Protein AF-A0A956AW58-F1 (afdb_monomer)

Mean predicted aligned error: 9.75 Å

Structure (mmCIF, N/CA/C/O backbone):
data_AF-A0A956AW58-F1
#
_entry.id   AF-A0A956AW58-F1
#
loop_
_atom_site.group_PDB
_atom_site.id
_atom_site.type_symbol
_atom_site.label_atom_id
_atom_site.label_alt_id
_atom_site.label_comp_id
_atom_site.label_asym_id
_atom_site.label_entity_id
_atom_site.label_seq_id
_atom_site.pdbx_PDB_ins_code
_atom_site.Cartn_x
_atom_site.Cartn_y
_atom_site.Cartn_z
_atom_site.occupancy
_atom_site.B_iso_or_equiv
_atom_site.auth_seq_id
_atom_site.auth_comp_id
_atom_site.auth_asym_id
_atom_site.auth_atom_id
_atom_site.pdbx_PDB_model_num
ATOM 1 N N . SER A 1 1 ? 22.096 24.111 -9.996 1.00 46.31 1 SER A N 1
ATOM 2 C CA . SER A 1 1 ? 21.731 23.023 -9.068 1.00 46.31 1 SER A CA 1
ATOM 3 C C . SER A 1 1 ? 23.037 22.395 -8.666 1.00 46.31 1 SER A C 1
ATOM 5 O O . SER A 1 1 ? 23.566 21.601 -9.433 1.00 46.31 1 SER A O 1
ATOM 7 N N . ASP A 1 2 ? 23.581 22.792 -7.523 1.00 37.12 2 ASP A N 1
ATOM 8 C CA . ASP A 1 2 ? 24.979 22.529 -7.140 1.00 37.12 2 ASP A CA 1
ATOM 9 C C . ASP A 1 2 ? 25.199 21.090 -6.631 1.00 37.12 2 ASP A C 1
ATOM 11 O O . ASP A 1 2 ? 26.167 20.793 -5.946 1.00 37.12 2 ASP A O 1
ATOM 15 N N . VAL A 1 3 ? 24.269 20.185 -6.960 1.00 49.66 3 VAL A N 1
ATOM 16 C CA . VAL A 1 3 ? 24.171 18.809 -6.440 1.00 49.66 3 VAL A CA 1
ATOM 17 C C . VAL A 1 3 ? 24.537 17.764 -7.507 1.00 49.66 3 VAL A C 1
ATOM 19 O O . VAL A 1 3 ? 24.618 16.575 -7.223 1.00 49.66 3 VAL A O 1
ATOM 22 N N . CYS A 1 4 ? 24.782 18.180 -8.750 1.00 52.91 4 CYS A N 1
ATOM 23 C CA . CYS A 1 4 ? 25.160 17.275 -9.832 1.00 52.91 4 CYS A CA 1
ATOM 24 C C . CYS A 1 4 ? 26.673 17.331 -10.074 1.00 52.91 4 CYS A C 1
ATOM 26 O O . CYS A 1 4 ? 27.163 18.297 -10.651 1.00 52.91 4 CYS A O 1
ATOM 28 N N . GLY A 1 5 ? 27.405 16.309 -9.621 1.00 54.88 5 GLY A N 1
ATOM 29 C CA . GLY A 1 5 ? 28.833 16.138 -9.926 1.00 54.88 5 GLY A CA 1
ATOM 30 C C . GLY A 1 5 ? 29.099 15.795 -11.401 1.00 54.88 5 GLY A C 1
ATOM 31 O O . GLY A 1 5 ? 28.173 15.692 -12.197 1.00 54.88 5 GLY A O 1
ATOM 32 N N . CYS A 1 6 ? 30.364 15.585 -11.775 1.00 49.75 6 CYS A N 1
ATOM 33 C CA . CYS A 1 6 ? 30.770 15.224 -13.142 1.00 49.75 6 CYS A CA 1
ATOM 34 C C . CYS A 1 6 ? 30.658 13.705 -13.416 1.00 49.75 6 CYS A C 1
ATOM 36 O O . CYS A 1 6 ? 30.868 12.899 -12.512 1.00 49.75 6 CYS A O 1
ATOM 38 N N . GLY A 1 7 ? 30.386 13.301 -14.669 1.00 63.16 7 GLY A N 1
ATOM 39 C CA . GLY A 1 7 ? 30.454 11.899 -15.134 1.00 63.16 7 GLY A CA 1
ATOM 40 C C . GLY A 1 7 ? 29.177 11.370 -15.816 1.00 63.16 7 GLY A C 1
ATOM 41 O O . GLY A 1 7 ? 28.222 12.126 -15.988 1.00 63.16 7 GLY A O 1
ATOM 42 N N . PRO A 1 8 ? 29.114 10.070 -16.180 1.00 59.62 8 PRO A N 1
ATOM 43 C CA . PRO A 1 8 ? 27.983 9.463 -16.906 1.00 59.62 8 PRO A CA 1
ATOM 44 C C . PRO A 1 8 ? 26.623 9.636 -16.216 1.00 59.62 8 PRO A C 1
ATOM 46 O O . PRO A 1 8 ? 25.580 9.677 -16.859 1.00 59.62 8 PRO A O 1
ATOM 49 N N . ARG A 1 9 ? 26.622 9.813 -14.890 1.00 66.94 9 ARG A N 1
ATOM 50 C CA . ARG A 1 9 ? 25.405 10.041 -14.101 1.00 66.94 9 ARG A CA 1
ATOM 51 C C . ARG A 1 9 ? 24.806 11.443 -14.268 1.00 66.94 9 ARG A C 1
ATOM 53 O O . ARG A 1 9 ? 23.672 11.649 -13.840 1.00 66.94 9 ARG A O 1
ATOM 60 N N . LEU A 1 10 ? 25.493 12.365 -14.954 1.00 73.19 10 LEU A N 1
ATOM 61 C CA . LEU A 1 10 ? 24.946 13.670 -15.349 1.00 73.19 10 LEU A CA 1
ATOM 62 C C . LEU A 1 10 ? 23.654 13.543 -16.158 1.00 73.19 10 LEU A C 1
ATOM 64 O O . LEU A 1 10 ? 22.795 14.416 -16.068 1.00 73.19 10 LEU A O 1
ATOM 68 N N . MET A 1 11 ? 23.464 12.443 -16.891 1.00 76.94 11 MET A N 1
ATOM 69 C CA . MET A 1 11 ? 22.222 12.209 -17.629 1.00 76.94 11 MET A CA 1
ATOM 70 C C . MET A 1 11 ? 20.989 12.193 -16.712 1.00 76.94 11 MET A C 1
ATOM 72 O O . MET A 1 11 ? 19.896 12.575 -17.131 1.00 76.94 11 MET A O 1
ATOM 76 N N . TYR A 1 12 ? 21.150 11.823 -15.436 1.00 79.00 12 TYR A N 1
ATOM 77 C CA . TYR A 1 12 ? 20.059 11.803 -14.462 1.00 79.00 12 TYR A CA 1
ATOM 78 C C . TYR A 1 12 ? 19.720 13.183 -13.890 1.00 79.00 12 TYR A C 1
ATOM 80 O O . TYR A 1 12 ? 18.635 13.358 -13.324 1.00 79.00 12 TYR A O 1
ATOM 88 N N . CYS A 1 13 ? 20.574 14.180 -14.122 1.00 80.81 13 CYS A N 1
ATOM 89 C CA . CYS A 1 13 ? 20.320 15.554 -13.733 1.00 80.81 13 CYS A CA 1
ATOM 90 C C . CYS A 1 13 ? 19.167 16.164 -14.527 1.00 80.81 13 CYS A C 1
ATOM 92 O O . CYS A 1 13 ? 18.834 15.775 -15.646 1.00 80.81 13 CYS A O 1
ATOM 94 N N . THR A 1 14 ? 18.535 17.143 -13.900 1.00 83.69 14 THR A N 1
ATOM 95 C CA . THR A 1 14 ? 17.519 17.982 -14.525 1.00 83.69 14 THR A CA 1
ATOM 96 C C . THR A 1 14 ? 18.115 19.359 -14.734 1.00 83.69 14 THR A C 1
ATOM 98 O O . THR A 1 14 ? 18.805 19.861 -13.849 1.00 83.69 14 THR A O 1
ATOM 101 N N . GLU A 1 15 ? 17.785 19.989 -15.850 1.00 85.25 15 GLU A N 1
ATOM 102 C CA . GLU A 1 15 ? 18.203 21.337 -16.232 1.00 85.25 15 GLU A CA 1
ATOM 103 C C . GLU A 1 15 ? 18.014 22.345 -15.088 1.00 85.25 15 GLU A C 1
ATOM 105 O O . GLU A 1 15 ? 18.872 23.180 -14.814 1.00 85.25 15 GLU A O 1
ATOM 110 N N . ASN A 1 16 ? 16.880 22.261 -14.387 1.00 86.62 16 ASN A N 1
ATOM 111 C CA . ASN A 1 16 ? 16.530 23.164 -13.297 1.00 86.62 16 ASN A CA 1
ATOM 112 C C . ASN A 1 16 ? 15.485 22.552 -12.347 1.00 86.62 16 ASN A C 1
ATOM 114 O O . ASN A 1 16 ? 14.860 21.526 -12.630 1.00 86.62 16 ASN A O 1
ATOM 118 N N . SER A 1 17 ? 15.240 23.232 -11.223 1.00 86.00 17 SER A N 1
ATOM 119 C CA . SER A 1 17 ? 14.268 22.819 -10.198 1.00 86.00 17 SER A CA 1
ATOM 120 C C . SER A 1 17 ? 12.830 22.708 -10.722 1.00 86.00 17 SER A C 1
ATOM 122 O 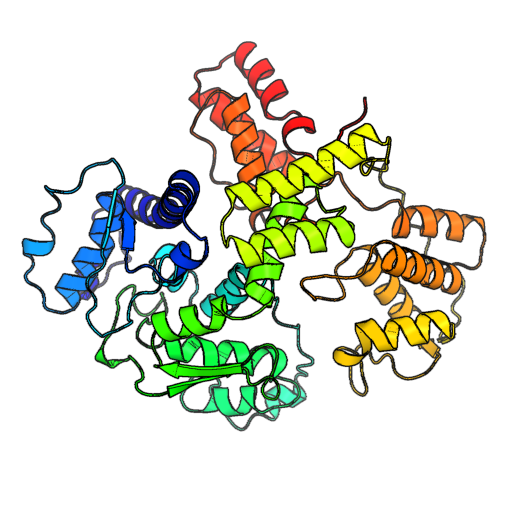O . SER A 1 17 ? 12.047 21.886 -10.232 1.00 86.00 17 SER A O 1
ATOM 124 N N . LYS A 1 18 ? 12.466 23.492 -11.749 1.00 89.31 18 LYS A N 1
ATOM 125 C CA . LYS A 1 18 ? 11.149 23.393 -12.394 1.00 89.31 18 LYS A CA 1
ATOM 126 C C . LYS A 1 18 ? 11.022 22.074 -13.148 1.00 89.31 18 LYS A C 1
ATOM 128 O O . LYS A 1 18 ? 9.997 21.413 -13.004 1.00 89.31 18 LYS A O 1
ATOM 133 N N . GLN A 1 19 ? 12.034 21.675 -13.922 1.00 89.00 19 GLN A N 1
ATOM 134 C CA . GLN A 1 19 ? 12.038 20.373 -14.590 1.00 89.00 19 GLN A CA 1
ATOM 135 C C . GLN A 1 19 ? 12.033 19.235 -13.570 1.00 89.00 19 GLN A C 1
ATOM 137 O O . GLN A 1 19 ? 11.192 18.350 -13.690 1.00 89.00 19 GLN A O 1
ATOM 142 N N . TYR A 1 20 ? 12.867 19.305 -12.527 1.00 87.94 20 TYR A N 1
ATOM 143 C CA . TYR A 1 20 ? 12.844 18.336 -11.427 1.00 87.94 20 TYR A CA 1
ATOM 144 C C . TYR A 1 20 ? 11.443 18.151 -10.843 1.00 87.94 20 TYR A C 1
ATOM 146 O O . TYR A 1 20 ? 10.941 17.033 -10.752 1.00 87.94 20 TYR A O 1
ATOM 154 N N . THR A 1 21 ? 10.764 19.253 -10.522 1.00 87.81 21 THR A N 1
ATOM 155 C CA . THR A 1 21 ? 9.406 19.212 -9.968 1.00 87.81 21 THR A CA 1
ATOM 156 C C . THR A 1 21 ? 8.404 18.595 -10.947 1.00 87.81 21 THR A C 1
ATOM 158 O O . THR A 1 21 ? 7.521 17.846 -10.526 1.00 87.81 21 THR A O 1
ATOM 161 N N . ARG A 1 22 ? 8.515 18.890 -12.251 1.00 92.19 22 ARG A N 1
ATOM 162 C CA . ARG A 1 22 ? 7.648 18.292 -13.281 1.00 92.19 22 ARG A CA 1
ATOM 163 C C . ARG A 1 22 ? 7.873 16.790 -13.403 1.00 92.19 22 ARG A C 1
ATOM 165 O O . ARG A 1 22 ? 6.895 16.052 -13.324 1.00 92.19 22 ARG A O 1
ATOM 172 N N . VAL A 1 23 ? 9.132 16.365 -13.526 1.00 91.75 23 VAL A N 1
ATOM 173 C CA . VAL A 1 23 ? 9.523 14.953 -13.625 1.00 91.75 23 VAL A CA 1
ATOM 174 C C . VAL A 1 23 ? 9.065 14.208 -12.382 1.00 91.75 23 VAL A C 1
ATOM 176 O O . VAL A 1 23 ? 8.275 13.284 -12.513 1.00 91.75 23 VAL A O 1
ATOM 179 N N . ARG A 1 24 ? 9.427 14.668 -11.177 1.00 89.94 24 ARG A N 1
ATOM 180 C CA . ARG A 1 24 ? 9.009 14.045 -9.910 1.00 89.94 24 ARG A CA 1
ATOM 181 C C . ARG A 1 24 ? 7.493 13.849 -9.830 1.00 89.94 24 ARG A C 1
ATOM 183 O O . ARG A 1 24 ? 7.037 12.754 -9.519 1.00 89.94 24 ARG A O 1
ATOM 190 N N . ARG A 1 25 ? 6.705 14.882 -10.152 1.00 89.75 25 ARG A N 1
ATOM 191 C CA . ARG A 1 25 ? 5.235 14.772 -10.181 1.00 89.75 25 ARG A CA 1
ATOM 192 C C . ARG A 1 25 ? 4.740 13.807 -11.255 1.00 89.75 25 ARG A C 1
ATOM 194 O O . ARG A 1 25 ? 3.708 13.184 -11.057 1.00 89.75 25 ARG A O 1
ATOM 201 N N . ALA A 1 26 ? 5.413 13.728 -12.399 1.00 94.38 26 ALA A N 1
ATOM 202 C CA . ALA A 1 26 ? 5.038 12.821 -13.475 1.00 94.38 26 ALA A CA 1
ATOM 203 C C . ALA A 1 26 ? 5.266 11.353 -13.095 1.00 94.38 26 ALA A C 1
ATOM 205 O O . ALA A 1 26 ? 4.358 10.560 -13.298 1.00 94.38 26 ALA A O 1
ATOM 206 N N . VAL A 1 27 ? 6.401 11.009 -12.476 1.00 93.38 27 VAL A N 1
ATOM 207 C CA . VAL A 1 27 ? 6.661 9.632 -12.003 1.00 93.38 27 VAL A CA 1
ATOM 208 C C . VAL A 1 27 ? 5.794 9.243 -10.805 1.00 93.38 27 VAL A C 1
ATOM 210 O O . VAL A 1 27 ? 5.477 8.073 -10.629 1.00 93.38 27 VAL A O 1
ATOM 213 N N . GLN A 1 28 ? 5.370 10.205 -9.979 1.00 90.31 28 GLN A N 1
ATOM 214 C CA . GLN A 1 28 ? 4.342 9.954 -8.959 1.00 90.31 28 GLN A CA 1
ATOM 215 C C . GLN A 1 28 ? 2.980 9.666 -9.606 1.00 90.31 28 GLN A C 1
ATOM 217 O O . GLN A 1 28 ? 2.372 8.642 -9.315 1.00 90.31 28 GLN A O 1
ATOM 222 N N . ARG A 1 29 ? 2.536 10.528 -10.535 1.00 93.06 29 ARG A N 1
ATOM 223 C CA . ARG A 1 29 ? 1.265 10.343 -11.251 1.00 93.06 29 ARG A CA 1
ATOM 224 C C . ARG A 1 29 ? 1.221 9.091 -12.108 1.00 93.06 29 ARG A C 1
ATOM 226 O O . ARG A 1 29 ? 0.142 8.572 -12.308 1.00 93.06 29 ARG A O 1
ATOM 233 N N . GLU A 1 30 ? 2.351 8.600 -12.600 1.00 96.88 30 GLU A N 1
ATOM 234 C CA . GLU A 1 30 ? 2.406 7.349 -13.356 1.00 96.88 30 GLU A CA 1
ATOM 235 C C . GLU A 1 30 ? 1.733 6.188 -12.611 1.00 96.88 30 GLU A C 1
ATOM 237 O O . GLU A 1 30 ? 1.005 5.412 -13.227 1.00 96.88 30 GLU A O 1
ATOM 242 N N . VAL A 1 31 ? 1.931 6.078 -11.293 1.00 95.62 31 VAL A N 1
ATOM 243 C CA . VAL A 1 31 ? 1.287 5.035 -10.482 1.00 95.62 31 VAL A CA 1
ATOM 244 C C . VAL A 1 31 ? -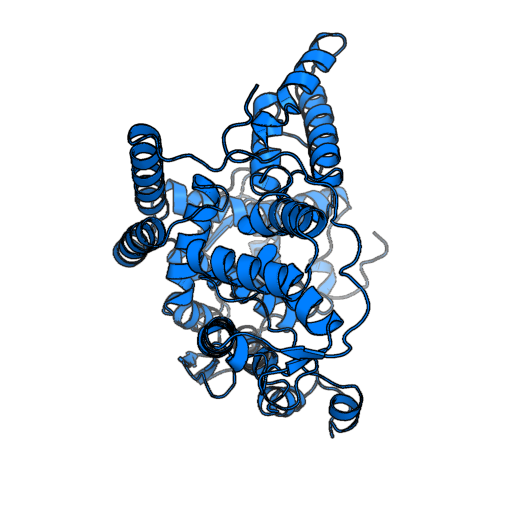0.223 5.258 -10.447 1.00 95.62 31 VAL A C 1
ATOM 246 O O . VAL A 1 31 ? -0.976 4.345 -10.782 1.00 95.62 31 VAL A O 1
ATOM 249 N N . ASP A 1 32 ? -0.663 6.478 -10.133 1.00 92.69 32 ASP A N 1
ATOM 250 C CA . ASP A 1 32 ? -2.084 6.844 -10.076 1.00 92.69 32 ASP A CA 1
ATOM 251 C C . ASP A 1 32 ? -2.787 6.646 -11.431 1.00 92.69 32 ASP A C 1
ATOM 253 O O . ASP A 1 32 ? -3.858 6.046 -11.501 1.00 92.69 32 ASP A O 1
ATOM 257 N N . ASP A 1 33 ? -2.165 7.101 -12.521 1.00 95.56 33 ASP A N 1
ATOM 258 C CA . ASP A 1 33 ? -2.668 6.998 -13.890 1.00 95.56 33 ASP A CA 1
ATOM 259 C C . ASP A 1 33 ? -2.729 5.528 -14.341 1.00 95.56 33 ASP A C 1
ATOM 261 O O . ASP A 1 33 ? -3.653 5.136 -15.059 1.00 95.56 33 ASP A O 1
ATOM 265 N N . THR A 1 34 ? -1.779 4.693 -13.901 1.00 98.06 34 THR A N 1
ATOM 266 C CA . THR A 1 34 ? -1.780 3.250 -14.187 1.00 98.06 34 THR A CA 1
ATOM 267 C C . THR A 1 34 ? -2.889 2.535 -13.420 1.00 98.06 34 THR A C 1
ATOM 269 O O . THR A 1 34 ? -3.635 1.762 -14.023 1.00 98.06 34 THR A O 1
ATOM 272 N N . ILE A 1 35 ? -3.068 2.839 -12.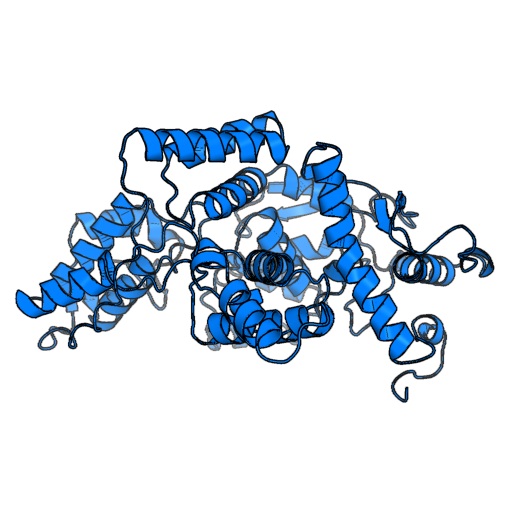129 1.00 96.00 35 ILE A N 1
ATOM 273 C CA . ILE A 1 35 ? -4.196 2.333 -11.329 1.00 96.00 35 ILE A CA 1
ATOM 274 C C . ILE A 1 35 ? -5.517 2.740 -11.984 1.00 96.00 35 ILE A C 1
ATOM 276 O O . ILE A 1 35 ? -6.380 1.896 -12.229 1.00 96.00 35 ILE A O 1
ATOM 280 N N . ALA A 1 36 ? -5.666 4.024 -12.317 1.00 94.31 36 ALA A N 1
ATOM 281 C CA . ALA A 1 36 ? -6.859 4.548 -12.964 1.00 94.31 36 ALA A CA 1
ATOM 282 C C . ALA A 1 36 ? -7.126 3.849 -14.299 1.00 94.31 36 ALA A C 1
ATOM 284 O O . ALA A 1 36 ? -8.274 3.534 -14.595 1.00 94.31 36 ALA A O 1
ATOM 285 N N . TYR A 1 37 ? -6.097 3.570 -15.099 1.00 97.31 37 TYR A N 1
ATOM 286 C CA . TYR A 1 37 ? -6.247 2.829 -16.347 1.00 97.31 37 TYR A CA 1
ATOM 287 C C . TYR A 1 37 ? -6.771 1.409 -16.118 1.00 97.31 37 TYR A C 1
ATOM 289 O O . TYR A 1 37 ? -7.805 1.068 -16.691 1.00 97.31 37 TYR A O 1
ATOM 297 N N . VAL A 1 38 ? -6.132 0.623 -15.244 1.00 97.50 38 VAL A N 1
ATOM 298 C CA . VAL A 1 38 ? -6.554 -0.753 -14.911 1.00 97.50 38 VAL A CA 1
ATOM 299 C C . VAL A 1 38 ? -8.009 -0.767 -14.432 1.00 97.50 38 VAL A C 1
ATOM 301 O O . VAL A 1 38 ? -8.833 -1.530 -14.938 1.00 97.50 38 VAL A O 1
ATOM 304 N N . VAL A 1 39 ? -8.369 0.144 -13.524 1.00 95.31 39 VAL A N 1
ATOM 305 C CA . VAL A 1 39 ? -9.736 0.255 -12.992 1.00 95.31 39 VAL A CA 1
ATOM 306 C C . VAL A 1 39 ? -10.731 0.699 -14.068 1.00 95.31 39 VAL A C 1
ATOM 308 O O . VAL A 1 39 ? -11.811 0.115 -14.199 1.00 95.31 39 VAL A O 1
ATOM 311 N N . ASN A 1 40 ? -10.400 1.717 -14.864 1.00 95.25 40 ASN A N 1
ATOM 312 C CA . ASN A 1 40 ? -11.299 2.249 -15.888 1.00 95.25 40 ASN A CA 1
ATOM 313 C C . ASN A 1 40 ? -11.576 1.226 -16.989 1.00 95.25 40 ASN A C 1
ATOM 315 O O . ASN A 1 40 ? -12.730 1.107 -17.403 1.00 95.25 40 ASN A O 1
ATOM 319 N N . GLN A 1 41 ? -10.565 0.449 -17.379 1.00 97.06 41 GLN A N 1
ATOM 320 C CA . GLN A 1 41 ? -10.689 -0.650 -18.337 1.00 97.06 41 GLN A CA 1
ATOM 321 C C . GLN A 1 41 ? -11.294 -1.928 -17.729 1.00 97.06 41 GLN A C 1
ATOM 323 O O . GLN A 1 41 ? -11.482 -2.904 -18.445 1.00 97.06 41 GLN A O 1
ATOM 328 N N . ASP A 1 42 ? -11.636 -1.926 -16.432 1.00 96.81 42 ASP A N 1
ATOM 329 C CA . ASP A 1 42 ? -12.155 -3.100 -15.713 1.00 96.81 42 ASP A CA 1
ATOM 330 C C . ASP A 1 42 ? -11.242 -4.334 -15.852 1.00 96.81 42 ASP A C 1
ATOM 332 O O . ASP A 1 42 ? -11.697 -5.463 -16.036 1.00 96.81 42 ASP A O 1
ATOM 336 N N . MET A 1 43 ? -9.931 -4.107 -15.793 1.00 97.88 43 MET A N 1
ATOM 337 C CA . MET A 1 43 ? -8.918 -5.159 -15.811 1.00 97.88 43 MET A CA 1
ATOM 338 C C . MET A 1 43 ? -8.754 -5.782 -14.411 1.00 97.88 43 MET A C 1
ATOM 340 O O . MET A 1 43 ? -9.076 -5.129 -13.409 1.00 97.88 43 MET A O 1
ATOM 344 N N . PRO A 1 44 ? -8.257 -7.030 -14.313 1.00 98.06 44 PRO A N 1
ATOM 345 C CA . PRO A 1 44 ? -7.820 -7.598 -13.039 1.00 98.06 44 PRO A CA 1
ATOM 346 C C . PRO A 1 44 ? -6.789 -6.694 -12.349 1.00 98.06 44 PRO A C 1
ATOM 348 O O . PRO A 1 44 ? -5.900 -6.158 -13.005 1.00 98.06 44 PRO A O 1
ATOM 351 N N . LEU A 1 45 ? -6.880 -6.530 -11.028 1.00 97.31 45 LEU A N 1
ATOM 352 C CA . LEU A 1 45 ? -5.916 -5.760 -10.240 1.00 97.31 45 LEU A CA 1
ATOM 353 C C . LEU A 1 45 ? -4.528 -6.402 -10.230 1.00 97.31 45 LEU A C 1
ATOM 355 O O . LEU A 1 45 ? -3.555 -5.681 -10.043 1.00 97.31 45 LEU A O 1
ATOM 359 N N . ASP A 1 46 ? -4.423 -7.706 -10.483 1.00 96.69 46 ASP A N 1
ATOM 360 C CA . ASP A 1 46 ? -3.138 -8.400 -10.636 1.00 96.69 46 ASP A CA 1
ATOM 361 C C . ASP A 1 46 ? -2.286 -7.759 -11.750 1.00 96.69 46 ASP A C 1
ATOM 363 O O . ASP A 1 46 ? -1.080 -7.574 -11.583 1.00 96.69 46 ASP A O 1
ATOM 367 N N . GLU A 1 47 ? -2.929 -7.298 -12.835 1.00 97.38 47 GLU A N 1
ATOM 368 C CA . GLU A 1 47 ? -2.268 -6.638 -13.973 1.00 97.38 47 GLU A CA 1
ATOM 369 C C . GLU A 1 47 ? -1.508 -5.381 -13.559 1.00 97.38 47 GLU A C 1
ATOM 371 O O . GLU A 1 47 ? -0.470 -5.065 -14.138 1.00 97.38 47 GLU A O 1
ATOM 376 N N . LEU A 1 48 ? -1.962 -4.692 -12.506 1.00 96.75 48 LEU A N 1
ATOM 377 C CA . LEU A 1 48 ? -1.268 -3.529 -11.960 1.00 96.75 48 LEU A CA 1
ATOM 378 C C . LEU A 1 48 ? 0.183 -3.853 -11.579 1.00 96.75 48 LEU A C 1
ATOM 380 O O . LEU A 1 48 ? 1.045 -2.977 -11.644 1.00 96.75 48 LEU A O 1
ATOM 384 N N . PHE A 1 49 ? 0.445 -5.101 -11.193 1.00 97.31 49 PHE A N 1
ATOM 385 C CA . PHE A 1 49 ? 1.718 -5.575 -10.664 1.00 97.31 49 PHE A CA 1
ATOM 386 C C . PHE A 1 49 ? 2.428 -6.566 -11.595 1.00 97.31 49 PHE A C 1
ATOM 388 O O . PHE A 1 49 ? 3.624 -6.782 -11.430 1.00 97.31 49 PHE A O 1
ATOM 395 N N . SER A 1 50 ? 1.742 -7.150 -12.581 1.00 96.00 50 SER A N 1
ATOM 396 C CA . SER A 1 50 ? 2.336 -8.113 -13.521 1.00 96.00 50 SER A CA 1
ATOM 397 C C . SER A 1 50 ? 2.590 -7.555 -14.921 1.00 96.00 50 SER A C 1
ATOM 399 O O . SER A 1 50 ? 3.400 -8.117 -15.656 1.00 96.00 50 SER A O 1
ATOM 401 N N . MET A 1 51 ? 1.934 -6.463 -15.324 1.00 95.88 51 MET A N 1
ATOM 402 C CA . MET A 1 51 ? 2.020 -6.003 -16.711 1.00 95.88 51 MET A CA 1
ATOM 403 C C . MET A 1 51 ? 3.390 -5.398 -17.068 1.00 95.88 51 MET A C 1
ATOM 405 O O . MET A 1 51 ? 4.044 -4.721 -16.268 1.00 95.88 51 MET A O 1
ATOM 409 N N . ASN A 1 52 ? 3.806 -5.553 -18.329 1.00 96.44 52 ASN A N 1
ATOM 410 C CA . ASN A 1 52 ? 5.059 -4.983 -18.844 1.00 96.44 52 ASN A CA 1
ATOM 411 C C . ASN A 1 52 ? 4.933 -3.494 -19.248 1.00 96.44 52 ASN A C 1
ATOM 413 O O . ASN A 1 52 ? 5.634 -2.990 -20.121 1.00 96.44 52 ASN A O 1
ATOM 417 N N . GLY A 1 53 ? 4.006 -2.745 -18.665 1.00 96.31 53 GLY A N 1
ATOM 418 C CA . GLY A 1 53 ? 3.772 -1.356 -19.045 1.00 96.31 53 GLY A CA 1
ATOM 419 C C . GLY A 1 53 ? 3.315 -0.518 -17.875 1.00 96.31 53 GLY A C 1
ATOM 420 O O . GLY A 1 53 ? 2.979 -1.037 -16.818 1.00 96.31 53 GLY A O 1
ATOM 421 N N . THR A 1 54 ? 3.299 0.788 -18.085 1.00 98.06 54 THR A N 1
ATOM 422 C CA . THR A 1 54 ? 2.722 1.772 -17.166 1.00 98.06 54 THR A CA 1
ATOM 423 C C . THR A 1 54 ? 2.163 2.931 -17.982 1.00 98.06 54 THR A C 1
ATOM 425 O O . THR A 1 54 ? 2.490 3.104 -19.162 1.00 98.06 54 THR A O 1
ATOM 428 N N . VAL A 1 55 ? 1.275 3.720 -17.388 1.00 98.12 55 VAL A N 1
ATOM 429 C CA . VAL A 1 55 ? 0.671 4.882 -18.039 1.00 98.12 55 VAL A CA 1
ATOM 430 C C . VAL A 1 55 ? 1.548 6.100 -17.796 1.00 98.12 55 VAL A C 1
ATOM 432 O O . VAL A 1 55 ? 1.648 6.604 -16.683 1.00 98.12 55 VAL A O 1
ATOM 435 N N . ARG A 1 56 ? 2.205 6.571 -18.858 1.00 97.44 56 ARG A N 1
ATOM 436 C CA . ARG A 1 56 ? 3.256 7.591 -18.772 1.00 97.44 56 ARG A CA 1
ATOM 437 C C . ARG A 1 56 ? 2.967 8.769 -19.681 1.00 97.44 56 ARG A C 1
ATOM 439 O O . ARG A 1 56 ? 2.484 8.609 -20.803 1.00 97.44 56 ARG A O 1
ATOM 446 N N . ASN A 1 57 ? 3.287 9.965 -19.201 1.00 96.88 57 ASN A N 1
ATOM 447 C CA . ASN A 1 57 ? 3.388 11.159 -20.037 1.00 96.88 57 ASN A CA 1
ATOM 448 C C . ASN A 1 57 ? 4.851 11.398 -20.455 1.00 96.88 57 ASN A C 1
ATOM 450 O O . ASN A 1 57 ? 5.748 10.660 -20.049 1.00 96.88 57 ASN A O 1
ATOM 454 N N . ARG A 1 58 ? 5.100 12.463 -21.226 1.00 96.50 58 ARG A N 1
ATOM 455 C CA . ARG A 1 58 ? 6.449 12.845 -21.675 1.00 96.50 58 ARG A CA 1
ATOM 456 C C . ARG A 1 58 ? 7.499 12.924 -20.560 1.00 96.50 58 ARG A C 1
ATOM 458 O O . ARG A 1 58 ? 8.614 12.454 -20.752 1.00 96.50 58 ARG A O 1
ATOM 465 N N . ASP A 1 59 ? 7.164 13.535 -19.426 1.00 95.56 59 ASP A N 1
ATOM 466 C CA . ASP A 1 59 ? 8.122 13.765 -18.338 1.00 95.56 59 ASP A CA 1
ATOM 467 C C . ASP A 1 59 ? 8.453 12.465 -17.577 1.00 95.56 59 ASP A C 1
ATOM 469 O O . ASP A 1 59 ? 9.586 12.295 -17.134 1.00 95.56 59 ASP A O 1
ATOM 473 N N . ALA A 1 60 ? 7.492 11.541 -17.440 1.00 95.88 60 ALA A N 1
ATOM 474 C CA . ALA A 1 60 ? 7.737 10.215 -16.865 1.00 95.88 60 ALA A CA 1
ATOM 475 C C . ALA A 1 60 ? 8.542 9.331 -17.834 1.00 95.88 60 ALA A C 1
ATOM 477 O O . ALA A 1 60 ? 9.552 8.748 -17.450 1.00 95.88 60 ALA A O 1
ATOM 478 N N . GLU A 1 61 ? 8.159 9.301 -19.115 1.00 96.38 61 GLU A N 1
ATOM 479 C CA . GLU A 1 61 ? 8.855 8.546 -20.167 1.00 96.38 61 GLU A CA 1
ATOM 480 C C . GLU A 1 61 ? 10.325 8.970 -20.324 1.00 96.38 61 GLU A C 1
ATOM 482 O O . GLU A 1 61 ? 11.196 8.134 -20.573 1.00 96.38 61 GLU A O 1
ATOM 487 N N . PHE A 1 62 ? 10.628 10.255 -20.111 1.00 93.75 62 PHE A N 1
ATOM 488 C CA . PHE A 1 62 ? 12.001 10.759 -20.092 1.00 93.75 62 PHE A CA 1
ATOM 489 C C . PHE A 1 62 ? 12.906 9.984 -19.118 1.00 93.75 62 PHE A C 1
ATOM 491 O O . PHE A 1 62 ? 14.075 9.750 -19.417 1.00 93.75 62 PHE A O 1
ATOM 498 N N . VAL A 1 63 ? 12.388 9.544 -17.965 1.00 93.25 63 VAL A N 1
ATOM 499 C CA . VAL A 1 63 ? 13.163 8.756 -16.990 1.00 93.25 63 VAL A CA 1
ATOM 500 C C . VAL A 1 63 ? 13.548 7.394 -17.572 1.00 93.25 63 VAL A C 1
ATOM 502 O O . VAL A 1 63 ? 14.711 7.005 -17.488 1.00 93.25 63 VAL A O 1
ATOM 505 N N . TYR A 1 64 ? 12.608 6.715 -18.226 1.00 94.00 64 TYR A N 1
ATOM 506 C CA . TYR A 1 64 ? 12.821 5.391 -18.811 1.00 94.00 64 TYR A CA 1
ATOM 507 C C . TYR A 1 64 ? 13.789 5.412 -19.993 1.00 94.00 64 TYR A C 1
ATOM 509 O O . TYR A 1 64 ? 14.675 4.565 -20.084 1.00 94.00 64 TYR A O 1
ATOM 517 N N . ARG A 1 65 ? 13.676 6.403 -20.882 1.00 92.81 65 ARG A N 1
ATOM 518 C CA . ARG A 1 65 ? 14.589 6.530 -22.030 1.00 92.81 65 ARG A CA 1
ATOM 519 C C . ARG A 1 65 ? 16.021 6.842 -21.613 1.00 92.81 65 ARG A C 1
ATOM 521 O O . ARG A 1 65 ? 16.948 6.351 -22.243 1.00 92.81 65 ARG A O 1
ATOM 528 N N . ARG A 1 66 ? 16.224 7.565 -20.508 1.00 90.94 66 ARG A N 1
ATOM 529 C CA . ARG A 1 66 ? 17.566 7.730 -19.928 1.00 90.94 66 ARG A CA 1
ATOM 530 C C . ARG A 1 66 ? 18.152 6.412 -19.438 1.00 90.94 66 ARG A C 1
ATOM 532 O O . ARG A 1 66 ? 19.313 6.147 -19.715 1.00 90.94 66 ARG A O 1
ATOM 539 N N . ALA A 1 67 ? 17.354 5.578 -18.774 1.00 88.31 67 ALA A N 1
ATOM 540 C CA . ALA A 1 67 ? 17.812 4.253 -18.361 1.00 88.31 67 ALA A CA 1
ATOM 541 C C . ALA A 1 67 ? 18.183 3.367 -19.567 1.00 88.31 67 ALA A C 1
ATOM 543 O O . ALA A 1 67 ? 19.137 2.603 -19.483 1.00 88.31 67 ALA A O 1
ATOM 544 N N . ARG A 1 68 ? 17.483 3.511 -20.702 1.00 90.25 68 ARG A N 1
ATOM 545 C CA . ARG A 1 68 ? 17.822 2.837 -21.970 1.00 90.25 68 ARG A CA 1
ATOM 546 C C . ARG A 1 68 ? 19.161 3.303 -22.543 1.00 90.25 68 ARG A C 1
ATOM 548 O O . ARG A 1 68 ? 20.004 2.471 -22.855 1.00 90.25 68 ARG A O 1
ATOM 555 N N . VAL A 1 69 ? 19.400 4.614 -22.599 1.00 90.12 69 VAL A N 1
ATOM 556 C CA . VAL A 1 69 ? 20.709 5.153 -23.020 1.00 90.12 69 VAL A CA 1
ATOM 557 C C . VAL A 1 69 ? 21.826 4.700 -22.079 1.00 90.12 69 VAL A C 1
ATOM 559 O O . VAL A 1 69 ? 22.896 4.307 -22.528 1.00 90.12 69 VAL A O 1
ATOM 562 N N . ALA A 1 70 ? 21.574 4.685 -20.766 1.00 85.00 70 ALA A N 1
ATOM 563 C CA . ALA A 1 70 ? 22.545 4.200 -19.784 1.00 85.00 70 ALA A CA 1
ATOM 564 C C . ALA A 1 70 ? 22.880 2.710 -19.969 1.00 85.00 70 ALA A C 1
ATOM 566 O O . ALA A 1 70 ? 23.983 2.286 -19.635 1.00 85.00 70 ALA A O 1
ATOM 567 N N . ALA A 1 71 ? 21.947 1.938 -20.527 1.00 84.56 71 ALA A N 1
ATOM 568 C CA . ALA A 1 71 ? 22.131 0.540 -20.896 1.00 84.56 71 ALA A CA 1
ATOM 569 C C . ALA A 1 71 ? 22.809 0.341 -22.265 1.00 84.56 71 ALA A C 1
ATOM 571 O O . ALA A 1 71 ? 22.941 -0.793 -22.720 1.00 84.56 71 ALA A O 1
ATOM 572 N N . GLY A 1 72 ? 23.247 1.421 -22.918 1.00 88.25 72 GLY A N 1
ATOM 573 C CA . GLY A 1 72 ? 23.976 1.378 -24.185 1.00 88.25 72 GLY A CA 1
ATOM 574 C C . GLY A 1 72 ? 23.112 1.554 -25.432 1.00 88.25 72 GLY A C 1
ATOM 575 O O . GLY A 1 72 ? 23.625 1.382 -26.536 1.00 88.25 72 GLY A O 1
ATOM 576 N N . GLU A 1 73 ? 21.827 1.898 -25.296 1.00 91.44 73 GLU A N 1
ATOM 577 C CA . GLU A 1 73 ? 21.037 2.320 -26.455 1.00 91.44 73 GLU A CA 1
ATOM 578 C C . GLU A 1 73 ? 21.482 3.700 -26.968 1.00 91.44 73 GLU A C 1
ATOM 580 O O . GLU A 1 73 ? 21.947 4.551 -26.208 1.00 91.44 73 GLU A O 1
ATOM 585 N N . ASP A 1 74 ? 21.303 3.927 -28.269 1.00 93.50 74 ASP A N 1
ATOM 586 C CA . ASP A 1 74 ? 21.652 5.185 -28.928 1.00 93.50 74 ASP A CA 1
ATOM 587 C C . ASP A 1 74 ? 20.873 6.382 -28.349 1.00 93.50 74 ASP A C 1
ATOM 589 O O . ASP A 1 74 ? 19.687 6.278 -28.029 1.00 93.50 74 ASP A O 1
ATOM 593 N N . GLU A 1 75 ? 21.518 7.548 -28.242 1.00 92.06 75 GLU A N 1
ATOM 594 C CA . GLU A 1 75 ? 20.923 8.740 -27.622 1.00 92.06 75 GLU A CA 1
ATOM 595 C C . GLU A 1 75 ? 19.671 9.264 -28.344 1.00 92.06 75 GLU A C 1
ATOM 597 O O . GLU A 1 75 ? 18.852 9.953 -27.727 1.00 92.06 75 GLU A O 1
ATOM 602 N N . SER A 1 76 ? 19.457 8.889 -29.611 1.00 93.31 76 SER A N 1
ATOM 603 C CA . SER A 1 76 ? 18.236 9.209 -30.357 1.00 93.31 76 SER A CA 1
ATOM 604 C C . SER A 1 76 ? 16.962 8.708 -29.672 1.00 93.31 76 SER A C 1
ATOM 606 O O . SER A 1 76 ? 15.900 9.310 -29.855 1.00 93.31 76 SER A O 1
ATOM 608 N N . VAL A 1 77 ? 17.038 7.688 -28.803 1.00 92.94 77 VAL A N 1
ATOM 609 C CA . VAL A 1 77 ? 15.878 7.237 -28.016 1.00 92.94 77 VAL A CA 1
ATOM 610 C C . VAL A 1 77 ? 15.389 8.299 -27.031 1.00 92.94 77 VAL A C 1
ATOM 612 O O . VAL A 1 77 ? 14.252 8.207 -26.576 1.00 92.94 77 VAL A O 1
ATOM 615 N N . LEU A 1 78 ? 16.178 9.336 -26.723 1.00 91.75 78 LEU A N 1
ATOM 616 C CA . LEU A 1 78 ? 15.741 10.491 -25.928 1.00 91.75 78 LEU A CA 1
ATOM 617 C C . LEU A 1 78 ? 14.800 11.433 -26.702 1.00 91.75 78 LEU A C 1
ATOM 619 O O . LEU A 1 78 ? 14.199 12.319 -26.084 1.00 91.75 78 LEU A O 1
ATOM 623 N N . ASP A 1 79 ? 14.612 11.248 -28.017 1.00 92.75 79 ASP A N 1
ATOM 624 C CA . ASP A 1 79 ? 13.657 12.032 -28.806 1.00 92.75 79 ASP A CA 1
ATOM 625 C C . ASP A 1 79 ? 12.205 11.680 -28.454 1.00 92.75 79 ASP A C 1
ATOM 627 O O . ASP A 1 79 ? 11.588 10.762 -28.990 1.00 92.75 79 ASP A O 1
ATOM 631 N N . LEU A 1 80 ? 11.636 12.461 -27.542 1.00 92.50 80 LEU A N 1
ATOM 632 C CA . LEU A 1 80 ? 10.279 12.308 -27.023 1.00 92.50 80 LEU A CA 1
ATOM 633 C C . LEU A 1 80 ? 9.179 12.905 -27.925 1.00 92.50 80 LEU A C 1
ATOM 635 O O . LEU A 1 80 ? 8.092 13.197 -27.421 1.00 92.50 80 LEU A O 1
ATOM 639 N N . LYS A 1 81 ? 9.419 13.194 -29.214 1.00 92.94 81 LYS A N 1
ATOM 640 C CA . LYS A 1 81 ? 8.395 13.787 -30.113 1.00 92.94 81 LYS A CA 1
ATOM 641 C C . LYS A 1 81 ? 7.081 12.997 -30.160 1.00 92.94 81 LYS A C 1
ATOM 643 O O . LYS A 1 81 ? 6.023 13.598 -30.319 1.00 92.94 81 LYS A O 1
ATOM 648 N N . ASP A 1 82 ? 7.131 11.684 -29.956 1.00 91.00 82 ASP A N 1
ATOM 649 C CA . ASP A 1 82 ? 5.976 10.780 -29.897 1.00 91.00 82 ASP A CA 1
ATOM 650 C C . ASP A 1 82 ? 5.235 10.789 -28.538 1.00 91.00 82 ASP A C 1
ATOM 652 O O . ASP A 1 82 ? 4.193 10.136 -28.374 1.00 91.00 82 ASP A O 1
ATOM 656 N N . PHE A 1 83 ? 5.740 11.549 -27.559 1.00 94.12 83 PHE A N 1
ATOM 657 C CA . PHE A 1 83 ? 5.140 11.743 -26.241 1.00 94.12 83 PHE A CA 1
ATOM 658 C C . PHE A 1 83 ? 4.672 13.182 -26.013 1.00 94.12 83 PHE A C 1
ATOM 660 O O . PHE A 1 83 ? 5.445 14.146 -25.996 1.00 94.12 83 PHE A O 1
ATOM 667 N N . GLY A 1 84 ? 3.370 13.302 -25.746 1.00 92.69 84 GLY A N 1
ATOM 668 C CA . GLY A 1 84 ? 2.716 14.543 -25.347 1.00 92.69 84 GLY A CA 1
ATOM 669 C C . GLY A 1 84 ? 2.512 14.674 -23.834 1.00 92.69 84 GLY A C 1
ATOM 670 O O . GLY A 1 84 ? 3.002 13.886 -23.023 1.00 92.69 84 GLY A O 1
ATOM 671 N N . LYS A 1 85 ? 1.734 15.693 -23.449 1.00 90.88 85 LYS A N 1
ATOM 672 C CA . LYS A 1 85 ? 1.327 15.925 -22.050 1.00 90.88 85 LYS A CA 1
ATOM 673 C C . LYS A 1 85 ? 0.335 14.879 -21.533 1.00 90.88 85 LYS A C 1
ATOM 675 O O . LYS A 1 85 ? 0.312 14.620 -20.333 1.00 90.88 85 LYS A O 1
ATOM 680 N N . LYS A 1 86 ? -0.490 14.313 -22.420 1.00 94.38 86 LYS A N 1
ATOM 681 C CA . LYS A 1 86 ? -1.469 13.278 -22.076 1.00 94.38 86 LYS A CA 1
ATOM 682 C C . LYS A 1 86 ? -0.739 11.961 -21.822 1.00 94.38 86 LYS A C 1
ATOM 684 O O . LYS A 1 86 ? 0.047 11.536 -22.666 1.00 94.38 86 LYS A O 1
ATOM 689 N N . ALA A 1 87 ? -0.999 11.348 -20.672 1.00 95.31 87 ALA A N 1
ATOM 690 C CA . ALA A 1 87 ? -0.428 10.054 -20.342 1.00 95.31 87 ALA A CA 1
ATOM 691 C C . ALA A 1 87 ? -1.071 8.942 -21.190 1.00 95.31 87 ALA A C 1
ATOM 693 O O . ALA A 1 87 ? -2.258 9.012 -21.524 1.00 95.31 87 ALA A O 1
ATOM 694 N N . LYS A 1 88 ? -0.279 7.937 -21.568 1.00 96.44 88 LYS A N 1
ATOM 695 C CA . LYS A 1 88 ? -0.727 6.763 -22.328 1.00 96.44 88 LYS A CA 1
ATOM 696 C C . LYS A 1 88 ? -0.049 5.506 -21.794 1.00 96.44 88 LYS A C 1
ATOM 698 O O . LYS A 1 88 ? 1.107 5.570 -21.367 1.00 96.44 88 LYS A O 1
ATOM 703 N N . LEU A 1 89 ? -0.755 4.376 -21.834 1.00 97.69 89 LEU A N 1
ATOM 704 C CA . LEU A 1 89 ? -0.149 3.080 -21.546 1.00 97.69 89 LEU A CA 1
ATOM 705 C C . LEU A 1 89 ? 1.018 2.861 -22.511 1.00 97.69 89 LEU A C 1
ATOM 707 O O . LEU A 1 89 ? 0.840 2.928 -23.726 1.00 97.69 89 LEU A O 1
ATOM 711 N N . THR A 1 90 ? 2.204 2.637 -21.960 1.00 97.44 90 THR A N 1
ATOM 712 C CA . THR A 1 90 ? 3.423 2.433 -22.735 1.00 97.44 90 THR A CA 1
ATOM 713 C C . THR A 1 90 ? 4.161 1.208 -22.198 1.00 97.44 90 THR A C 1
ATOM 715 O O . THR A 1 90 ? 4.473 1.168 -21.000 1.00 97.44 90 THR A O 1
ATOM 718 N N . PRO A 1 91 ? 4.476 0.222 -23.057 1.00 96.38 91 PRO A N 1
ATOM 719 C CA . PRO A 1 91 ? 5.345 -0.886 -22.689 1.00 96.38 91 PRO A CA 1
ATOM 720 C C . PRO A 1 91 ? 6.707 -0.405 -22.175 1.00 96.38 91 PRO A C 1
ATOM 722 O O . PRO A 1 91 ? 7.159 0.708 -22.472 1.00 96.38 91 PRO A O 1
ATOM 725 N N . ARG A 1 92 ? 7.372 -1.238 -21.384 1.00 94.75 92 ARG A N 1
ATOM 726 C CA . ARG A 1 92 ? 8.755 -1.034 -20.964 1.00 94.75 92 ARG A CA 1
ATOM 727 C C . ARG A 1 92 ? 9.647 -2.021 -21.694 1.00 94.75 92 ARG A C 1
ATOM 729 O O . ARG A 1 92 ? 9.316 -3.195 -21.838 1.00 94.75 92 ARG A O 1
ATOM 736 N N . THR A 1 93 ? 10.780 -1.517 -22.163 1.00 92.94 93 THR A N 1
ATOM 737 C CA . THR A 1 93 ? 11.849 -2.366 -22.676 1.00 92.94 93 THR A CA 1
ATOM 738 C C . THR A 1 93 ? 12.467 -3.116 -21.503 1.00 92.94 93 THR A C 1
ATOM 740 O O . THR A 1 93 ? 12.806 -2.509 -20.483 1.00 92.94 93 THR A O 1
ATOM 743 N N . GLU A 1 94 ? 12.599 -4.427 -21.650 1.00 94.06 94 GLU A N 1
ATOM 744 C CA . GLU A 1 94 ? 13.351 -5.259 -20.720 1.00 94.06 94 GLU A CA 1
ATOM 745 C C . GLU A 1 94 ? 14.796 -5.387 -21.210 1.00 94.06 94 GLU A C 1
ATOM 747 O O . GLU A 1 94 ? 15.038 -5.711 -22.369 1.00 94.06 94 GLU A O 1
ATOM 752 N N . GLN A 1 95 ? 15.754 -5.127 -20.327 1.00 92.75 95 GLN A N 1
ATOM 753 C CA . GLN A 1 95 ? 17.174 -5.404 -20.544 1.00 92.75 95 GLN A CA 1
ATOM 754 C C . GLN A 1 95 ? 17.511 -6.858 -20.191 1.00 92.75 95 GLN A C 1
ATOM 756 O O . GLN A 1 95 ? 18.427 -7.442 -20.762 1.00 92.75 95 GLN A O 1
ATOM 761 N N . VAL A 1 96 ? 16.758 -7.444 -19.255 1.00 94.56 96 VAL A N 1
ATOM 762 C CA . VAL A 1 96 ? 16.793 -8.870 -18.906 1.00 94.56 96 VAL A CA 1
ATOM 763 C C . VAL A 1 96 ? 15.361 -9.391 -18.760 1.00 94.56 96 VAL A C 1
ATOM 765 O O . VAL A 1 96 ? 14.499 -8.621 -18.330 1.00 94.56 96 VAL A O 1
ATOM 768 N N . PRO A 1 97 ? 15.085 -10.668 -19.083 1.00 96.12 97 PRO A N 1
ATOM 769 C CA . PRO A 1 97 ? 13.742 -11.228 -18.950 1.00 96.12 97 PRO A CA 1
ATOM 770 C C . PRO A 1 97 ? 13.177 -11.074 -17.535 1.00 96.12 97 PRO A C 1
ATOM 772 O O . PRO A 1 97 ? 13.853 -11.389 -16.554 1.00 96.12 97 PRO A O 1
ATOM 775 N N . GLY A 1 98 ? 11.932 -10.608 -17.435 1.00 96.25 98 GLY A N 1
ATOM 776 C CA . GLY A 1 98 ? 11.232 -10.470 -16.157 1.00 96.25 98 GLY A CA 1
ATOM 777 C C . GLY A 1 98 ? 11.688 -9.275 -15.319 1.00 96.25 98 GLY A C 1
ATOM 778 O O . GLY A 1 98 ? 11.317 -9.181 -14.148 1.00 96.25 98 GLY A O 1
ATOM 779 N N . GLN A 1 99 ? 12.465 -8.351 -15.903 1.00 96.44 99 GLN A N 1
ATOM 780 C CA . GLN A 1 99 ? 12.850 -7.089 -15.269 1.00 96.44 99 GLN A CA 1
ATOM 781 C C . GLN A 1 99 ? 11.628 -6.300 -14.785 1.00 96.44 99 GLN A C 1
ATOM 783 O O . GLN A 1 99 ? 11.735 -5.555 -13.815 1.00 96.44 99 GLN A O 1
ATOM 788 N N . GLN A 1 100 ? 10.486 -6.395 -15.467 1.00 96.56 100 GLN A N 1
ATOM 789 C CA . GLN A 1 100 ? 9.344 -5.529 -15.202 1.00 96.56 100 GLN A CA 1
ATOM 790 C C . GLN A 1 100 ? 8.236 -6.244 -14.424 1.00 96.56 100 GLN A C 1
ATOM 792 O O . GLN A 1 100 ? 7.887 -7.387 -14.702 1.00 96.56 100 GLN A O 1
ATOM 797 N N . ALA A 1 101 ? 7.643 -5.525 -13.469 1.00 97.31 101 ALA A N 1
ATOM 798 C CA . ALA A 1 101 ? 6.531 -6.000 -12.648 1.00 97.31 101 ALA A CA 1
ATOM 799 C C . ALA A 1 101 ? 5.529 -4.867 -12.392 1.00 97.31 101 ALA A C 1
ATOM 801 O O . ALA A 1 101 ? 5.438 -4.325 -11.289 1.00 97.31 101 ALA A O 1
ATOM 802 N N . GLY A 1 102 ? 4.834 -4.431 -13.450 1.00 97.00 102 GLY A N 1
ATOM 803 C CA . GLY A 1 102 ? 3.833 -3.364 -13.373 1.00 97.00 102 GLY A CA 1
ATOM 804 C C . GLY A 1 102 ? 4.328 -2.132 -12.608 1.00 97.00 102 GLY A C 1
ATOM 805 O O . GLY A 1 102 ? 5.459 -1.670 -12.797 1.00 97.00 102 GLY A O 1
ATOM 806 N N . ILE A 1 103 ? 3.515 -1.614 -11.694 1.00 97.69 103 ILE A N 1
ATOM 807 C CA . ILE A 1 103 ? 3.898 -0.452 -10.891 1.00 97.69 103 ILE A CA 1
ATOM 808 C C . ILE A 1 103 ? 5.009 -0.742 -9.879 1.00 97.69 103 ILE A C 1
ATOM 810 O O . ILE A 1 103 ? 5.639 0.215 -9.440 1.00 97.69 103 ILE A O 1
ATOM 814 N N . LEU A 1 104 ? 5.296 -2.004 -9.521 1.00 97.62 104 LEU A N 1
ATOM 815 C CA . LEU A 1 104 ? 6.360 -2.311 -8.555 1.00 97.62 104 LEU A CA 1
ATOM 816 C C . LEU A 1 104 ? 7.684 -1.735 -9.063 1.00 97.62 104 LEU A C 1
ATOM 818 O O . LEU A 1 104 ? 8.339 -0.974 -8.363 1.00 97.62 104 LEU A O 1
ATOM 822 N N . THR A 1 105 ? 8.003 -1.941 -10.338 1.00 97.38 105 THR A N 1
ATOM 823 C CA . THR A 1 105 ? 9.219 -1.391 -10.957 1.00 97.38 105 THR A CA 1
ATOM 824 C C . THR A 1 105 ? 9.042 0.020 -11.538 1.00 97.38 105 THR A C 1
ATOM 826 O O . THR A 1 105 ? 9.839 0.455 -12.373 1.00 97.38 105 THR A O 1
ATOM 829 N N . ALA A 1 106 ? 7.993 0.756 -11.148 1.00 96.94 106 ALA A N 1
ATOM 830 C CA . ALA A 1 106 ? 7.874 2.179 -11.469 1.00 96.94 106 ALA A CA 1
ATOM 831 C C . ALA A 1 106 ? 8.842 2.999 -10.591 1.00 96.94 106 ALA A C 1
ATOM 833 O O . ALA A 1 106 ? 8.922 2.737 -9.388 1.00 96.94 106 ALA A O 1
ATOM 834 N N . PRO A 1 107 ? 9.557 4.012 -11.128 1.00 94.88 107 PRO A N 1
ATOM 835 C CA . PRO A 1 107 ? 10.606 4.720 -10.395 1.00 94.88 107 PRO A CA 1
ATOM 836 C C . PRO A 1 107 ? 10.153 5.344 -9.074 1.00 94.88 107 PRO A C 1
ATOM 838 O O . PRO A 1 107 ? 10.947 5.460 -8.147 1.00 94.88 107 PRO A O 1
ATOM 841 N N . SER A 1 108 ? 8.886 5.751 -8.968 1.00 93.25 108 SER A N 1
ATOM 842 C CA . SER A 1 108 ? 8.341 6.324 -7.734 1.00 93.25 108 SER A CA 1
ATOM 843 C C . SER A 1 108 ? 8.165 5.302 -6.609 1.00 93.25 108 SER A C 1
ATOM 845 O O . SER A 1 108 ? 8.137 5.716 -5.452 1.00 93.25 108 SER A O 1
ATOM 847 N N . LEU A 1 109 ? 8.088 4.003 -6.926 1.00 94.94 109 LEU A N 1
ATOM 848 C CA . LEU A 1 109 ? 8.010 2.916 -5.949 1.00 94.94 109 LEU A CA 1
ATOM 849 C C . LEU A 1 109 ? 9.362 2.229 -5.734 1.00 94.94 109 LEU A C 1
ATOM 851 O O . LEU A 1 109 ? 9.817 2.150 -4.597 1.00 94.94 109 LEU A O 1
ATOM 855 N N . ILE A 1 110 ? 10.046 1.788 -6.794 1.00 95.62 110 ILE A N 1
ATOM 856 C CA . ILE A 1 110 ? 11.311 1.038 -6.650 1.00 95.62 110 ILE A CA 1
ATOM 857 C C . ILE A 1 110 ? 12.453 1.885 -6.061 1.00 95.62 110 ILE A C 1
ATOM 859 O O . ILE A 1 110 ? 13.358 1.349 -5.432 1.00 95.62 110 ILE A O 1
ATOM 863 N N . TYR A 1 111 ? 12.381 3.215 -6.187 1.00 92.62 111 TYR A N 1
ATOM 864 C CA . TYR A 1 111 ? 13.328 4.153 -5.570 1.00 92.62 111 TYR A CA 1
ATOM 865 C C . TYR A 1 111 ? 12.694 4.975 -4.437 1.00 92.62 111 TYR A C 1
ATOM 867 O O . TYR A 1 111 ? 13.195 6.046 -4.093 1.00 92.62 111 TYR A O 1
ATOM 875 N N . SER A 1 112 ? 11.587 4.505 -3.844 1.00 86.94 112 SER A N 1
ATOM 876 C CA . SER A 1 112 ? 10.904 5.217 -2.752 1.00 86.94 112 SER A CA 1
ATOM 877 C C . SER A 1 112 ? 11.663 5.176 -1.420 1.00 86.94 112 SER A C 1
ATOM 879 O O . SER A 1 112 ? 11.268 5.859 -0.478 1.00 86.94 112 SER A O 1
ATOM 881 N N . SER A 1 113 ? 12.698 4.338 -1.312 1.00 85.81 113 SER A N 1
ATOM 882 C CA . SER A 1 113 ? 13.554 4.193 -0.133 1.00 85.81 113 SER A CA 1
ATOM 883 C C . SER A 1 113 ? 15.028 4.212 -0.537 1.00 85.81 113 SER A C 1
ATOM 885 O O . SER A 1 113 ? 15.407 3.986 -1.687 1.00 85.81 113 SER A O 1
ATOM 887 N N . ASP A 1 114 ? 15.870 4.466 0.446 1.00 80.88 114 ASP A N 1
ATOM 888 C CA . ASP A 1 114 ? 17.325 4.325 0.443 1.00 80.88 114 ASP A CA 1
ATOM 889 C C . ASP A 1 114 ? 17.819 2.866 0.495 1.00 80.88 114 ASP A C 1
ATOM 891 O O . ASP A 1 114 ? 19.002 2.616 0.285 1.00 80.88 114 ASP A O 1
ATOM 895 N N . ALA A 1 115 ? 16.955 1.880 0.731 1.00 85.56 115 ALA A N 1
ATOM 896 C CA . ALA A 1 115 ? 17.316 0.465 0.698 1.00 85.56 115 ALA A CA 1
ATOM 897 C C . ALA A 1 115 ? 16.177 -0.390 0.135 1.00 85.56 115 ALA A C 1
ATOM 899 O O . ALA A 1 115 ? 15.004 -0.137 0.424 1.00 85.56 115 ALA A O 1
ATOM 900 N N . LEU A 1 116 ? 16.520 -1.456 -0.599 1.00 89.38 116 LEU A N 1
ATOM 901 C CA . LEU A 1 116 ? 15.533 -2.404 -1.131 1.00 89.38 116 LEU A CA 1
ATOM 902 C C . LEU A 1 116 ? 14.690 -3.040 -0.020 1.00 89.38 116 LEU A C 1
ATOM 904 O O . LEU A 1 116 ? 13.502 -3.251 -0.213 1.00 89.38 116 LEU A O 1
ATOM 908 N N . ARG A 1 117 ? 15.245 -3.242 1.181 1.00 87.56 117 ARG A N 1
ATOM 909 C CA . ARG A 1 117 ? 14.480 -3.698 2.353 1.00 87.56 117 ARG A CA 1
ATOM 910 C C . ARG A 1 117 ? 13.289 -2.780 2.671 1.00 87.56 117 ARG A C 1
ATOM 912 O O . ARG A 1 117 ? 12.192 -3.258 2.951 1.00 87.56 117 ARG A O 1
ATOM 919 N N . GLY A 1 118 ? 13.482 -1.461 2.588 1.00 86.06 118 GLY A N 1
ATOM 920 C CA . GLY A 1 118 ? 12.412 -0.478 2.779 1.00 86.06 118 GLY A CA 1
ATOM 921 C C . GLY A 1 118 ? 11.365 -0.523 1.663 1.00 86.06 118 GLY A C 1
ATOM 922 O O . GLY A 1 118 ? 10.171 -0.398 1.937 1.00 86.06 118 GLY A O 1
ATOM 923 N N . VAL A 1 119 ? 11.797 -0.775 0.424 1.00 91.19 119 VAL A N 1
ATOM 924 C CA . VAL A 1 119 ? 10.902 -0.998 -0.723 1.00 91.19 119 VAL A CA 1
ATOM 925 C C . VAL A 1 119 ? 10.070 -2.267 -0.526 1.00 91.19 119 VAL A C 1
ATOM 927 O O . VAL A 1 119 ? 8.848 -2.216 -0.642 1.00 91.19 119 VAL A O 1
ATOM 930 N N . MET A 1 120 ? 10.696 -3.379 -0.134 1.00 92.88 120 MET A N 1
ATOM 931 C CA . MET A 1 120 ? 10.009 -4.644 0.129 1.00 92.88 120 MET A CA 1
ATOM 932 C C . MET A 1 120 ? 8.969 -4.512 1.231 1.00 92.88 120 MET A C 1
ATOM 934 O O . MET A 1 120 ? 7.836 -4.954 1.059 1.00 92.88 120 MET A O 1
ATOM 938 N N . ARG A 1 121 ? 9.305 -3.826 2.330 1.00 89.62 121 ARG A N 1
ATOM 939 C CA . ARG A 1 121 ? 8.340 -3.513 3.391 1.00 89.62 121 ARG A CA 1
ATOM 940 C C . ARG A 1 121 ? 7.101 -2.821 2.824 1.00 89.62 121 ARG A C 1
ATOM 942 O O . ARG A 1 121 ? 5.978 -3.198 3.158 1.00 89.62 121 ARG A O 1
ATOM 949 N N . ASN A 1 122 ? 7.303 -1.828 1.959 1.00 89.94 122 ASN A N 1
ATOM 950 C CA . ASN A 1 122 ? 6.204 -1.113 1.323 1.00 89.94 122 ASN A CA 1
ATOM 951 C C . ASN A 1 122 ? 5.401 -2.037 0.395 1.00 89.94 122 ASN A C 1
ATOM 953 O O . ASN A 1 122 ? 4.176 -2.008 0.451 1.00 89.94 122 ASN A O 1
ATOM 957 N N . TYR A 1 123 ? 6.048 -2.896 -0.401 1.00 94.81 123 TYR A N 1
ATOM 958 C CA . TYR A 1 123 ? 5.348 -3.853 -1.266 1.00 94.81 123 TYR A CA 1
ATOM 959 C C . TYR A 1 123 ? 4.478 -4.824 -0.483 1.00 94.81 123 TYR A C 1
ATOM 961 O O . TYR A 1 123 ? 3.311 -4.965 -0.828 1.00 94.81 123 TYR A O 1
ATOM 969 N N . TYR A 1 124 ? 4.972 -5.425 0.598 1.00 92.50 124 TYR A N 1
ATOM 970 C CA . TYR A 1 124 ? 4.142 -6.300 1.431 1.00 92.50 124 TYR A CA 1
ATOM 971 C C . TYR A 1 124 ? 3.004 -5.540 2.120 1.00 92.50 124 TYR A C 1
ATOM 973 O O . TYR A 1 124 ? 1.884 -6.037 2.200 1.00 92.50 124 TYR A O 1
ATOM 981 N N . THR A 1 125 ? 3.224 -4.280 2.502 1.00 87.81 125 THR A N 1
ATOM 982 C CA . THR A 1 125 ? 2.137 -3.416 2.991 1.00 87.81 125 THR A CA 1
ATOM 983 C C . THR A 1 125 ? 1.087 -3.154 1.902 1.00 87.81 125 THR A C 1
ATOM 985 O O . THR A 1 125 ? -0.115 -3.115 2.178 1.00 87.81 125 THR A O 1
ATOM 988 N N . TYR A 1 126 ? 1.509 -2.940 0.654 1.00 90.50 126 TYR A N 1
ATOM 989 C CA . TYR A 1 126 ? 0.608 -2.658 -0.465 1.00 90.50 126 TYR A CA 1
ATOM 990 C C . TYR A 1 126 ? -0.149 -3.895 -0.928 1.00 90.50 126 TYR A C 1
ATOM 992 O O . TYR A 1 126 ? -1.361 -3.805 -1.103 1.00 90.50 126 TYR A O 1
ATOM 1000 N N . LEU A 1 127 ? 0.554 -5.012 -1.095 1.00 94.31 127 LEU A N 1
ATOM 1001 C CA . LEU A 1 127 ? 0.035 -6.254 -1.649 1.00 94.31 127 LEU A CA 1
ATOM 1002 C C . LEU A 1 127 ? -0.720 -7.061 -0.601 1.00 94.31 127 LEU A C 1
ATOM 1004 O O . LEU A 1 127 ? -1.806 -7.524 -0.900 1.00 94.31 127 LEU A O 1
ATOM 1008 N N . TRP A 1 128 ? -0.186 -7.200 0.612 1.00 93.31 128 TRP A N 1
ATOM 1009 C CA . TRP A 1 128 ? -0.696 -8.135 1.625 1.00 93.31 128 TRP A CA 1
ATOM 1010 C C . TRP A 1 128 ? -1.249 -7.459 2.874 1.00 93.31 128 TRP A C 1
ATOM 1012 O O . TRP A 1 128 ? -1.728 -8.129 3.780 1.00 93.31 128 TRP A O 1
ATOM 1022 N N . CYS A 1 129 ? -1.169 -6.127 2.963 1.00 87.81 129 CYS A N 1
ATOM 1023 C CA . CYS A 1 129 ? -1.536 -5.378 4.168 1.00 87.81 129 CYS A CA 1
ATOM 1024 C C . CYS A 1 129 ? -0.713 -5.803 5.402 1.00 87.81 129 CYS A C 1
ATOM 1026 O O . CYS A 1 129 ? -1.011 -5.376 6.520 1.00 87.81 129 CYS A O 1
ATOM 1028 N N . ALA A 1 130 ? 0.367 -6.555 5.185 1.00 84.38 130 ALA A N 1
ATOM 1029 C CA . ALA A 1 130 ? 1.269 -7.035 6.209 1.00 84.38 130 ALA A CA 1
ATOM 1030 C C . ALA A 1 130 ? 2.165 -5.890 6.687 1.00 84.38 130 ALA A C 1
ATOM 1032 O O . ALA A 1 130 ? 2.778 -5.181 5.882 1.00 84.38 130 ALA A O 1
ATOM 1033 N N . GLU A 1 131 ? 2.229 -5.695 8.001 1.00 70.56 131 GLU A N 1
ATOM 1034 C CA . GLU A 1 131 ? 3.296 -4.907 8.615 1.00 70.56 131 GLU A CA 1
ATOM 1035 C C . GLU A 1 131 ? 4.399 -5.847 9.070 1.00 70.56 131 GLU A C 1
ATOM 1037 O O . GLU A 1 131 ? 4.100 -6.957 9.508 1.00 70.56 131 GLU A O 1
ATOM 1042 N N . PRO A 1 132 ? 5.667 -5.413 9.033 1.00 64.69 132 PRO A N 1
ATOM 1043 C CA . PRO A 1 132 ? 6.685 -6.100 9.802 1.00 64.69 132 PRO A CA 1
ATOM 1044 C C . PRO A 1 132 ? 6.214 -6.179 11.256 1.00 64.69 132 PRO A C 1
ATOM 1046 O O . PRO A 1 132 ? 5.877 -5.150 11.866 1.00 64.69 132 PRO A O 1
ATOM 1049 N N . ALA A 1 133 ? 6.188 -7.390 11.810 1.00 59.78 133 ALA A N 1
ATOM 1050 C CA . ALA A 1 133 ? 6.133 -7.551 13.251 1.00 59.78 133 ALA A CA 1
ATOM 1051 C C . ALA A 1 133 ? 7.293 -6.731 13.830 1.00 59.78 133 ALA A C 1
ATOM 1053 O O . ALA A 1 133 ? 8.406 -6.776 13.314 1.00 59.78 133 ALA A O 1
ATOM 1054 N N . ARG A 1 134 ? 7.047 -5.896 14.844 1.00 54.44 134 ARG A N 1
ATOM 1055 C CA . ARG A 1 134 ? 8.177 -5.249 15.522 1.00 54.44 134 ARG A CA 1
ATOM 1056 C C . ARG A 1 134 ? 8.788 -6.349 16.369 1.00 54.44 134 ARG A C 1
ATOM 1058 O O . ARG A 1 134 ? 8.183 -6.722 17.364 1.00 54.44 134 ARG A O 1
ATOM 1065 N N . SER A 1 135 ? 9.883 -6.926 15.895 1.00 53.75 135 SER A N 1
ATOM 1066 C CA . SER A 1 135 ? 10.449 -8.104 16.528 1.00 53.75 135 SER A CA 1
ATOM 1067 C C . SER A 1 135 ? 11.272 -7.752 17.769 1.00 53.75 135 SER A C 1
ATOM 1069 O O . SER A 1 135 ? 11.770 -6.634 17.937 1.00 53.75 135 SER A O 1
ATOM 1071 N N . ARG A 1 136 ? 11.362 -8.758 18.641 1.00 57.25 136 ARG A N 1
ATOM 1072 C CA . ARG A 1 136 ? 11.975 -8.855 19.972 1.00 57.25 136 ARG A CA 1
ATOM 1073 C C . ARG A 1 136 ? 13.504 -8.746 19.948 1.00 57.25 136 ARG A C 1
ATOM 1075 O O . ARG A 1 136 ? 14.217 -9.617 20.439 1.00 57.25 136 ARG A O 1
ATOM 1082 N N . VAL A 1 137 ? 14.034 -7.705 19.318 1.00 63.19 137 VAL A N 1
ATOM 1083 C CA . VAL A 1 137 ? 15.482 -7.532 19.168 1.00 63.19 137 VAL A CA 1
ATOM 1084 C C . VAL A 1 137 ? 16.032 -6.775 20.376 1.00 63.19 137 VAL A C 1
ATOM 1086 O O . VAL A 1 137 ? 15.867 -5.559 20.481 1.00 63.19 137 VAL A O 1
ATOM 1089 N N . THR A 1 138 ? 16.679 -7.492 21.299 1.00 66.19 138 THR A N 1
ATOM 1090 C CA . THR A 1 138 ? 17.419 -6.878 22.412 1.00 66.19 138 THR A CA 1
ATOM 1091 C C . THR A 1 138 ? 18.775 -6.356 21.944 1.00 66.19 138 THR A C 1
ATOM 1093 O O . THR A 1 138 ? 19.328 -6.817 20.941 1.00 66.19 138 THR A O 1
ATOM 1096 N N . THR A 1 139 ? 19.345 -5.405 22.684 1.00 69.25 139 THR A N 1
ATOM 1097 C CA . THR A 1 139 ? 20.697 -4.897 22.412 1.00 69.25 139 THR A CA 1
ATOM 1098 C C . THR A 1 139 ? 21.719 -6.031 22.450 1.00 69.25 139 THR A C 1
ATOM 1100 O O . THR A 1 139 ? 22.574 -6.111 21.575 1.00 69.25 139 THR A O 1
ATOM 1103 N N . GLU A 1 140 ? 21.601 -6.948 23.410 1.00 74.00 140 GLU A N 1
ATOM 1104 C CA . GLU A 1 140 ? 22.468 -8.117 23.558 1.00 74.00 140 GLU A CA 1
ATOM 1105 C C . GLU A 1 140 ? 22.410 -9.018 22.324 1.00 74.00 140 GLU A C 1
ATOM 1107 O O . GLU A 1 140 ? 23.448 -9.464 21.842 1.00 74.00 140 GLU A O 1
ATOM 1112 N N . ALA A 1 141 ? 21.216 -9.241 21.768 1.00 71.25 141 ALA A N 1
ATOM 1113 C CA . ALA A 1 141 ? 21.061 -10.075 20.586 1.00 71.25 141 ALA A CA 1
ATOM 1114 C C . ALA A 1 141 ? 21.649 -9.432 19.320 1.00 71.25 141 ALA A C 1
ATOM 1116 O O . ALA A 1 141 ? 22.149 -10.145 18.454 1.00 71.25 141 ALA A O 1
ATOM 1117 N N . VAL A 1 142 ? 21.642 -8.095 19.224 1.00 72.25 142 VAL A N 1
ATOM 1118 C CA . VAL A 1 142 ? 22.336 -7.360 18.149 1.00 72.25 142 VAL A CA 1
ATOM 1119 C C . VAL A 1 142 ? 23.848 -7.388 18.349 1.00 72.25 142 VAL A C 1
ATOM 1121 O O . VAL A 1 142 ? 24.588 -7.584 17.390 1.00 72.25 142 VAL A O 1
ATOM 1124 N N . LEU A 1 143 ? 24.319 -7.196 19.583 1.00 75.12 143 LEU A N 1
ATOM 1125 C CA . LEU A 1 143 ? 25.746 -7.220 19.912 1.00 75.12 143 LEU A CA 1
ATOM 1126 C C . LEU A 1 143 ? 26.360 -8.622 19.784 1.00 75.12 143 LEU A C 1
ATOM 1128 O O . LEU A 1 143 ? 27.567 -8.732 19.595 1.00 75.12 143 LEU A O 1
ATOM 1132 N N . GLY A 1 144 ? 25.544 -9.675 19.861 1.00 72.75 144 GLY A N 1
ATOM 1133 C CA . GLY A 1 144 ? 25.946 -11.062 19.622 1.00 72.75 144 GLY A CA 1
ATOM 1134 C C . GLY A 1 144 ? 26.042 -11.462 18.145 1.00 72.75 144 GLY A C 1
ATOM 1135 O O . GLY A 1 144 ? 26.281 -12.631 17.857 1.00 72.75 144 GLY A O 1
ATOM 1136 N N . LEU A 1 145 ? 25.826 -10.539 17.202 1.00 72.62 145 LEU A N 1
ATOM 1137 C CA . LEU A 1 145 ? 25.959 -10.813 15.772 1.00 72.62 145 LEU A CA 1
ATOM 1138 C C . LEU A 1 145 ? 27.437 -10.832 15.357 1.00 72.62 145 LEU A C 1
ATOM 1140 O O . LEU A 1 145 ? 28.137 -9.832 15.484 1.00 72.62 145 LEU A O 1
ATOM 1144 N N . ASP A 1 146 ? 27.880 -11.934 14.749 1.00 67.81 146 ASP A N 1
ATOM 1145 C CA . ASP A 1 146 ? 29.256 -12.108 14.243 1.00 67.81 146 ASP A CA 1
ATOM 1146 C C . ASP A 1 146 ? 29.569 -11.290 12.967 1.00 67.81 146 ASP A C 1
ATOM 1148 O O . ASP A 1 146 ? 30.626 -11.446 12.350 1.00 67.81 146 ASP A O 1
ATOM 1152 N N . VAL A 1 147 ? 28.661 -10.407 12.538 1.00 64.06 147 VAL A N 1
ATOM 1153 C CA . VAL A 1 147 ? 28.765 -9.640 11.288 1.00 64.06 147 VAL A CA 1
ATOM 1154 C C . VAL A 1 147 ? 28.940 -8.152 11.550 1.00 64.06 147 VAL A C 1
ATOM 1156 O O . VAL A 1 147 ? 28.082 -7.489 12.123 1.00 64.06 147 VAL A O 1
ATOM 1159 N N . VAL A 1 148 ? 30.046 -7.615 11.032 1.00 63.06 148 VAL A N 1
ATOM 1160 C CA . VAL A 1 148 ? 30.437 -6.201 11.165 1.00 63.06 148 VAL A CA 1
ATOM 1161 C C . VAL A 1 148 ? 29.511 -5.265 10.372 1.00 63.06 148 VAL A C 1
ATOM 1163 O O . VAL A 1 148 ? 29.297 -4.125 10.776 1.00 63.06 148 VAL A O 1
ATOM 1166 N N . ASP A 1 149 ? 28.932 -5.736 9.259 1.00 66.06 149 ASP A N 1
ATOM 1167 C CA . ASP A 1 149 ? 27.900 -5.005 8.513 1.00 66.06 149 ASP A CA 1
ATOM 1168 C C . ASP A 1 149 ? 26.800 -5.951 8.011 1.00 66.06 149 ASP A C 1
ATOM 1170 O O . ASP A 1 149 ? 26.982 -6.725 7.072 1.00 66.06 149 ASP A O 1
ATOM 1174 N N . LEU A 1 150 ? 25.615 -5.833 8.607 1.00 66.75 150 LEU A N 1
ATOM 1175 C CA . LEU A 1 150 ? 24.413 -6.605 8.272 1.00 66.75 150 LEU A CA 1
ATOM 1176 C C . LEU A 1 150 ? 23.852 -6.324 6.868 1.00 66.75 150 LEU A C 1
ATOM 1178 O O . LEU A 1 150 ? 22.887 -6.960 6.441 1.00 66.75 150 LEU A O 1
ATOM 1182 N N . ARG A 1 151 ? 24.406 -5.335 6.163 1.00 59.62 151 ARG A N 1
ATOM 1183 C CA . ARG A 1 151 ? 23.981 -4.916 4.821 1.00 59.62 151 ARG A CA 1
ATOM 1184 C C . ARG A 1 151 ? 24.883 -5.466 3.718 1.00 59.62 151 ARG A C 1
ATOM 1186 O O . ARG A 1 151 ? 24.557 -5.277 2.549 1.00 59.62 151 ARG A O 1
ATOM 1193 N N . VAL A 1 152 ? 26.011 -6.095 4.059 1.00 59.72 152 VAL A N 1
ATOM 1194 C CA . VAL A 1 152 ? 27.028 -6.533 3.093 1.00 59.72 152 VAL A CA 1
ATOM 1195 C C . VAL A 1 152 ? 27.240 -8.045 3.185 1.00 59.72 152 VAL A C 1
ATOM 1197 O O . VAL A 1 152 ? 27.324 -8.614 4.270 1.00 59.72 152 VAL A O 1
ATOM 1200 N N . GLY A 1 153 ? 27.348 -8.702 2.027 1.00 67.25 153 GLY A N 1
ATOM 1201 C CA . GLY A 1 153 ? 27.594 -10.143 1.938 1.00 67.25 153 GLY A CA 1
ATOM 1202 C C . GLY A 1 153 ? 26.424 -10.982 2.457 1.00 67.25 153 GLY A C 1
ATOM 1203 O O . GLY A 1 153 ? 25.264 -10.681 2.184 1.00 67.25 153 GLY A O 1
ATOM 1204 N N . ASP A 1 154 ? 26.739 -12.037 3.206 1.00 70.31 154 ASP A N 1
ATOM 1205 C CA . ASP A 1 154 ? 25.769 -13.020 3.705 1.00 70.31 154 ASP A CA 1
ATOM 1206 C C . ASP A 1 154 ? 25.193 -12.682 5.094 1.00 70.31 154 ASP A C 1
ATOM 1208 O O . ASP A 1 154 ? 24.415 -13.464 5.637 1.00 70.31 154 ASP A O 1
ATOM 1212 N N . GLY A 1 155 ? 25.505 -11.512 5.668 1.00 71.81 155 GLY A N 1
ATOM 1213 C CA . GLY A 1 155 ? 25.033 -11.125 7.008 1.00 71.81 155 GLY A CA 1
ATOM 1214 C C . GLY A 1 155 ? 23.508 -11.075 7.155 1.00 71.81 155 GLY A C 1
ATOM 1215 O O . GLY A 1 155 ? 22.972 -11.352 8.226 1.00 71.81 155 GLY A O 1
ATOM 1216 N N . TRP A 1 156 ? 22.784 -10.817 6.064 1.00 80.38 156 TRP A N 1
ATOM 1217 C CA . TRP A 1 156 ? 21.322 -10.884 6.054 1.00 80.38 156 TRP A CA 1
ATOM 1218 C C . TRP A 1 156 ? 20.795 -12.320 6.223 1.00 80.38 156 TRP A C 1
ATOM 1220 O O . TRP A 1 156 ? 19.727 -12.505 6.802 1.00 80.38 156 TRP A O 1
ATOM 1230 N N . LYS A 1 157 ? 21.537 -13.351 5.781 1.00 81.69 157 LYS A N 1
ATOM 1231 C CA . LYS A 1 157 ? 21.138 -14.760 5.959 1.00 81.69 157 LYS A CA 1
ATOM 1232 C C . LYS A 1 157 ? 21.131 -15.136 7.433 1.00 81.69 157 LYS A C 1
ATOM 1234 O O . LYS A 1 157 ? 20.229 -15.843 7.869 1.00 81.69 157 LYS A O 1
ATOM 1239 N N . GLN A 1 158 ? 22.107 -14.634 8.193 1.00 77.00 158 GLN A N 1
ATOM 1240 C CA . GLN A 1 158 ? 22.161 -14.834 9.638 1.00 77.00 158 GLN A CA 1
ATOM 1241 C C . GLN A 1 158 ? 20.946 -14.195 10.315 1.00 77.00 158 GLN A C 1
ATOM 1243 O O . GLN A 1 158 ? 20.275 -14.864 11.092 1.00 77.00 158 GLN A O 1
ATOM 1248 N N . LEU A 1 159 ? 20.584 -12.961 9.945 1.00 78.06 159 LEU A N 1
ATOM 1249 C CA . LEU A 1 159 ? 19.372 -12.316 10.463 1.00 78.06 159 LEU A CA 1
ATOM 1250 C C . LEU A 1 159 ? 18.096 -13.083 10.102 1.00 78.06 159 LEU A C 1
ATOM 1252 O O . LEU A 1 159 ? 17.244 -13.290 10.959 1.00 78.06 159 LEU A O 1
ATOM 1256 N N . ALA A 1 160 ? 17.960 -13.529 8.854 1.00 81.06 160 ALA A N 1
ATOM 1257 C CA . ALA A 1 160 ? 16.782 -14.269 8.408 1.00 81.06 160 ALA A CA 1
ATOM 1258 C C . ALA A 1 160 ? 16.636 -15.645 9.083 1.00 81.06 160 ALA A C 1
ATOM 1260 O O . ALA A 1 160 ? 15.519 -16.147 9.189 1.00 81.06 160 ALA A O 1
ATOM 1261 N N . ALA A 1 161 ? 17.740 -16.241 9.539 1.00 80.31 161 ALA A N 1
ATOM 1262 C CA . ALA A 1 161 ? 17.756 -17.523 10.240 1.00 80.31 161 ALA A CA 1
ATOM 1263 C C . ALA A 1 161 ? 17.658 -17.397 11.771 1.00 80.31 161 ALA A C 1
ATOM 1265 O O . ALA A 1 161 ? 17.459 -18.399 12.452 1.00 80.31 161 ALA A O 1
ATOM 1266 N N . MET A 1 162 ? 17.813 -16.195 12.334 1.00 76.50 162 MET A N 1
ATOM 1267 C CA . MET A 1 162 ? 17.705 -15.993 13.777 1.00 76.50 162 MET A CA 1
ATOM 1268 C C . MET A 1 162 ? 16.237 -15.982 14.214 1.00 76.50 162 MET A C 1
ATOM 1270 O O . MET A 1 162 ? 15.479 -15.161 13.690 1.00 76.50 162 MET A O 1
ATOM 1274 N N . PRO A 1 163 ? 15.840 -16.788 15.219 1.00 74.56 163 PRO A N 1
ATOM 1275 C CA . PRO A 1 163 ? 14.447 -16.871 15.670 1.00 74.56 163 PRO A CA 1
ATOM 1276 C C . PRO A 1 163 ? 13.812 -15.514 16.012 1.00 74.56 163 PRO A C 1
ATOM 1278 O O . PRO A 1 163 ? 12.664 -15.263 15.689 1.00 74.56 163 PRO A O 1
ATOM 1281 N N . ILE A 1 164 ? 14.578 -14.585 16.588 1.00 70.38 164 ILE A N 1
ATOM 1282 C CA . ILE A 1 164 ? 14.080 -13.247 16.959 1.00 70.38 164 ILE A CA 1
ATOM 1283 C C . ILE A 1 164 ? 14.000 -12.243 15.793 1.00 70.38 164 ILE A C 1
ATOM 1285 O O . ILE A 1 164 ? 13.442 -11.156 15.939 1.00 70.38 164 ILE A O 1
ATOM 1289 N N . CYS A 1 165 ? 14.617 -12.550 14.653 1.00 77.00 165 CYS A N 1
ATOM 1290 C CA . CYS A 1 165 ? 14.738 -11.640 13.511 1.00 77.00 165 CYS A CA 1
ATOM 1291 C C . CYS A 1 165 ? 13.977 -12.156 12.285 1.00 77.00 165 CYS A C 1
ATOM 1293 O O . CYS A 1 165 ? 13.676 -11.375 11.378 1.00 77.00 165 CYS A O 1
ATOM 1295 N N . THR A 1 166 ? 13.663 -13.449 12.249 1.00 80.81 166 THR A N 1
ATOM 1296 C CA . THR A 1 166 ? 13.156 -14.130 11.062 1.00 80.81 166 THR A CA 1
ATOM 1297 C C . THR A 1 166 ? 11.827 -13.564 10.550 1.00 80.81 166 THR A C 1
ATOM 1299 O O . THR A 1 166 ? 11.702 -13.345 9.345 1.00 80.81 166 THR A O 1
ATOM 1302 N N . ASP A 1 167 ? 10.916 -13.159 11.439 1.00 75.38 167 ASP A N 1
ATOM 1303 C CA . ASP A 1 167 ? 9.599 -12.591 11.085 1.00 75.38 167 ASP A CA 1
ATOM 1304 C C . ASP A 1 167 ? 9.685 -11.281 10.276 1.00 75.38 167 ASP A C 1
ATOM 1306 O O . ASP A 1 167 ? 8.784 -10.881 9.530 1.00 75.38 167 ASP A O 1
ATOM 1310 N N . CYS A 1 168 ? 10.793 -10.556 10.435 1.00 76.69 168 CYS A N 1
ATOM 1311 C CA . CYS A 1 168 ? 11.100 -9.391 9.615 1.00 76.69 168 CYS A CA 1
ATOM 1312 C C . CYS A 1 168 ? 11.982 -9.769 8.431 1.00 76.69 168 CYS A C 1
ATOM 1314 O O . CYS A 1 168 ? 11.743 -9.343 7.301 1.00 76.69 168 CYS A O 1
ATOM 1316 N N . HIS A 1 169 ? 13.045 -10.518 8.697 1.00 85.25 169 HIS A N 1
ATOM 1317 C CA . HIS A 1 169 ? 14.159 -10.649 7.774 1.00 85.25 169 HIS A CA 1
ATOM 1318 C C . HIS A 1 169 ? 13.941 -11.718 6.709 1.00 85.25 169 HIS A C 1
ATOM 1320 O O . HIS A 1 169 ? 14.333 -11.485 5.570 1.00 85.25 169 HIS A O 1
ATOM 1326 N N . ALA A 1 170 ? 13.256 -12.828 6.999 1.00 87.44 170 ALA A N 1
ATOM 1327 C CA . ALA A 1 170 ? 13.001 -13.857 5.993 1.00 87.44 170 ALA A CA 1
ATOM 1328 C C . ALA A 1 170 ? 12.216 -13.277 4.809 1.00 87.44 170 ALA A C 1
ATOM 1330 O O . ALA A 1 170 ? 12.684 -13.266 3.671 1.00 87.44 170 ALA A O 1
ATOM 1331 N N . ARG A 1 171 ? 11.065 -12.665 5.077 1.00 90.19 171 ARG A N 1
ATOM 1332 C CA . ARG A 1 171 ? 10.238 -12.058 4.034 1.00 90.19 171 ARG A CA 1
ATOM 1333 C C . ARG A 1 171 ? 10.940 -10.911 3.292 1.00 90.19 171 ARG A C 1
ATOM 1335 O O . ARG A 1 171 ? 10.841 -10.807 2.063 1.00 90.19 171 ARG A O 1
ATOM 1342 N N . LEU A 1 172 ? 11.607 -10.011 4.019 1.00 90.69 172 LEU A N 1
ATOM 1343 C CA . LEU A 1 172 ? 12.182 -8.797 3.431 1.00 90.69 172 LEU A CA 1
ATOM 1344 C C . LEU A 1 172 ? 13.494 -9.062 2.689 1.00 90.69 172 LEU A C 1
ATOM 1346 O O . LEU A 1 172 ? 13.661 -8.563 1.575 1.00 90.69 172 LEU A O 1
ATOM 1350 N N . ASP A 1 173 ? 14.405 -9.832 3.283 1.00 90.88 173 ASP A N 1
ATOM 1351 C CA . ASP A 1 173 ? 15.744 -10.046 2.732 1.00 90.88 173 ASP A CA 1
ATOM 1352 C C . ASP A 1 173 ? 15.737 -11.066 1.588 1.00 90.88 173 ASP A C 1
ATOM 1354 O O . ASP A 1 173 ? 16.451 -10.881 0.603 1.00 90.88 173 ASP A O 1
ATOM 1358 N N . TYR A 1 174 ? 14.872 -12.087 1.636 1.00 93.94 174 TYR A N 1
ATOM 1359 C CA . TYR A 1 174 ? 14.645 -12.930 0.458 1.00 93.94 174 TYR A CA 1
ATOM 1360 C C . TYR A 1 174 ? 13.843 -12.194 -0.620 1.00 93.94 174 TYR A C 1
ATOM 1362 O O . TYR A 1 174 ? 14.181 -12.271 -1.799 1.00 93.94 174 TYR A O 1
ATOM 1370 N N . GLY A 1 175 ? 12.845 -11.393 -0.234 1.00 94.19 175 GLY A N 1
ATOM 1371 C CA . GLY A 1 175 ? 12.062 -10.596 -1.179 1.00 94.19 175 GLY A CA 1
ATOM 1372 C C . GLY A 1 175 ? 12.899 -9.589 -1.979 1.00 94.19 175 GLY A C 1
ATOM 1373 O O . GLY A 1 175 ? 12.686 -9.431 -3.180 1.00 94.19 175 GLY A O 1
ATOM 1374 N N . MET A 1 176 ? 13.892 -8.936 -1.363 1.00 93.81 176 MET A N 1
ATOM 1375 C CA . MET A 1 176 ? 14.717 -7.944 -2.069 1.00 93.81 176 MET A CA 1
ATOM 1376 C C . MET A 1 176 ? 15.640 -8.551 -3.129 1.00 93.81 176 MET A C 1
ATOM 1378 O O . MET A 1 176 ? 16.046 -7.835 -4.044 1.00 93.81 176 MET A O 1
ATOM 1382 N N . GLN A 1 177 ? 15.947 -9.851 -3.054 1.00 94.62 177 GLN A N 1
ATOM 1383 C CA . GLN A 1 177 ? 16.788 -10.523 -4.050 1.00 94.62 177 GLN A CA 1
ATOM 1384 C C . GLN A 1 177 ? 16.169 -10.468 -5.450 1.00 94.62 177 GLN A C 1
ATOM 1386 O O . GLN A 1 177 ? 16.887 -10.272 -6.428 1.00 94.62 177 GLN A O 1
ATOM 1391 N N . PHE A 1 178 ? 14.837 -10.531 -5.540 1.00 97.62 178 PHE A N 1
ATOM 1392 C CA . PHE A 1 178 ? 14.102 -10.389 -6.798 1.00 97.62 178 PHE A CA 1
ATOM 1393 C C . PHE A 1 178 ? 14.279 -9.008 -7.448 1.00 97.62 178 PHE A C 1
ATOM 1395 O O . PHE A 1 178 ? 14.022 -8.848 -8.635 1.00 97.62 178 PHE A O 1
ATOM 1402 N N . PHE A 1 179 ? 14.735 -8.003 -6.696 1.00 96.94 179 PHE A N 1
ATOM 1403 C CA . PHE A 1 179 ? 14.919 -6.629 -7.162 1.00 96.94 179 PHE A CA 1
ATOM 1404 C C . PHE A 1 179 ? 16.388 -6.192 -7.174 1.00 96.94 179 PHE A C 1
ATOM 1406 O O . PHE A 1 179 ? 16.657 -5.009 -7.353 1.00 96.94 179 PHE A O 1
ATOM 1413 N N . HIS A 1 180 ? 17.351 -7.109 -7.023 1.00 94.12 180 HIS A N 1
ATOM 1414 C CA . HIS A 1 180 ? 18.766 -6.755 -6.838 1.00 94.12 180 HIS A CA 1
ATOM 1415 C C . HIS A 1 180 ? 19.367 -5.938 -8.005 1.00 94.12 180 HIS A C 1
ATOM 1417 O O . HIS A 1 180 ? 20.252 -5.109 -7.790 1.00 94.12 180 HIS A O 1
ATOM 1423 N N . GLY A 1 181 ? 18.842 -6.080 -9.227 1.00 94.25 181 GLY A N 1
ATOM 1424 C CA . GLY A 1 181 ? 19.237 -5.239 -10.365 1.00 94.25 181 GLY A CA 1
ATOM 1425 C C . GLY A 1 181 ? 18.869 -3.752 -10.221 1.00 94.25 181 GLY A C 1
ATOM 1426 O O . GLY A 1 181 ? 19.316 -2.928 -11.016 1.00 94.25 181 GLY A O 1
ATOM 1427 N N . TYR A 1 182 ? 18.064 -3.384 -9.222 1.00 94.25 182 TYR A N 1
ATOM 1428 C CA . TYR A 1 182 ? 17.727 -2.005 -8.886 1.00 94.25 182 TYR A CA 1
ATOM 1429 C C . TYR A 1 182 ? 18.562 -1.547 -7.680 1.00 94.25 182 TYR A C 1
ATOM 1431 O O . TYR A 1 182 ? 18.350 -2.019 -6.562 1.00 94.25 182 TYR A O 1
ATOM 1439 N N . PRO A 1 183 ? 19.512 -0.615 -7.860 1.00 89.19 183 PRO A N 1
ATOM 1440 C CA . PRO A 1 183 ? 20.315 -0.107 -6.764 1.00 89.19 183 PRO A CA 1
ATOM 1441 C C . PRO A 1 183 ? 19.462 0.748 -5.818 1.00 89.19 183 PRO A C 1
ATOM 1443 O O . PRO A 1 183 ? 18.399 1.255 -6.174 1.00 89.19 183 PRO A O 1
ATOM 1446 N N . SER A 1 184 ? 19.988 0.983 -4.615 1.00 85.19 184 SER A N 1
ATOM 1447 C CA . SER A 1 184 ? 19.477 2.036 -3.735 1.00 85.19 184 SER A CA 1
ATOM 1448 C C . SER A 1 184 ? 19.391 3.381 -4.466 1.00 85.19 184 SER A C 1
ATOM 1450 O O . SER A 1 184 ? 20.297 3.732 -5.227 1.00 85.19 184 SER A O 1
ATOM 1452 N N . SER A 1 185 ? 18.366 4.175 -4.142 1.00 82.81 185 SER A N 1
ATOM 1453 C CA . SER A 1 185 ? 18.187 5.539 -4.653 1.00 82.81 185 SER A CA 1
ATOM 1454 C C . SER A 1 185 ? 19.381 6.468 -4.380 1.00 82.81 185 SER A C 1
ATOM 1456 O O . SER A 1 185 ? 19.595 7.416 -5.135 1.00 82.81 185 SER A O 1
ATOM 1458 N N . VAL A 1 186 ? 20.207 6.181 -3.361 1.00 78.88 186 VAL A N 1
ATOM 1459 C CA . VAL A 1 186 ? 21.455 6.928 -3.090 1.00 78.88 186 VAL A CA 1
ATOM 1460 C C . VAL A 1 186 ? 22.571 6.577 -4.079 1.00 78.88 186 VAL A C 1
ATOM 1462 O O . VAL A 1 186 ? 23.469 7.379 -4.325 1.00 78.88 186 VAL A O 1
ATOM 1465 N N . ASN A 1 187 ? 22.503 5.384 -4.672 1.00 80.62 187 ASN A N 1
ATOM 1466 C CA . ASN A 1 187 ? 23.499 4.846 -5.592 1.00 80.62 187 ASN A CA 1
ATOM 1467 C C . ASN A 1 187 ? 23.109 5.025 -7.062 1.00 80.62 187 ASN A C 1
ATOM 1469 O O . ASN A 1 187 ? 23.980 4.883 -7.925 1.00 80.62 187 ASN A O 1
ATOM 1473 N N . GLY A 1 188 ? 21.839 5.302 -7.360 1.00 82.50 188 GLY A N 1
ATOM 1474 C CA . GLY A 1 188 ? 21.339 5.529 -8.712 1.00 82.50 188 GLY A CA 1
ATOM 1475 C C . GLY A 1 188 ? 19.824 5.361 -8.827 1.00 82.50 188 GLY A C 1
ATOM 1476 O O . GLY A 1 188 ? 19.170 4.863 -7.918 1.00 82.50 188 GLY A O 1
ATOM 1477 N N . ILE A 1 189 ? 19.278 5.787 -9.966 1.00 86.06 189 ILE A N 1
ATOM 1478 C CA . ILE A 1 189 ? 17.864 5.603 -10.347 1.00 86.06 189 ILE A CA 1
ATOM 1479 C C . ILE A 1 189 ? 17.754 4.860 -11.689 1.00 86.06 189 ILE A C 1
ATOM 1481 O O . ILE A 1 189 ? 16.898 5.150 -12.525 1.00 86.06 189 ILE A O 1
ATOM 1485 N N . ASP A 1 190 ? 18.696 3.944 -11.902 1.00 88.62 190 ASP A N 1
ATOM 1486 C CA . ASP A 1 190 ? 18.909 3.130 -13.095 1.00 88.62 190 ASP A CA 1
ATOM 1487 C C . ASP A 1 190 ? 18.742 1.634 -12.797 1.00 88.62 190 ASP A C 1
ATOM 1489 O O . ASP A 1 190 ? 18.812 1.225 -11.641 1.00 88.62 190 ASP A O 1
ATOM 1493 N N . PHE A 1 191 ? 18.515 0.818 -13.826 1.00 92.38 191 PHE A N 1
ATOM 1494 C CA . PHE A 1 191 ? 18.563 -0.642 -13.707 1.00 92.38 191 PHE A CA 1
ATOM 1495 C C . PHE A 1 191 ? 19.926 -1.158 -14.169 1.00 92.38 191 PHE A C 1
ATOM 1497 O O . PHE A 1 191 ? 20.444 -0.687 -15.181 1.00 92.38 191 PHE A O 1
ATOM 1504 N N . ARG A 1 192 ? 20.471 -2.144 -13.452 1.00 91.56 192 ARG A N 1
ATOM 1505 C CA . ARG A 1 192 ? 21.792 -2.732 -13.684 1.00 91.56 192 ARG A CA 1
ATOM 1506 C C . ARG A 1 192 ? 21.658 -4.228 -13.958 1.00 91.56 192 ARG A C 1
ATOM 1508 O O . ARG A 1 192 ? 21.575 -5.024 -13.020 1.00 91.56 192 ARG A O 1
ATOM 1515 N N . PRO A 1 193 ? 21.672 -4.640 -15.238 1.00 92.62 193 PRO A N 1
ATOM 1516 C CA . PRO A 1 193 ? 21.609 -6.051 -15.611 1.00 92.62 193 PRO A CA 1
ATOM 1517 C C . PRO A 1 193 ? 22.702 -6.902 -14.961 1.00 92.62 193 PRO A C 1
ATOM 1519 O O . PRO A 1 193 ? 22.444 -8.039 -14.581 1.00 92.62 193 PRO A O 1
ATOM 1522 N N . SER A 1 194 ? 23.910 -6.346 -14.805 1.00 92.12 194 SER A N 1
ATOM 1523 C CA . SER A 1 194 ? 25.055 -7.018 -14.175 1.00 92.12 194 SER A CA 1
ATOM 1524 C C . SER A 1 194 ? 24.829 -7.366 -12.707 1.00 92.12 194 SER A C 1
ATOM 1526 O O . SER A 1 194 ? 25.409 -8.332 -12.223 1.00 92.12 194 SER A O 1
ATOM 1528 N N . ASP A 1 195 ? 23.992 -6.589 -12.022 1.00 92.75 195 ASP A N 1
ATOM 1529 C CA . ASP A 1 195 ? 23.739 -6.710 -10.585 1.00 92.75 195 ASP A CA 1
ATOM 1530 C C . ASP A 1 195 ? 22.502 -7.585 -10.318 1.00 92.75 195 ASP A C 1
ATOM 1532 O O . ASP A 1 195 ? 22.150 -7.854 -9.171 1.00 92.75 195 ASP A O 1
ATOM 1536 N N . SER A 1 196 ? 21.811 -8.022 -11.377 1.00 94.31 196 SER A N 1
ATOM 1537 C CA . SER A 1 196 ? 20.643 -8.891 -11.260 1.00 94.31 196 SER A CA 1
ATOM 1538 C C . SER A 1 196 ? 21.071 -10.307 -10.895 1.00 94.31 196 SER A C 1
ATOM 1540 O O . SER A 1 196 ? 21.914 -10.911 -11.564 1.00 94.31 196 SER A O 1
ATOM 1542 N N . LEU A 1 197 ? 20.453 -10.849 -9.847 1.00 94.94 197 LEU A N 1
ATOM 1543 C CA . LEU A 1 197 ? 20.610 -12.252 -9.490 1.00 94.94 197 LEU A CA 1
ATOM 1544 C C . LEU A 1 197 ? 19.915 -13.146 -10.528 1.00 94.94 197 LEU A C 1
ATOM 1546 O O . LEU A 1 197 ? 19.051 -12.700 -11.282 1.00 94.94 197 LEU A O 1
ATOM 1550 N N . LYS A 1 198 ? 20.336 -14.410 -10.599 1.00 94.75 198 LYS A N 1
ATOM 1551 C CA . LYS A 1 198 ? 19.828 -15.399 -11.559 1.00 94.75 198 LYS A CA 1
ATOM 1552 C C . LYS A 1 198 ? 19.439 -16.682 -10.842 1.00 94.75 198 LYS A C 1
ATOM 1554 O O . LYS A 1 198 ? 20.034 -17.007 -9.815 1.00 94.75 198 LYS A O 1
ATOM 1559 N N . GLY A 1 199 ? 18.528 -17.438 -11.444 1.00 96.50 199 GLY A N 1
ATOM 1560 C CA . GLY A 1 199 ? 18.065 -18.714 -10.920 1.00 96.50 199 GLY A CA 1
ATOM 1561 C C . GLY A 1 199 ? 16.929 -18.571 -9.904 1.00 96.50 199 GLY A C 1
ATOM 1562 O O . GLY A 1 199 ? 16.410 -17.469 -9.695 1.00 96.50 199 GLY A O 1
ATOM 1563 N N . PRO A 1 200 ? 16.522 -19.691 -9.283 1.00 97.38 200 PRO A N 1
ATOM 1564 C CA . PRO A 1 200 ? 15.397 -19.718 -8.364 1.00 97.38 200 PRO A CA 1
ATOM 1565 C C . PRO A 1 200 ? 15.738 -19.037 -7.035 1.00 97.38 200 PRO A C 1
ATOM 1567 O O . PRO A 1 200 ? 16.776 -19.288 -6.422 1.00 97.38 200 PRO A O 1
ATOM 1570 N N . GLY A 1 201 ? 14.828 -18.184 -6.583 1.00 96.06 201 GLY A N 1
ATOM 1571 C CA . GLY A 1 201 ? 14.846 -17.510 -5.298 1.00 96.06 201 GLY A CA 1
ATOM 1572 C C . GLY A 1 201 ? 13.703 -17.984 -4.425 1.00 96.06 201 GLY A C 1
ATOM 1573 O O . GLY A 1 201 ? 12.576 -18.141 -4.899 1.00 96.06 201 GLY A O 1
ATOM 1574 N N . LYS A 1 202 ? 13.993 -18.175 -3.141 1.00 96.69 202 LYS A N 1
ATOM 1575 C CA . LYS A 1 202 ? 12.996 -18.566 -2.145 1.00 96.69 202 LYS A CA 1
ATOM 1576 C C . LYS A 1 202 ? 12.088 -17.399 -1.793 1.00 96.69 202 LYS A C 1
ATOM 1578 O O . LYS A 1 202 ? 12.535 -16.258 -1.696 1.00 96.69 202 LYS A O 1
ATOM 1583 N N . PHE A 1 203 ? 10.821 -17.710 -1.572 1.00 95.06 203 PHE A N 1
ATOM 1584 C CA . PHE A 1 203 ? 9.796 -16.761 -1.181 1.00 95.06 203 PHE A CA 1
ATOM 1585 C C . PHE A 1 203 ? 9.180 -17.196 0.147 1.00 95.06 203 PHE A C 1
ATOM 1587 O O . PHE A 1 203 ? 8.763 -18.346 0.295 1.00 95.06 203 PHE A O 1
ATOM 1594 N N . TYR A 1 204 ? 9.138 -16.271 1.099 1.00 93.38 204 TYR A N 1
ATOM 1595 C CA . TYR A 1 204 ? 8.668 -16.507 2.460 1.00 93.38 204 TYR A CA 1
ATOM 1596 C C . TYR A 1 204 ? 7.522 -15.555 2.785 1.00 93.38 204 TYR A C 1
ATOM 1598 O O . TYR A 1 204 ? 7.547 -14.396 2.354 1.00 93.38 204 TYR A O 1
ATOM 1606 N N . GLY A 1 205 ? 6.527 -16.061 3.511 1.00 89.50 205 GLY A N 1
ATOM 1607 C CA . GLY A 1 205 ? 5.372 -15.290 3.952 1.00 89.50 205 GLY A CA 1
ATOM 1608 C C . GLY A 1 205 ? 5.703 -14.484 5.201 1.00 89.50 205 GLY A C 1
ATOM 1609 O O . GLY A 1 205 ? 6.129 -13.337 5.091 1.00 89.50 205 GLY A O 1
ATOM 1610 N N . ASP A 1 206 ? 5.528 -15.060 6.382 1.00 82.31 206 ASP A N 1
ATOM 1611 C CA . ASP A 1 206 ? 5.779 -14.352 7.638 1.00 82.31 206 ASP A CA 1
ATOM 1612 C C . ASP A 1 206 ? 7.204 -14.527 8.162 1.00 82.31 206 ASP A C 1
ATOM 1614 O O . ASP A 1 206 ? 7.861 -13.528 8.449 1.00 82.31 206 ASP A O 1
ATOM 1618 N N . ASN A 1 207 ? 7.731 -15.751 8.193 1.00 85.69 207 ASN A N 1
ATOM 1619 C CA . ASN A 1 207 ? 9.072 -16.058 8.700 1.00 85.69 207 ASN A CA 1
ATOM 1620 C C . ASN A 1 207 ? 9.783 -17.144 7.872 1.00 85.69 207 ASN A C 1
ATOM 1622 O O . ASN A 1 207 ? 9.314 -17.521 6.798 1.00 85.69 207 ASN A O 1
ATOM 1626 N N . ILE A 1 208 ? 10.955 -17.610 8.323 1.00 87.56 208 ILE A N 1
ATOM 1627 C CA . ILE A 1 208 ? 11.761 -18.607 7.595 1.00 87.56 208 ILE A CA 1
ATOM 1628 C C . ILE A 1 208 ? 11.107 -19.991 7.531 1.00 87.56 208 ILE A C 1
ATOM 1630 O O . ILE A 1 208 ? 11.405 -20.752 6.612 1.00 87.56 208 ILE A O 1
ATOM 1634 N N . ASP A 1 209 ? 10.212 -20.311 8.463 1.00 88.62 209 ASP A N 1
ATOM 1635 C CA . ASP A 1 209 ? 9.465 -21.570 8.455 1.00 88.62 209 ASP A CA 1
ATOM 1636 C C . ASP A 1 209 ? 8.228 -21.480 7.548 1.00 88.62 209 ASP A C 1
ATOM 1638 O O . ASP A 1 209 ? 7.729 -22.493 7.055 1.00 88.62 209 ASP A O 1
ATOM 1642 N N . ASP A 1 210 ? 7.792 -20.261 7.223 1.00 90.06 210 ASP A N 1
ATOM 1643 C CA . ASP A 1 210 ? 6.696 -19.981 6.304 1.00 90.06 210 ASP A CA 1
ATOM 1644 C C . ASP A 1 210 ? 7.151 -19.912 4.832 1.00 90.06 210 ASP A C 1
ATOM 1646 O O . ASP A 1 210 ? 7.058 -18.886 4.144 1.00 90.06 210 ASP A O 1
ATOM 1650 N N . PHE A 1 211 ? 7.706 -21.019 4.336 1.00 95.38 211 PHE A N 1
ATOM 1651 C CA . PHE A 1 211 ? 8.139 -21.145 2.946 1.00 95.38 211 PHE A CA 1
ATOM 1652 C C . PHE A 1 211 ? 6.950 -21.286 1.985 1.00 95.38 211 PHE A C 1
ATOM 1654 O O . PHE A 1 211 ? 6.158 -22.223 2.069 1.00 95.38 211 PHE A O 1
ATOM 1661 N N . ARG A 1 212 ? 6.874 -20.392 0.995 1.00 95.62 212 ARG A N 1
ATOM 1662 C CA . ARG A 1 212 ? 5.751 -20.298 0.044 1.00 95.62 212 ARG A CA 1
ATOM 1663 C C . ARG A 1 212 ? 6.098 -20.739 -1.378 1.00 95.62 212 ARG A C 1
ATOM 1665 O O . ARG A 1 212 ? 5.205 -20.830 -2.219 1.00 95.62 212 ARG A O 1
ATOM 1672 N N . GLY A 1 213 ? 7.371 -21.017 -1.664 1.00 97.00 213 GLY A N 1
ATOM 1673 C CA . GLY A 1 213 ? 7.839 -21.551 -2.946 1.00 97.00 213 GLY A CA 1
ATOM 1674 C C . GLY A 1 213 ? 9.034 -20.801 -3.534 1.00 97.00 213 GLY A C 1
ATOM 1675 O O . GLY A 1 213 ? 9.668 -19.984 -2.867 1.00 97.00 213 GLY A O 1
ATOM 1676 N N . GLU A 1 214 ? 9.332 -21.080 -4.805 1.00 98.12 214 GLU A N 1
ATOM 1677 C CA . GLU A 1 214 ? 10.443 -20.469 -5.545 1.00 98.12 214 GLU A CA 1
ATOM 1678 C C . GLU A 1 214 ? 9.987 -19.909 -6.900 1.00 98.12 214 GLU A C 1
ATOM 1680 O O . GLU A 1 214 ? 9.102 -20.460 -7.564 1.00 98.12 214 GLU A O 1
ATOM 1685 N N . GLN A 1 215 ? 10.617 -18.815 -7.330 1.00 98.00 215 GLN A N 1
ATOM 1686 C CA . GLN A 1 215 ? 10.532 -18.269 -8.692 1.00 98.00 215 GLN A CA 1
ATOM 1687 C C . GLN A 1 215 ? 11.887 -17.725 -9.126 1.00 98.00 215 GLN A C 1
ATOM 1689 O O . GLN A 1 215 ? 12.769 -17.527 -8.299 1.00 98.00 215 GLN A O 1
ATOM 1694 N N . GLU A 1 216 ? 12.037 -17.444 -10.418 1.00 98.19 216 GLU A N 1
ATOM 1695 C CA . GLU A 1 216 ? 13.218 -16.752 -10.936 1.00 98.19 216 GLU A CA 1
ATOM 1696 C C . GLU A 1 216 ? 13.447 -15.427 -10.186 1.00 98.19 216 GLU A C 1
ATOM 1698 O O . GLU A 1 216 ? 12.496 -14.672 -9.962 1.00 98.19 216 GLU A O 1
ATOM 1703 N N . LEU A 1 217 ? 14.700 -15.149 -9.810 1.00 97.94 217 LEU A N 1
ATOM 1704 C CA . LEU A 1 217 ? 15.142 -13.964 -9.063 1.00 97.94 217 LEU A CA 1
ATOM 1705 C C . LEU A 1 217 ? 15.068 -12.667 -9.887 1.00 97.94 217 LEU A C 1
ATOM 1707 O O . LEU A 1 217 ? 16.062 -11.986 -10.128 1.00 97.94 217 LEU A O 1
ATOM 1711 N N . ASN A 1 218 ? 13.859 -12.307 -10.305 1.00 97.94 218 ASN A N 1
ATOM 1712 C CA . ASN A 1 218 ? 13.542 -11.068 -11.000 1.00 97.94 218 ASN A CA 1
ATOM 1713 C C . ASN A 1 218 ? 12.188 -10.495 -10.531 1.00 97.94 218 ASN A C 1
ATOM 1715 O O . ASN A 1 218 ? 11.386 -11.207 -9.916 1.00 97.94 218 ASN A O 1
ATOM 1719 N N . PRO A 1 219 ? 11.891 -9.214 -10.816 1.00 98.31 219 PRO A N 1
ATOM 1720 C CA . PRO A 1 219 ? 10.667 -8.580 -10.329 1.00 98.31 219 PRO A CA 1
ATOM 1721 C C . PRO A 1 219 ? 9.377 -9.284 -10.756 1.00 98.31 219 PRO A C 1
ATOM 1723 O O . PRO A 1 219 ? 8.432 -9.361 -9.969 1.00 98.31 219 PRO A O 1
ATOM 1726 N N . SER A 1 220 ? 9.323 -9.812 -11.982 1.00 98.19 220 SER A N 1
ATOM 1727 C CA . SER A 1 220 ? 8.160 -10.558 -12.475 1.00 98.19 220 SER A CA 1
ATOM 1728 C C . SER A 1 220 ? 7.920 -11.838 -11.662 1.00 98.19 220 SER A C 1
ATOM 1730 O O . SER A 1 220 ? 6.782 -12.136 -11.290 1.00 98.19 220 SER A O 1
ATOM 1732 N N . GLY A 1 221 ? 8.992 -12.553 -11.306 1.00 98.06 221 GLY A N 1
ATOM 1733 C CA . GLY A 1 221 ? 8.962 -13.719 -10.425 1.00 98.06 221 GLY A CA 1
ATOM 1734 C C . GLY A 1 221 ? 8.403 -13.391 -9.040 1.00 98.06 221 GLY A C 1
ATOM 1735 O O . GLY A 1 221 ? 7.518 -14.101 -8.558 1.00 98.06 221 GLY A O 1
ATOM 1736 N N . PHE A 1 222 ? 8.829 -12.271 -8.444 1.00 98.31 222 PHE A N 1
ATOM 1737 C CA . PHE A 1 222 ? 8.258 -11.785 -7.183 1.00 98.31 222 PHE A CA 1
ATOM 1738 C C . PHE A 1 222 ? 6.763 -11.495 -7.309 1.00 98.31 222 PHE A C 1
ATOM 1740 O O . PHE A 1 222 ? 5.976 -11.988 -6.502 1.00 98.31 222 PHE A O 1
ATOM 1747 N N . ALA A 1 223 ? 6.355 -10.719 -8.320 1.00 98.19 223 ALA A N 1
ATOM 1748 C CA . ALA A 1 223 ? 4.952 -10.362 -8.512 1.00 98.19 223 ALA A CA 1
ATOM 1749 C C . ALA A 1 223 ? 4.082 -11.614 -8.662 1.00 98.19 223 ALA A C 1
ATOM 1751 O O . ALA A 1 223 ? 3.053 -11.735 -8.005 1.00 98.19 223 ALA A O 1
ATOM 1752 N N . LYS A 1 224 ? 4.532 -12.594 -9.449 1.00 98.00 224 LYS A N 1
ATOM 1753 C CA . LYS A 1 224 ? 3.831 -13.869 -9.612 1.00 98.00 224 LYS A CA 1
ATOM 1754 C C . LYS A 1 224 ? 3.622 -14.595 -8.279 1.00 98.00 224 LYS A C 1
ATOM 1756 O O . LYS A 1 224 ? 2.513 -15.058 -8.027 1.00 98.00 224 LYS A O 1
ATOM 1761 N N . MET A 1 225 ? 4.648 -14.677 -7.426 1.00 97.69 225 MET A N 1
ATOM 1762 C CA . MET A 1 225 ? 4.507 -15.300 -6.102 1.00 97.69 225 MET A CA 1
ATOM 1763 C C . MET A 1 225 ? 3.582 -14.506 -5.191 1.00 97.69 225 MET A C 1
ATOM 1765 O O . MET A 1 225 ? 2.696 -15.088 -4.567 1.00 97.69 225 MET A O 1
ATOM 1769 N N . ALA A 1 226 ? 3.771 -13.188 -5.129 1.00 97.38 226 ALA A N 1
ATOM 1770 C CA . ALA A 1 226 ? 3.053 -12.325 -4.206 1.00 97.38 226 ALA A CA 1
ATOM 1771 C C . ALA A 1 226 ? 1.550 -12.249 -4.513 1.00 97.38 226 ALA A C 1
ATOM 1773 O O . ALA A 1 226 ? 0.741 -12.245 -3.588 1.00 97.38 226 ALA A O 1
ATOM 1774 N N . LEU A 1 227 ? 1.168 -12.226 -5.793 1.00 97.69 227 LEU A N 1
ATOM 1775 C CA . LEU A 1 227 ? -0.233 -12.156 -6.235 1.00 97.69 227 LEU A CA 1
ATOM 1776 C C . LEU A 1 227 ? -0.980 -13.493 -6.101 1.00 97.69 227 LEU A C 1
ATOM 1778 O O . LEU A 1 227 ? -2.212 -13.516 -6.041 1.00 97.69 227 LEU A O 1
ATOM 1782 N N . ALA A 1 228 ? -0.239 -14.605 -6.060 1.00 97.19 228 ALA A N 1
ATOM 1783 C CA . ALA A 1 228 ? -0.801 -15.942 -5.903 1.00 97.19 228 ALA A CA 1
ATOM 1784 C C . ALA A 1 228 ? -1.215 -16.261 -4.456 1.00 97.19 228 ALA A C 1
ATOM 1786 O O . ALA A 1 228 ? -2.000 -17.185 -4.254 1.00 97.19 228 ALA A O 1
ATOM 1787 N N . GLN A 1 229 ? -0.711 -15.516 -3.466 1.00 96.50 229 GLN A N 1
ATOM 1788 C CA . GLN A 1 229 ? -1.037 -15.751 -2.058 1.00 96.50 229 GLN A CA 1
ATOM 1789 C C . GLN A 1 229 ? -2.443 -15.243 -1.700 1.00 96.50 229 GLN A C 1
ATOM 1791 O O . GLN A 1 229 ? -2.933 -14.264 -2.275 1.00 96.50 229 GLN A O 1
ATOM 1796 N N . SER A 1 230 ? -3.076 -15.883 -0.715 1.00 95.56 230 SER A N 1
ATOM 1797 C CA . SER A 1 230 ? -4.378 -15.482 -0.155 1.00 95.56 230 SER A CA 1
ATOM 1798 C C . SER A 1 230 ? -4.378 -14.042 0.358 1.00 95.56 230 SER A C 1
ATOM 1800 O O . SER A 1 230 ? -5.323 -13.288 0.135 1.00 95.56 230 SER A O 1
ATOM 1802 N N . GLU A 1 231 ? -3.271 -13.630 0.960 1.00 94.31 231 GLU A N 1
ATOM 1803 C CA . GLU A 1 231 ? -3.033 -12.348 1.607 1.00 94.31 231 GLU A CA 1
ATOM 1804 C C . GLU A 1 231 ? -3.225 -11.190 0.621 1.00 94.31 231 GLU A C 1
ATOM 1806 O O . GLU A 1 231 ? -3.676 -10.107 1.000 1.00 94.31 231 GLU A O 1
ATOM 1811 N N . PHE A 1 232 ? -2.949 -11.420 -0.668 1.00 96.81 232 PHE A N 1
ATOM 1812 C CA . PHE A 1 232 ? -3.238 -10.439 -1.704 1.00 96.81 232 PHE A CA 1
ATOM 1813 C C . PHE A 1 232 ? -4.743 -10.203 -1.872 1.00 96.81 232 PHE A C 1
ATOM 1815 O O . PHE A 1 232 ? -5.205 -9.059 -1.839 1.00 96.81 232 PHE A O 1
ATOM 1822 N N . ALA A 1 233 ? -5.523 -11.276 -2.012 1.00 96.81 233 ALA A N 1
ATOM 1823 C CA . ALA A 1 233 ? -6.972 -11.182 -2.148 1.00 96.81 233 ALA A CA 1
ATOM 1824 C C . ALA A 1 233 ? -7.627 -10.598 -0.890 1.00 96.81 233 ALA A C 1
ATOM 1826 O O . ALA A 1 233 ? -8.486 -9.714 -0.989 1.00 96.81 233 ALA A O 1
ATOM 1827 N N . GLU A 1 234 ? -7.169 -11.025 0.286 1.00 95.00 234 GLU A N 1
ATOM 1828 C CA . GLU A 1 234 ? -7.629 -10.513 1.574 1.00 95.00 234 GLU A CA 1
ATOM 1829 C C . GLU A 1 234 ? -7.339 -9.019 1.729 1.00 95.00 234 GLU A C 1
ATOM 1831 O O . GLU A 1 234 ? -8.240 -8.243 2.053 1.00 95.00 234 GLU A O 1
ATOM 1836 N N . CYS A 1 235 ? -6.116 -8.578 1.423 1.00 93.81 235 CYS A N 1
ATOM 1837 C CA . CYS A 1 235 ? -5.744 -7.172 1.537 1.00 93.81 235 CYS A CA 1
ATOM 1838 C C . CYS A 1 235 ? -6.520 -6.276 0.566 1.00 93.81 235 CYS A C 1
ATOM 1840 O O . CYS A 1 235 ? -6.987 -5.199 0.955 1.00 93.81 235 CYS A O 1
ATOM 1842 N N . MET A 1 236 ? -6.690 -6.695 -0.693 1.00 95.19 236 MET A N 1
ATOM 1843 C CA . MET A 1 236 ? -7.477 -5.925 -1.663 1.00 95.19 236 MET A CA 1
ATOM 1844 C C . MET A 1 236 ? -8.942 -5.812 -1.227 1.00 95.19 236 MET A C 1
ATOM 1846 O O . MET A 1 236 ? -9.516 -4.720 -1.277 1.00 95.19 236 MET A O 1
ATOM 1850 N N . SER A 1 237 ? -9.521 -6.905 -0.729 1.00 95.19 237 SER A N 1
ATOM 1851 C CA . SER A 1 237 ? -10.897 -6.944 -0.218 1.00 95.19 237 SER A CA 1
ATOM 1852 C C . SER A 1 237 ? -11.064 -6.062 1.018 1.00 95.19 237 SER A C 1
ATOM 1854 O O . SER A 1 237 ? -11.976 -5.231 1.064 1.00 95.19 237 SER A O 1
ATOM 1856 N N . ARG A 1 238 ? -10.126 -6.139 1.973 1.00 89.31 238 ARG A N 1
ATOM 1857 C CA . ARG A 1 238 ? -10.120 -5.297 3.175 1.00 89.31 238 ARG A CA 1
ATOM 1858 C C . ARG A 1 238 ? -10.064 -3.816 2.825 1.00 89.31 238 ARG A C 1
ATOM 1860 O O . ARG A 1 238 ? -10.827 -3.036 3.376 1.00 89.31 238 ARG A O 1
ATOM 1867 N N . ARG A 1 239 ? -9.234 -3.415 1.857 1.00 89.38 239 ARG A N 1
ATOM 1868 C CA . ARG A 1 239 ? -9.145 -2.011 1.413 1.00 89.38 239 ARG A CA 1
ATOM 1869 C C . ARG A 1 239 ? -10.455 -1.491 0.823 1.00 89.38 239 ARG A C 1
ATOM 1871 O O . ARG A 1 239 ? -10.777 -0.321 1.028 1.00 89.38 239 ARG A O 1
ATOM 1878 N N . VAL A 1 240 ? -11.197 -2.328 0.096 1.00 91.12 240 VAL A N 1
ATOM 1879 C CA . VAL A 1 240 ? -12.526 -1.970 -0.425 1.00 91.12 240 VAL A CA 1
ATOM 1880 C C . VAL A 1 240 ? -13.522 -1.806 0.719 1.00 91.12 240 VAL A C 1
ATOM 1882 O O . VAL A 1 240 ? -14.242 -0.810 0.765 1.00 91.12 240 VAL A O 1
ATOM 1885 N N . LEU A 1 241 ? -13.538 -2.746 1.659 1.00 87.88 241 LEU A N 1
ATOM 1886 C CA . LEU A 1 241 ? -14.444 -2.709 2.802 1.00 87.88 241 LEU A CA 1
ATOM 1887 C C . LEU A 1 241 ? -14.154 -1.533 3.726 1.00 87.88 241 LEU A C 1
ATOM 1889 O O . LEU A 1 241 ? -15.064 -0.783 4.047 1.00 87.88 241 LEU A O 1
ATOM 1893 N N . ASP A 1 242 ? -12.893 -1.292 4.072 1.00 80.19 242 ASP A N 1
ATOM 1894 C CA . ASP A 1 242 ? -12.483 -0.145 4.879 1.00 80.19 242 ASP A CA 1
ATOM 1895 C C . ASP A 1 242 ? -12.893 1.186 4.227 1.00 80.19 242 ASP A C 1
ATOM 1897 O O . ASP A 1 242 ? -13.226 2.150 4.918 1.00 80.19 242 ASP A O 1
ATOM 1901 N N . HIS A 1 243 ? -12.876 1.252 2.891 1.00 81.62 243 HIS A N 1
ATOM 1902 C CA . HIS A 1 243 ? -13.330 2.426 2.152 1.00 81.62 243 HIS A CA 1
ATOM 1903 C C . HIS A 1 243 ? -14.850 2.621 2.235 1.00 81.62 243 HIS A C 1
ATOM 1905 O O . HIS A 1 243 ? -15.298 3.751 2.416 1.00 81.62 243 HIS A O 1
ATOM 1911 N N . VAL A 1 244 ? -15.630 1.544 2.104 1.00 83.69 244 VAL A N 1
ATOM 1912 C CA . VAL A 1 244 ? -17.102 1.598 2.068 1.00 83.69 244 VAL A CA 1
ATOM 1913 C C . VAL A 1 244 ? -17.715 1.690 3.469 1.00 83.69 244 VAL A C 1
ATOM 1915 O O . VAL A 1 244 ? -18.632 2.473 3.688 1.00 83.69 244 VAL A O 1
ATOM 1918 N N . PHE A 1 245 ? -17.197 0.914 4.418 1.00 77.12 245 PHE A N 1
ATOM 1919 C CA . PHE A 1 245 ? -17.729 0.762 5.774 1.00 77.12 245 PHE A CA 1
ATOM 1920 C C . PHE A 1 245 ? -17.010 1.622 6.817 1.00 77.12 245 PHE A C 1
ATOM 1922 O O . PHE A 1 245 ? -17.412 1.634 7.977 1.00 77.12 245 PHE A O 1
ATOM 1929 N N . GLY A 1 246 ? -15.930 2.319 6.449 1.00 68.94 246 GLY A N 1
ATOM 1930 C CA . GLY A 1 246 ? -15.198 3.182 7.381 1.00 68.94 246 GLY A CA 1
ATOM 1931 C C . GLY A 1 246 ? -14.545 2.431 8.549 1.00 68.94 246 GLY A C 1
ATOM 1932 O O . GLY A 1 246 ? -14.310 3.032 9.593 1.00 68.94 246 GLY A O 1
ATOM 1933 N N . GLY A 1 247 ? -14.263 1.135 8.380 1.00 66.12 247 GLY A N 1
ATOM 1934 C CA . GLY A 1 247 ? -13.637 0.276 9.392 1.00 66.12 247 GLY A CA 1
ATOM 1935 C C . GLY A 1 247 ? -14.594 -0.630 10.173 1.00 66.12 247 GLY A C 1
ATOM 1936 O O . GLY A 1 247 ? -14.116 -1.482 10.906 1.00 66.12 247 GLY A O 1
ATOM 1937 N N . SER A 1 248 ? -15.914 -0.521 9.992 1.00 68.75 248 SER A N 1
ATOM 1938 C CA . SER A 1 248 ? -16.894 -1.385 10.681 1.00 68.75 248 SER A CA 1
ATOM 1939 C C . SER A 1 248 ? -17.385 -2.526 9.809 1.00 68.75 248 SER A C 1
ATOM 1941 O O . SER A 1 248 ? -18.551 -2.615 9.411 1.00 68.75 248 SER A O 1
ATOM 1943 N N . VAL A 1 249 ? -16.417 -3.364 9.476 1.00 72.31 249 VAL A N 1
ATOM 1944 C CA . VAL A 1 249 ? -16.567 -4.523 8.611 1.00 72.31 249 VAL A CA 1
ATOM 1945 C C . VAL A 1 249 ? -16.989 -5.708 9.468 1.00 72.31 249 VAL A C 1
ATOM 1947 O O . VAL A 1 249 ? -16.275 -6.058 10.403 1.00 72.31 249 VAL A O 1
ATOM 1950 N N . ASP A 1 250 ? -18.123 -6.329 9.149 1.00 79.56 250 ASP A N 1
ATOM 1951 C CA . ASP A 1 250 ? -18.474 -7.617 9.746 1.00 79.56 250 ASP A CA 1
ATOM 1952 C C . ASP A 1 250 ? -17.837 -8.782 8.958 1.00 79.56 250 ASP A C 1
ATOM 1954 O O . ASP A 1 250 ? -17.427 -8.628 7.801 1.00 79.56 250 ASP A O 1
ATOM 1958 N N . GLY A 1 251 ? -17.737 -9.962 9.578 1.00 82.69 251 GLY A N 1
ATOM 1959 C CA . GLY A 1 251 ? -17.135 -11.132 8.929 1.00 82.69 251 GLY A CA 1
ATOM 1960 C C . GLY A 1 251 ? -17.858 -11.573 7.647 1.00 82.69 251 GLY A C 1
ATOM 1961 O O . GLY A 1 251 ? -17.212 -11.978 6.686 1.00 82.69 251 GLY A O 1
ATOM 1962 N N . LYS A 1 252 ? -19.188 -11.425 7.572 1.00 87.88 252 LYS A N 1
ATOM 1963 C CA . LYS A 1 252 ? -19.985 -11.830 6.397 1.00 87.88 252 LYS A CA 1
ATOM 1964 C C . LYS A 1 252 ? -19.785 -10.879 5.216 1.00 87.88 252 LYS A C 1
ATOM 1966 O O . LYS A 1 252 ? -19.784 -11.316 4.065 1.00 87.88 252 LYS A O 1
ATOM 1971 N N . ASP A 1 253 ? -19.638 -9.588 5.494 1.00 89.44 253 ASP A N 1
ATOM 1972 C CA . ASP A 1 253 ? -19.287 -8.547 4.537 1.00 89.44 253 ASP A CA 1
ATOM 1973 C C . ASP A 1 253 ? -17.891 -8.824 3.975 1.00 89.44 253 ASP A C 1
ATOM 1975 O O . ASP A 1 253 ? -17.696 -8.759 2.757 1.00 89.44 253 ASP A O 1
ATOM 1979 N N . PHE A 1 254 ? -16.942 -9.203 4.842 1.00 91.19 254 PHE A N 1
ATOM 1980 C CA . PHE A 1 254 ? -15.607 -9.607 4.417 1.00 91.19 254 PHE A CA 1
ATOM 1981 C C . PHE A 1 254 ? -15.629 -10.823 3.495 1.00 91.19 254 PHE A C 1
ATOM 1983 O O . PHE A 1 254 ? -15.143 -10.725 2.368 1.00 91.19 254 PHE A O 1
ATOM 1990 N N . ASP A 1 255 ? -16.259 -11.919 3.915 1.00 94.69 255 ASP A N 1
ATOM 1991 C CA . ASP A 1 255 ? -16.312 -13.164 3.146 1.00 94.69 255 ASP A CA 1
ATOM 1992 C C . ASP A 1 255 ? -16.958 -12.970 1.765 1.00 94.69 255 ASP A C 1
ATOM 1994 O O . ASP A 1 255 ? -16.471 -13.484 0.756 1.00 94.69 255 ASP A O 1
ATOM 1998 N N . ALA A 1 256 ? -18.037 -12.185 1.679 1.00 96.19 256 ALA A N 1
ATOM 1999 C CA . ALA A 1 256 ? -18.728 -11.941 0.414 1.00 96.19 256 ALA A CA 1
ATOM 2000 C C . ALA A 1 256 ? -17.900 -11.093 -0.567 1.00 96.19 256 ALA A C 1
ATOM 2002 O O . ALA A 1 256 ? -17.882 -11.351 -1.781 1.00 96.19 256 ALA A O 1
ATOM 2003 N N . VAL A 1 257 ? -17.213 -10.069 -0.055 1.00 95.94 257 VAL A N 1
ATOM 2004 C CA . VAL A 1 257 ? -16.330 -9.224 -0.865 1.00 95.94 257 VAL A CA 1
ATOM 2005 C C . VAL A 1 257 ? -15.079 -9.998 -1.275 1.00 95.94 257 VAL A C 1
ATOM 2007 O O . VAL A 1 257 ? -14.705 -9.925 -2.448 1.00 95.94 257 VAL A O 1
ATOM 2010 N N . LEU A 1 258 ? -14.502 -10.795 -0.372 1.00 97.44 258 LEU A N 1
ATOM 2011 C CA . LEU A 1 258 ? -13.373 -11.680 -0.656 1.00 97.44 258 LEU A CA 1
ATOM 2012 C C . LEU A 1 258 ? -13.718 -12.688 -1.750 1.00 97.44 258 LEU A C 1
ATOM 2014 O O . LEU A 1 258 ? -13.034 -12.723 -2.769 1.00 97.44 258 LEU A O 1
ATOM 2018 N N . ALA A 1 259 ? -14.833 -13.411 -1.623 1.00 98.25 259 ALA A N 1
ATOM 2019 C CA . ALA A 1 259 ? -15.274 -14.369 -2.637 1.00 98.25 259 ALA A CA 1
ATOM 2020 C C . ALA A 1 259 ? -15.474 -13.710 -4.017 1.00 98.25 259 ALA A C 1
ATOM 2022 O O . ALA A 1 259 ? -15.164 -14.289 -5.064 1.00 98.25 259 ALA A O 1
ATOM 2023 N N . THR A 1 260 ? -15.969 -12.467 -4.045 1.00 98.44 260 THR A N 1
ATOM 2024 C CA . THR A 1 260 ? -16.089 -11.694 -5.291 1.00 98.44 260 THR A CA 1
ATOM 2025 C C . THR A 1 260 ? -14.723 -11.327 -5.864 1.00 98.44 260 THR A C 1
ATOM 2027 O O . THR A 1 260 ? -14.517 -11.422 -7.083 1.00 98.44 260 THR A O 1
ATOM 2030 N N . PHE A 1 261 ? -13.792 -10.906 -5.010 1.00 98.19 261 PHE A N 1
ATOM 2031 C CA . PHE A 1 261 ? -12.446 -10.554 -5.429 1.00 98.19 261 PHE A CA 1
ATOM 2032 C C . PHE A 1 261 ? -11.681 -11.775 -5.935 1.00 98.19 261 PHE A C 1
ATOM 2034 O O . PHE A 1 261 ? -11.119 -11.716 -7.019 1.00 98.19 261 PHE A O 1
ATOM 2041 N N . GLU A 1 262 ? -11.707 -12.904 -5.236 1.00 97.62 262 GLU A N 1
ATOM 2042 C CA . GLU A 1 262 ? -11.030 -14.132 -5.668 1.00 97.62 262 GLU A CA 1
ATOM 2043 C C . GLU A 1 262 ? -11.533 -14.614 -7.030 1.00 97.62 262 GLU A C 1
ATOM 2045 O O . GLU A 1 262 ? -10.736 -14.993 -7.890 1.00 97.62 262 GLU A O 1
ATOM 2050 N N . LYS A 1 263 ? -12.850 -14.523 -7.258 1.00 98.06 263 LYS A N 1
ATOM 2051 C CA . LYS A 1 263 ? -13.483 -14.917 -8.520 1.00 98.06 263 LYS A CA 1
ATOM 2052 C C . LYS A 1 263 ? -13.149 -13.983 -9.680 1.00 98.06 263 LYS A C 1
ATOM 2054 O O . LYS A 1 263 ? -13.012 -14.439 -10.812 1.00 98.06 263 LYS A O 1
ATOM 2059 N N . THR A 1 264 ? -13.138 -12.672 -9.443 1.00 97.94 264 THR A N 1
ATOM 2060 C CA . THR A 1 264 ? -13.080 -11.680 -10.533 1.00 97.94 264 THR A CA 1
ATOM 2061 C C . THR A 1 264 ? -11.730 -11.002 -10.672 1.00 97.94 264 THR A C 1
ATOM 2063 O O . THR A 1 264 ? -11.412 -10.519 -11.755 1.00 97.94 264 THR A O 1
ATOM 2066 N N . ARG A 1 265 ? -10.983 -10.912 -9.572 1.00 97.56 265 ARG A N 1
ATOM 2067 C CA . ARG A 1 265 ? -9.762 -10.124 -9.372 1.00 97.56 265 ARG A CA 1
ATOM 2068 C C . ARG A 1 265 ? -9.917 -8.645 -9.728 1.00 97.56 265 ARG A C 1
ATOM 2070 O O . ARG A 1 265 ? -8.931 -7.948 -9.912 1.00 97.56 265 ARG A O 1
ATOM 2077 N N . LYS A 1 266 ? -11.145 -8.125 -9.834 1.00 97.81 266 LYS A N 1
ATOM 2078 C CA . LYS A 1 266 ? -11.446 -6.781 -10.357 1.00 97.81 266 LYS A CA 1
ATOM 2079 C C . LYS A 1 266 ? -11.986 -5.857 -9.273 1.00 97.81 266 LYS A C 1
ATOM 2081 O O . LYS A 1 266 ? -12.798 -6.262 -8.442 1.00 97.81 266 LYS A O 1
ATOM 2086 N N . LEU A 1 267 ? -11.631 -4.571 -9.338 1.00 95.50 267 LEU A N 1
ATOM 2087 C CA . LEU A 1 267 ? -12.092 -3.585 -8.354 1.00 95.50 267 LEU A CA 1
ATOM 2088 C C . LEU A 1 267 ? -13.593 -3.277 -8.467 1.00 95.50 267 LEU A C 1
ATOM 2090 O O . LEU A 1 267 ? -14.279 -3.244 -7.450 1.00 95.50 267 LEU A O 1
ATOM 2094 N N . LYS A 1 268 ? -14.127 -3.045 -9.677 1.00 94.94 268 LYS A N 1
ATOM 2095 C CA . LYS A 1 268 ? -15.528 -2.604 -9.849 1.00 94.94 268 LYS A CA 1
ATOM 2096 C C . LYS A 1 268 ? -16.553 -3.629 -9.330 1.00 94.94 268 LYS A C 1
ATOM 2098 O O . LYS A 1 268 ? -17.459 -3.208 -8.610 1.00 94.94 268 LYS A O 1
ATOM 2103 N N . PRO A 1 269 ? -16.451 -4.942 -9.632 1.00 97.50 269 PRO A N 1
ATOM 2104 C CA . PRO A 1 269 ? -17.358 -5.945 -9.065 1.00 97.50 269 PRO A CA 1
ATOM 2105 C C . PRO A 1 269 ? -17.237 -6.060 -7.540 1.00 97.50 269 PRO A C 1
ATOM 2107 O O . PRO A 1 269 ? -18.249 -6.152 -6.846 1.00 97.50 269 PRO A O 1
ATOM 2110 N N . THR A 1 270 ? -16.012 -5.989 -7.020 1.00 97.38 270 THR A N 1
ATOM 2111 C CA . THR A 1 270 ? -15.718 -6.049 -5.580 1.00 97.38 270 THR A CA 1
ATOM 2112 C C . THR A 1 270 ? -16.335 -4.855 -4.841 1.00 97.38 270 THR A C 1
ATOM 2114 O O . THR A 1 270 ? -17.081 -5.032 -3.882 1.00 97.38 270 THR A O 1
ATOM 2117 N N . MET A 1 271 ? -16.141 -3.639 -5.362 1.00 95.38 271 MET A N 1
ATOM 2118 C CA . MET A 1 271 ? -16.757 -2.408 -4.851 1.00 95.38 271 MET A CA 1
ATOM 2119 C C . MET A 1 271 ? -18.288 -2.456 -4.920 1.00 95.38 271 MET A C 1
ATOM 2121 O O . MET A 1 271 ? -18.964 -2.061 -3.974 1.00 95.38 271 MET A O 1
ATOM 2125 N N . ARG A 1 272 ? -18.858 -2.969 -6.020 1.00 96.25 272 ARG A N 1
ATOM 2126 C CA . ARG A 1 272 ? -20.313 -3.145 -6.152 1.00 96.25 272 ARG A CA 1
ATOM 2127 C C . ARG A 1 272 ? -20.865 -4.052 -5.055 1.00 96.25 272 ARG A C 1
ATOM 2129 O O . ARG A 1 272 ? -21.888 -3.714 -4.470 1.00 96.25 272 ARG A O 1
ATOM 2136 N N . THR A 1 273 ? -20.191 -5.163 -4.778 1.00 97.12 273 THR A N 1
ATOM 2137 C CA . THR A 1 273 ? -20.599 -6.106 -3.728 1.00 97.12 273 THR A CA 1
ATOM 2138 C C . THR A 1 273 ? -20.568 -5.436 -2.359 1.00 97.12 273 THR A C 1
ATOM 2140 O O . THR A 1 273 ? -21.576 -5.460 -1.656 1.00 97.12 273 THR A O 1
ATOM 2143 N N . ALA A 1 274 ? -19.478 -4.738 -2.028 1.00 93.88 274 ALA A N 1
ATOM 2144 C CA . ALA A 1 274 ? -19.369 -3.986 -0.778 1.00 93.88 274 ALA A CA 1
ATOM 2145 C C . ALA A 1 274 ? -20.497 -2.946 -0.625 1.00 93.88 274 ALA A C 1
ATOM 2147 O O . ALA A 1 274 ? -21.162 -2.903 0.406 1.00 93.88 274 ALA A O 1
ATOM 2148 N N . LEU A 1 275 ? -20.786 -2.164 -1.671 1.00 91.56 275 LEU A N 1
ATOM 2149 C CA . LEU A 1 275 ? -21.869 -1.170 -1.660 1.00 91.56 275 LEU A CA 1
ATOM 2150 C C . LEU A 1 275 ? -23.265 -1.803 -1.520 1.00 91.56 275 LEU A C 1
ATOM 2152 O O . LEU A 1 275 ? -24.128 -1.244 -0.849 1.00 91.56 275 LEU A O 1
ATOM 2156 N N . GLN A 1 276 ? -23.506 -2.967 -2.130 1.00 92.44 276 GLN A N 1
ATOM 2157 C CA . GLN A 1 276 ? -24.772 -3.700 -1.992 1.00 92.44 276 GLN A CA 1
ATOM 2158 C C . GLN A 1 276 ? -24.966 -4.274 -0.585 1.00 92.44 276 GLN A C 1
ATOM 2160 O O . GLN A 1 276 ? -26.092 -4.319 -0.089 1.00 92.44 276 GLN A O 1
ATOM 2165 N N . HIS A 1 277 ? -23.889 -4.739 0.049 1.00 91.56 277 HIS A N 1
ATOM 2166 C CA . HIS A 1 277 ? -23.893 -5.161 1.449 1.00 91.56 277 HIS A CA 1
ATOM 2167 C C . HIS A 1 277 ? -24.175 -3.979 2.378 1.00 91.56 277 HIS A C 1
ATOM 2169 O O . HIS A 1 277 ? -25.131 -4.022 3.150 1.00 91.56 277 HIS A O 1
ATOM 2175 N N . PHE A 1 278 ? -23.440 -2.881 2.199 1.00 87.12 278 PHE A N 1
ATOM 2176 C CA . PHE A 1 278 ? -23.649 -1.642 2.942 1.00 87.12 278 PHE A CA 1
ATOM 2177 C C . PHE A 1 278 ? -25.102 -1.155 2.842 1.00 87.12 278 PHE A C 1
ATOM 2179 O O . PHE A 1 278 ? -25.755 -0.921 3.856 1.00 87.12 278 PHE A O 1
ATOM 2186 N N . ALA A 1 279 ? -25.654 -1.081 1.625 1.00 85.50 279 ALA A N 1
ATOM 2187 C CA . ALA A 1 279 ? -27.035 -0.658 1.409 1.00 85.50 279 ALA A CA 1
ATOM 2188 C C . ALA A 1 279 ? -28.055 -1.571 2.111 1.00 85.50 279 ALA A C 1
ATOM 2190 O O . ALA A 1 279 ? -29.030 -1.074 2.669 1.00 85.50 279 ALA A O 1
ATOM 2191 N N . ARG A 1 280 ? -27.836 -2.894 2.121 1.00 88.62 280 ARG A N 1
ATOM 2192 C CA . ARG A 1 280 ? -28.718 -3.837 2.829 1.00 88.62 280 ARG A CA 1
ATOM 2193 C C . ARG A 1 280 ? -28.719 -3.608 4.334 1.00 88.62 280 ARG A C 1
ATOM 2195 O O . ARG A 1 280 ? -29.799 -3.588 4.912 1.00 88.62 280 ARG A O 1
ATOM 2202 N N . ARG A 1 281 ? -27.551 -3.390 4.944 1.00 84.31 281 ARG A N 1
ATOM 2203 C CA . ARG A 1 281 ? -27.439 -3.110 6.385 1.00 84.31 281 ARG A CA 1
ATOM 2204 C C . ARG A 1 281 ? -28.165 -1.820 6.758 1.00 84.31 281 ARG A C 1
ATOM 2206 O O . ARG A 1 281 ? -28.992 -1.816 7.666 1.00 84.31 281 ARG A O 1
ATOM 2213 N N . VAL A 1 282 ? -27.961 -0.763 5.969 1.00 81.38 282 VAL A N 1
ATOM 2214 C CA . VAL A 1 282 ? -28.677 0.513 6.141 1.00 81.38 282 VAL A CA 1
ATOM 2215 C C . VAL A 1 282 ? -30.193 0.328 6.040 1.00 81.38 282 VAL A C 1
ATOM 2217 O O . VAL A 1 282 ? -30.929 0.830 6.885 1.00 81.38 282 VAL A O 1
ATOM 2220 N N . LEU A 1 283 ? -30.675 -0.413 5.037 1.00 84.25 283 LEU A N 1
ATOM 2221 C CA . LEU A 1 283 ? -32.108 -0.679 4.857 1.00 84.25 283 LEU A CA 1
ATOM 2222 C C . LEU A 1 283 ? -32.699 -1.572 5.955 1.00 84.25 283 LEU A C 1
ATOM 2224 O O . LEU A 1 283 ? -33.874 -1.426 6.284 1.00 84.25 283 LEU A O 1
ATOM 2228 N N . ALA A 1 284 ? -31.902 -2.472 6.530 1.00 85.94 284 ALA A N 1
ATOM 2229 C CA . ALA A 1 284 ? -32.292 -3.303 7.666 1.00 85.94 284 ALA A CA 1
ATOM 2230 C C . ALA A 1 284 ? -32.324 -2.527 8.997 1.00 85.94 284 ALA A C 1
ATOM 2232 O O . ALA A 1 284 ? -32.712 -3.086 10.020 1.00 85.94 284 ALA A O 1
ATOM 2233 N N . GLY A 1 285 ? -31.930 -1.247 8.998 1.00 78.62 285 GLY A N 1
ATOM 2234 C CA . GLY A 1 285 ? -31.833 -0.442 10.212 1.00 78.62 285 GLY A CA 1
ATOM 2235 C C . GLY A 1 285 ? -30.689 -0.875 11.127 1.00 78.62 285 GLY A C 1
ATOM 2236 O O . GLY A 1 285 ? -30.663 -0.478 12.292 1.00 78.62 285 GLY A O 1
ATOM 2237 N N . GLU A 1 286 ? -29.742 -1.672 10.621 1.00 76.62 286 GLU A N 1
ATOM 2238 C CA . GLU A 1 286 ? -28.518 -1.953 11.354 1.00 76.62 286 GLU A CA 1
ATOM 2239 C C . GLU A 1 286 ? -27.770 -0.638 11.542 1.00 76.62 286 GLU A C 1
ATOM 2241 O O . GLU A 1 286 ? -27.550 0.120 10.591 1.00 76.62 286 GLU A O 1
ATOM 2246 N N . ALA A 1 287 ? -27.419 -0.339 12.792 1.00 62.03 287 ALA A N 1
ATOM 2247 C CA . ALA A 1 287 ? -26.715 0.886 13.105 1.00 62.03 287 ALA A CA 1
ATOM 2248 C C . ALA A 1 287 ? -25.380 0.891 12.353 1.00 62.03 287 ALA A C 1
ATOM 2250 O O . ALA A 1 287 ? -24.467 0.128 12.673 1.00 62.03 287 ALA A O 1
ATOM 2251 N N . LEU A 1 288 ? -25.257 1.786 11.370 1.00 60.75 288 LEU A N 1
ATOM 2252 C CA . LEU A 1 288 ? -23.941 2.236 10.953 1.00 60.75 288 LEU A CA 1
ATOM 2253 C C . LEU A 1 288 ? -23.247 2.824 12.187 1.00 60.75 288 LEU A C 1
ATOM 2255 O O . LEU A 1 288 ? -23.931 3.417 13.031 1.00 60.75 288 LEU A O 1
ATOM 2259 N N . PRO A 1 289 ? -21.921 2.676 12.309 1.00 54.41 289 PRO A N 1
ATOM 2260 C CA . PRO A 1 289 ? -21.187 3.174 13.461 1.00 54.41 289 PRO A CA 1
ATOM 2261 C C . PRO A 1 289 ? -21.508 4.646 13.632 1.00 54.41 289 PRO A C 1
ATOM 2263 O O . PRO A 1 289 ? -21.176 5.477 12.783 1.00 54.41 289 PRO A O 1
ATOM 2266 N N . LYS A 1 290 ? -22.206 4.966 14.719 1.00 51.28 290 LYS A N 1
ATOM 2267 C CA . LYS A 1 290 ? -22.366 6.352 15.107 1.00 51.28 290 LYS A CA 1
ATOM 2268 C C . LYS A 1 290 ? -21.029 6.791 15.679 1.00 51.28 290 LYS A C 1
ATOM 2270 O O . LYS A 1 290 ? -20.480 6.081 16.523 1.00 51.28 290 LYS A O 1
ATOM 2275 N N . PRO A 1 291 ? -20.501 7.939 15.248 1.00 48.28 291 PRO A N 1
ATOM 2276 C CA . PRO A 1 291 ? -19.406 8.556 15.960 1.00 48.28 291 PRO A CA 1
ATOM 2277 C C . PRO A 1 291 ? -19.849 8.773 17.404 1.00 48.28 291 PRO A C 1
ATOM 2279 O O . PRO A 1 291 ? -20.835 9.467 17.660 1.00 48.28 291 PRO A O 1
ATOM 2282 N N . VAL A 1 292 ? -19.169 8.126 18.339 1.00 47.97 292 VAL A N 1
ATOM 2283 C CA . VAL A 1 292 ? -19.401 8.362 19.758 1.00 47.97 292 VAL A CA 1
ATOM 2284 C C . VAL A 1 292 ? -18.528 9.548 20.147 1.00 47.97 292 VAL A C 1
ATOM 2286 O O . VAL A 1 292 ? -17.368 9.641 19.737 1.00 47.97 292 VAL A O 1
ATOM 2289 N N . ALA A 1 293 ? -19.100 10.497 20.888 1.00 48.66 293 ALA A N 1
ATOM 2290 C CA . ALA A 1 293 ? -18.333 11.607 21.435 1.00 48.66 293 ALA A CA 1
ATOM 2291 C C . ALA A 1 293 ? -17.156 11.065 22.260 1.00 48.66 293 ALA A C 1
ATOM 2293 O O . ALA A 1 293 ? -17.303 10.063 22.957 1.00 48.66 293 ALA A O 1
ATOM 2294 N N . ALA A 1 294 ? -16.000 11.730 22.173 1.00 50.97 294 ALA A N 1
ATOM 2295 C CA . ALA A 1 294 ? -14.811 11.324 22.911 1.00 50.97 294 ALA A CA 1
ATOM 2296 C C . ALA A 1 294 ? -15.134 11.244 24.410 1.00 50.97 294 ALA A C 1
ATOM 2298 O O . ALA A 1 294 ? -15.470 12.257 25.031 1.00 50.97 294 ALA A O 1
ATOM 2299 N N . ALA A 1 295 ? -15.054 10.043 24.980 1.00 53.78 295 ALA A N 1
ATOM 2300 C CA . ALA A 1 295 ? -15.163 9.872 26.417 1.00 53.78 295 ALA A CA 1
ATOM 2301 C C . ALA A 1 295 ? -13.871 10.384 27.063 1.00 53.78 295 ALA A C 1
ATOM 2303 O O . ALA A 1 295 ? -12.776 10.215 26.521 1.00 53.78 295 ALA A O 1
ATOM 2304 N N . ALA A 1 296 ? -13.983 11.027 28.224 1.00 57.50 296 ALA A N 1
ATOM 2305 C CA . ALA A 1 296 ? -12.806 11.407 28.993 1.00 57.50 296 ALA A CA 1
ATOM 2306 C C . ALA A 1 296 ? -12.052 10.146 29.435 1.00 57.50 296 ALA A C 1
ATOM 2308 O O . ALA A 1 296 ? -12.688 9.194 29.897 1.00 57.50 296 ALA A O 1
ATOM 2309 N N . ALA A 1 297 ? -10.717 10.170 29.335 1.00 60.03 297 ALA A N 1
ATOM 2310 C CA . ALA A 1 297 ? -9.869 9.093 29.838 1.00 60.03 297 ALA A CA 1
ATOM 2311 C C . ALA A 1 297 ? -10.275 8.738 31.278 1.00 60.03 297 ALA A C 1
ATOM 2313 O O . ALA A 1 297 ? -10.488 9.655 32.085 1.00 60.03 297 ALA A O 1
ATOM 2314 N N . PRO A 1 298 ? -10.445 7.444 31.598 1.00 64.31 298 PRO A N 1
ATOM 2315 C CA . PRO A 1 298 ? -10.790 7.050 32.948 1.00 64.31 298 PRO A CA 1
ATOM 2316 C C . PRO A 1 298 ? -9.679 7.491 33.906 1.00 64.31 298 PRO A C 1
ATOM 2318 O O . PRO A 1 298 ? -8.510 7.553 33.512 1.00 64.31 298 PRO A O 1
ATOM 2321 N N . PRO A 1 299 ? -10.004 7.791 35.174 1.00 64.88 299 PRO A N 1
ATOM 2322 C CA . PRO A 1 299 ? -8.974 7.893 36.193 1.00 64.88 299 PRO A CA 1
ATOM 2323 C C . PRO A 1 299 ? -8.169 6.589 36.223 1.00 64.88 299 PRO A C 1
ATOM 2325 O O . PRO A 1 299 ? -8.694 5.518 35.884 1.00 64.88 299 PRO A O 1
ATOM 2328 N N . ALA A 1 300 ? -6.904 6.695 36.640 1.00 65.12 300 ALA A N 1
ATOM 2329 C CA . ALA A 1 300 ? -6.035 5.540 36.819 1.00 65.12 300 ALA A CA 1
ATOM 2330 C C . ALA A 1 300 ? -6.776 4.433 37.581 1.00 65.12 300 ALA A C 1
ATOM 2332 O O . ALA A 1 300 ? -7.590 4.707 38.476 1.00 65.12 300 ALA A O 1
ATOM 2333 N N . ALA A 1 301 ? -6.532 3.187 37.185 1.00 67.44 301 ALA A N 1
ATOM 2334 C CA . ALA A 1 301 ? -7.106 2.040 37.861 1.00 67.44 301 ALA A CA 1
ATOM 2335 C C . ALA A 1 301 ? -6.773 2.074 39.375 1.00 67.44 301 ALA A C 1
ATOM 2337 O O . ALA A 1 301 ? -5.823 2.734 39.793 1.00 67.44 301 ALA A O 1
ATOM 2338 N N . GLY A 1 302 ? -7.610 1.448 40.216 1.00 60.34 302 GLY A N 1
ATOM 2339 C CA . GLY A 1 302 ? -7.516 1.533 41.689 1.00 60.34 302 GLY A CA 1
ATOM 2340 C C . GLY A 1 302 ? -6.192 1.023 42.292 1.00 60.34 302 GLY A C 1
ATOM 2341 O O . GLY A 1 302 ? -5.301 0.601 41.565 1.00 60.34 302 GLY A O 1
ATOM 2342 N N . GLU A 1 303 ? -6.072 1.055 43.631 1.00 58.97 303 GLU A N 1
ATOM 2343 C CA . GLU A 1 303 ? -4.820 0.751 44.359 1.00 58.97 303 GLU A CA 1
ATOM 2344 C C . GLU A 1 303 ? -4.108 -0.542 43.899 1.00 58.97 303 GLU A C 1
ATOM 2346 O O . GLU A 1 303 ? -4.769 -1.532 43.562 1.00 58.97 303 GLU A O 1
ATOM 2351 N N . PRO A 1 304 ? -2.760 -0.536 43.876 1.00 54.97 304 PRO A N 1
ATOM 2352 C CA . PRO A 1 304 ? -1.954 -1.514 43.161 1.00 54.97 304 PRO A CA 1
ATOM 2353 C C . PRO A 1 304 ? -2.011 -2.877 43.850 1.00 54.97 304 PRO A C 1
ATOM 2355 O O . PRO A 1 304 ? -1.290 -3.164 44.799 1.00 54.97 304 PRO A O 1
ATOM 2358 N N . SER A 1 305 ? -2.855 -3.761 43.329 1.00 59.66 305 SER A N 1
ATOM 2359 C CA . SER A 1 305 ? -2.447 -5.158 43.242 1.00 59.66 305 SER A CA 1
ATOM 2360 C C . SER A 1 305 ? -1.409 -5.227 42.130 1.00 59.66 305 SER A C 1
ATOM 2362 O O . SER A 1 305 ? -1.766 -5.005 40.970 1.00 59.66 305 SER A O 1
ATOM 2364 N N . ASP A 1 306 ? -0.149 -5.497 42.483 1.00 73.19 306 ASP A N 1
ATOM 2365 C CA . ASP A 1 306 ? 0.959 -5.575 41.519 1.00 73.19 306 ASP A CA 1
ATOM 2366 C C . ASP A 1 306 ? 0.670 -6.607 40.423 1.00 73.19 306 ASP A C 1
ATOM 2368 O O . ASP A 1 306 ? 1.062 -6.416 39.276 1.00 73.19 306 ASP A O 1
ATOM 2372 N N . LYS A 1 307 ? -0.098 -7.657 40.750 1.00 87.00 307 LYS A N 1
ATOM 2373 C CA . LYS A 1 307 ? -0.522 -8.702 39.816 1.00 87.00 307 LYS A CA 1
ATOM 2374 C C . LYS A 1 307 ? -2.038 -8.720 39.618 1.00 87.00 307 LYS A C 1
ATOM 2376 O O . LYS A 1 307 ? -2.810 -8.647 40.572 1.00 87.00 307 LYS A O 1
ATOM 2381 N N . VAL A 1 308 ? -2.467 -8.876 38.373 1.00 89.50 308 VAL A N 1
ATOM 2382 C CA . VAL A 1 308 ? -3.858 -9.048 37.948 1.00 89.50 308 VAL A CA 1
ATOM 2383 C C . VAL A 1 308 ? -4.007 -10.469 37.420 1.00 89.50 308 VAL A C 1
ATOM 2385 O O . VAL A 1 308 ? -3.306 -10.852 36.486 1.00 89.50 308 VAL A O 1
ATOM 2388 N N . THR A 1 309 ? -4.896 -11.257 38.029 1.00 92.50 309 THR A N 1
ATOM 2389 C CA . THR A 1 309 ? -5.209 -12.612 37.548 1.00 92.50 309 THR A CA 1
ATOM 2390 C C . THR A 1 309 ? -6.255 -12.523 36.444 1.00 92.50 309 THR A C 1
ATOM 2392 O O . THR A 1 309 ? -7.319 -11.952 36.667 1.00 92.50 309 THR A O 1
ATOM 2395 N N . ILE A 1 310 ? -5.954 -13.063 35.266 1.00 93.50 310 ILE A N 1
ATOM 2396 C CA . ILE A 1 310 ? -6.863 -13.069 34.118 1.00 93.50 310 ILE A CA 1
ATOM 2397 C C . ILE A 1 310 ? -7.875 -14.218 34.201 1.00 93.50 310 ILE A C 1
ATOM 2399 O O . ILE A 1 310 ? -7.662 -15.209 34.898 1.00 93.50 310 ILE A O 1
ATOM 2403 N N . SER A 1 311 ? -8.989 -14.080 33.482 1.00 91.94 311 SER A N 1
ATOM 2404 C CA . SER A 1 311 ? -10.012 -15.121 33.368 1.00 91.94 311 SER A CA 1
ATOM 2405 C C . SER A 1 311 ? -9.555 -16.256 32.430 1.00 91.94 311 SER A C 1
ATOM 2407 O O . SER A 1 311 ? -8.712 -16.055 31.552 1.00 91.94 311 SER A O 1
ATOM 2409 N N . ASP A 1 312 ? -10.172 -17.438 32.539 1.00 92.19 312 ASP A N 1
ATOM 2410 C CA . ASP A 1 312 ? -9.969 -18.525 31.565 1.00 92.19 312 ASP A CA 1
ATOM 2411 C C . ASP A 1 312 ? -10.450 -18.149 30.153 1.00 92.19 312 ASP A C 1
ATOM 2413 O O . ASP A 1 312 ? -10.005 -18.730 29.163 1.00 92.19 312 ASP A O 1
ATOM 2417 N N . ALA A 1 313 ? -11.401 -17.216 30.044 1.00 90.25 313 ALA A N 1
ATOM 2418 C CA . ALA A 1 313 ? -11.898 -16.737 28.759 1.00 90.25 313 ALA A CA 1
ATOM 2419 C C . ALA A 1 313 ? -10.854 -15.858 28.066 1.00 90.25 313 ALA A C 1
ATOM 2421 O O . ALA A 1 313 ? -10.458 -16.174 26.944 1.00 90.25 313 ALA A O 1
ATOM 2422 N N . LEU A 1 314 ? -10.322 -14.859 28.773 1.00 91.94 314 LEU A N 1
ATOM 2423 C CA . LEU A 1 314 ? -9.228 -14.025 28.295 1.00 91.94 314 LEU A CA 1
ATOM 2424 C C . LEU A 1 314 ? -7.978 -14.857 27.987 1.00 91.94 314 LEU A C 1
ATOM 2426 O O . LEU A 1 314 ? -7.346 -14.625 26.965 1.00 91.94 314 LEU A O 1
ATOM 2430 N N . ARG A 1 315 ? -7.650 -15.872 28.801 1.00 94.25 315 ARG A N 1
ATOM 2431 C CA . ARG A 1 315 ? -6.557 -16.823 28.516 1.00 94.25 315 ARG A CA 1
ATOM 2432 C C . ARG A 1 315 ? -6.718 -17.476 27.143 1.00 94.25 315 ARG A C 1
ATOM 2434 O O . ARG A 1 315 ? -5.796 -17.422 26.337 1.00 94.25 315 ARG A O 1
ATOM 2441 N N . ARG A 1 316 ? -7.899 -18.033 26.853 1.00 91.19 316 ARG A N 1
ATOM 2442 C CA . ARG A 1 316 ? -8.188 -18.640 25.542 1.00 91.19 316 ARG A CA 1
ATOM 2443 C C . ARG A 1 316 ? -8.102 -17.625 24.406 1.00 91.19 316 ARG A C 1
ATOM 2445 O O . ARG A 1 316 ? -7.599 -17.961 23.340 1.00 91.19 316 ARG A O 1
ATOM 2452 N N . ASP A 1 317 ? -8.589 -16.405 24.616 1.00 90.44 317 ASP A N 1
ATOM 2453 C CA . ASP A 1 317 ? -8.509 -15.353 23.601 1.00 90.44 317 ASP A CA 1
ATOM 2454 C C . ASP A 1 317 ? -7.044 -14.949 23.327 1.00 90.44 317 ASP A C 1
ATOM 2456 O O . ASP A 1 317 ? -6.665 -14.787 22.167 1.00 90.44 317 ASP A O 1
ATOM 2460 N N . LEU A 1 318 ? -6.193 -14.879 24.359 1.00 90.88 318 LEU A N 1
ATOM 2461 C CA . LEU A 1 318 ? -4.750 -14.669 24.200 1.00 90.88 318 LEU A CA 1
ATOM 2462 C C . LEU A 1 318 ? -4.087 -15.837 23.455 1.00 90.88 318 LEU A C 1
ATOM 2464 O O . LEU A 1 318 ? -3.313 -15.594 22.531 1.00 90.88 318 LEU A O 1
ATOM 2468 N N . ASP A 1 319 ? -4.413 -17.087 23.798 1.00 86.94 319 ASP A N 1
ATOM 2469 C CA . ASP A 1 319 ? -3.881 -18.284 23.124 1.00 86.94 319 ASP A CA 1
ATOM 2470 C C . ASP A 1 319 ? -4.206 -18.301 21.630 1.00 86.94 319 ASP A C 1
ATOM 2472 O O . ASP A 1 319 ? -3.343 -18.593 20.807 1.00 86.94 319 ASP A O 1
ATOM 2476 N N . ASN A 1 320 ? -5.435 -17.929 21.274 1.00 85.00 320 ASN A N 1
ATOM 2477 C CA . ASN A 1 320 ? -5.911 -17.982 19.896 1.00 85.00 320 ASN A CA 1
ATOM 2478 C C . ASN A 1 320 ? -5.429 -16.815 19.022 1.00 85.00 320 ASN A C 1
ATOM 2480 O O . ASN A 1 320 ? -5.452 -16.931 17.796 1.00 85.00 320 ASN A O 1
ATOM 2484 N N . HIS A 1 321 ? -5.084 -15.667 19.616 1.00 84.62 321 HIS A N 1
ATOM 2485 C CA . HIS A 1 321 ? -4.881 -14.424 18.856 1.00 84.62 321 HIS A CA 1
ATOM 2486 C C . HIS A 1 321 ? -3.573 -13.691 19.142 1.00 84.62 321 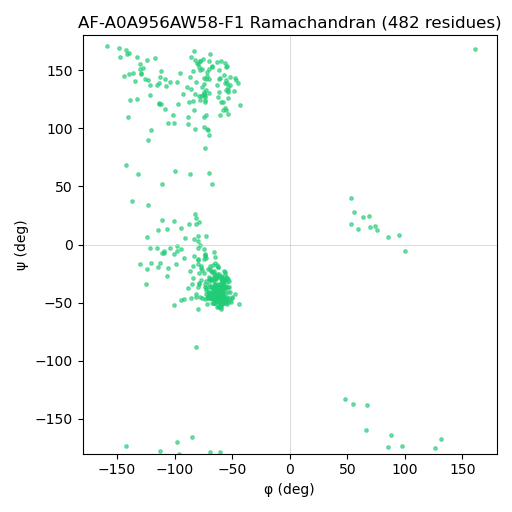HIS A C 1
ATOM 2488 O O . HIS A 1 321 ? -3.197 -12.803 18.374 1.00 84.62 321 HIS A O 1
ATOM 2494 N N . CYS A 1 322 ? -2.904 -14.000 20.251 1.00 84.06 322 CYS A N 1
ATOM 2495 C CA . CYS A 1 322 ? -1.775 -13.217 20.743 1.00 84.06 322 CYS A CA 1
ATOM 2496 C C . CYS A 1 322 ? -0.515 -14.059 20.943 1.00 84.06 322 CYS A C 1
ATOM 2498 O O . CYS A 1 322 ? 0.575 -13.545 20.705 1.00 84.06 322 CYS A O 1
ATOM 2500 N N . MET A 1 323 ? -0.643 -15.327 21.347 1.00 83.56 323 MET A N 1
ATOM 2501 C CA . MET A 1 323 ? 0.501 -16.142 21.776 1.00 83.56 323 MET A CA 1
ATOM 2502 C C . MET A 1 323 ? 1.516 -16.441 20.675 1.00 83.56 323 MET A C 1
ATOM 2504 O O . MET A 1 323 ? 2.693 -16.531 20.993 1.00 83.56 323 MET A O 1
ATOM 2508 N N . GLU A 1 324 ? 1.120 -16.478 19.398 1.00 74.19 324 GLU A N 1
ATOM 2509 C CA . GLU A 1 324 ? 2.082 -16.588 18.283 1.00 74.19 324 GLU A CA 1
ATOM 2510 C C . GLU A 1 324 ? 3.134 -15.463 18.306 1.00 74.19 324 GLU A C 1
ATOM 2512 O O . GLU A 1 324 ? 4.267 -15.662 17.884 1.00 74.19 324 GLU A O 1
ATOM 2517 N N . CYS A 1 325 ? 2.766 -14.290 18.838 1.00 70.62 325 CYS A N 1
ATOM 2518 C CA . CYS A 1 325 ? 3.631 -13.117 18.953 1.00 70.62 325 CYS A CA 1
ATOM 2519 C C . CYS A 1 325 ? 4.021 -12.768 20.400 1.00 70.62 325 CYS A C 1
ATOM 2521 O O . CYS A 1 325 ? 4.850 -11.876 20.580 1.00 70.62 325 CYS A O 1
ATOM 2523 N N . HIS A 1 326 ? 3.462 -13.418 21.428 1.00 80.44 326 HIS A N 1
ATOM 2524 C CA . HIS A 1 326 ? 3.582 -13.037 22.853 1.00 80.44 326 HIS A CA 1
ATOM 2525 C C . HIS A 1 326 ? 3.823 -14.235 23.802 1.00 80.44 326 HIS A C 1
ATOM 2527 O O . HIS A 1 326 ? 3.290 -14.293 24.911 1.00 80.44 326 HIS A O 1
ATOM 2533 N N . ASP A 1 327 ? 4.606 -15.214 23.353 1.00 74.56 327 ASP A N 1
ATOM 2534 C CA . ASP A 1 327 ? 5.073 -16.372 24.127 1.00 74.56 327 ASP A CA 1
ATOM 2535 C C . ASP A 1 327 ? 6.346 -16.118 24.975 1.00 74.56 327 ASP A C 1
ATOM 2537 O O . ASP A 1 327 ? 6.718 -14.977 25.265 1.00 74.56 327 ASP A O 1
ATOM 2541 N N . GLU A 1 328 ? 6.973 -17.205 25.449 1.00 68.38 328 GLU A N 1
ATOM 2542 C CA . GLU A 1 328 ? 8.009 -17.184 26.487 1.00 68.38 328 GLU A CA 1
ATOM 2543 C C . GLU A 1 328 ? 9.230 -16.370 26.039 1.00 68.38 328 GLU A C 1
ATOM 2545 O O . GLU A 1 328 ? 9.766 -16.548 24.943 1.00 68.38 328 GLU A O 1
ATOM 2550 N N . GLY A 1 329 ? 9.690 -15.469 26.910 1.00 61.50 329 GLY A N 1
ATOM 2551 C CA . GLY A 1 329 ? 10.832 -14.596 26.622 1.00 61.50 329 GLY A CA 1
ATOM 2552 C C . GLY A 1 329 ? 10.484 -13.315 25.855 1.00 61.50 329 GLY A C 1
ATOM 2553 O O . GLY A 1 329 ? 11.395 -12.565 25.495 1.00 61.50 329 GLY A O 1
ATOM 2554 N N . ASP A 1 330 ? 9.198 -13.022 25.633 1.00 64.88 330 ASP A N 1
ATOM 2555 C CA . ASP A 1 330 ? 8.743 -11.725 25.128 1.00 64.88 330 ASP A CA 1
ATOM 2556 C C . ASP A 1 330 ? 8.717 -10.636 26.218 1.00 64.88 330 ASP A C 1
ATOM 2558 O O . ASP A 1 330 ? 8.441 -10.890 27.393 1.00 64.88 330 ASP A O 1
ATOM 2562 N N . ALA A 1 331 ? 8.929 -9.371 25.830 1.00 64.12 331 ALA A N 1
ATOM 2563 C CA . ALA A 1 331 ? 8.746 -8.236 26.748 1.00 64.12 331 ALA A CA 1
ATOM 2564 C C . ALA A 1 331 ? 7.296 -8.167 27.275 1.00 64.12 331 ALA A C 1
ATOM 2566 O O . ALA A 1 331 ? 7.041 -7.762 28.417 1.00 64.12 331 ALA A O 1
ATOM 2567 N N . PHE A 1 332 ? 6.360 -8.637 26.449 1.00 73.38 332 PHE A N 1
ATOM 2568 C CA . PHE A 1 332 ? 4.964 -8.875 26.763 1.00 73.38 332 PHE A CA 1
ATOM 2569 C C . PHE A 1 332 ? 4.670 -10.382 26.778 1.00 73.38 332 PHE A C 1
ATOM 2571 O O . PHE A 1 332 ? 3.728 -10.833 26.144 1.00 73.38 332 PHE A O 1
ATOM 2578 N N . ASP A 1 333 ? 5.462 -11.158 27.526 1.00 80.38 333 ASP A N 1
ATOM 2579 C CA . ASP A 1 333 ? 5.187 -12.580 27.752 1.00 80.38 333 ASP A CA 1
ATOM 2580 C C . ASP A 1 333 ? 3.806 -12.751 28.401 1.00 80.38 333 ASP A C 1
ATOM 2582 O O . ASP A 1 333 ? 3.547 -12.281 29.521 1.00 80.38 333 ASP A O 1
ATOM 2586 N N . PHE A 1 334 ? 2.906 -13.393 27.665 1.00 86.31 334 PHE A N 1
ATOM 2587 C CA . PHE A 1 334 ? 1.559 -13.690 28.113 1.00 86.31 334 PHE A CA 1
ATOM 2588 C C . PHE A 1 334 ? 1.428 -15.134 28.584 1.00 86.31 334 PHE A C 1
ATOM 2590 O O . PHE A 1 334 ? 0.313 -15.623 28.659 1.00 86.31 334 PHE A O 1
ATOM 2597 N N . ASN A 1 335 ? 2.496 -15.841 28.945 1.00 84.88 335 ASN A N 1
ATOM 2598 C CA . ASN A 1 335 ? 2.373 -17.140 29.599 1.00 84.88 335 ASN A CA 1
ATOM 2599 C C . ASN A 1 335 ? 1.848 -17.013 31.034 1.00 84.88 335 ASN A C 1
ATOM 2601 O O . ASN A 1 335 ? 2.196 -16.108 31.793 1.00 84.88 335 ASN A O 1
ATOM 2605 N N . GLY A 1 336 ? 1.014 -17.976 31.424 1.00 89.62 336 GLY A N 1
ATOM 2606 C CA . GLY A 1 336 ? 0.408 -18.033 32.750 1.00 89.62 336 GLY A CA 1
ATOM 2607 C C . GLY A 1 336 ? -0.913 -17.270 32.867 1.00 89.62 336 GLY A C 1
ATOM 2608 O O . GLY A 1 336 ? -1.584 -16.965 31.879 1.00 89.62 336 GLY A O 1
ATOM 2609 N N . MET A 1 337 ? -1.309 -17.033 34.120 1.00 93.38 337 MET A N 1
ATOM 2610 C CA . MET A 1 337 ? -2.637 -16.518 34.484 1.00 93.38 337 MET A CA 1
ATOM 2611 C C . MET A 1 337 ? -2.592 -15.198 35.254 1.00 93.38 337 MET A C 1
ATOM 2613 O O . MET A 1 337 ? -3.646 -14.666 35.581 1.00 93.38 337 MET A O 1
ATOM 2617 N N . ALA A 1 338 ? -1.411 -14.665 35.576 1.00 92.31 338 ALA A N 1
ATOM 2618 C CA . ALA A 1 338 ? -1.286 -13.444 36.364 1.00 92.31 338 ALA A CA 1
ATOM 2619 C C . ALA A 1 338 ? -0.187 -12.533 35.813 1.00 92.31 338 ALA A C 1
ATOM 2621 O O . ALA A 1 338 ? 0.969 -12.941 35.708 1.00 92.31 338 ALA A O 1
ATOM 2622 N N . PHE A 1 339 ? -0.545 -11.287 35.511 1.00 90.56 339 PHE A N 1
ATOM 2623 C CA . PHE A 1 339 ? 0.341 -10.308 34.876 1.00 90.56 339 PHE A CA 1
ATOM 2624 C C . PHE A 1 339 ? 0.461 -9.040 35.701 1.00 90.56 339 PHE A C 1
ATOM 2626 O O . PHE A 1 339 ? -0.419 -8.735 36.503 1.00 90.56 339 PHE A O 1
ATOM 2633 N N . ASP A 1 340 ? 1.535 -8.285 35.482 1.00 88.62 340 ASP A N 1
ATOM 2634 C CA . ASP A 1 340 ? 1.643 -6.947 36.055 1.00 88.62 340 ASP A CA 1
ATOM 2635 C C . ASP A 1 340 ? 0.516 -6.050 35.542 1.00 88.62 340 ASP A C 1
ATOM 2637 O O . ASP A 1 340 ? 0.127 -6.129 34.374 1.00 88.62 340 ASP A O 1
ATOM 2641 N N . ARG A 1 341 ? -0.017 -5.189 36.409 1.00 85.75 341 ARG A N 1
ATOM 2642 C CA . ARG A 1 341 ? -1.134 -4.303 36.050 1.00 85.75 341 ARG A CA 1
ATOM 2643 C C . ARG A 1 341 ? -0.840 -3.456 34.810 1.00 85.75 341 ARG A C 1
ATOM 2645 O O . ARG A 1 341 ? -1.673 -3.417 33.913 1.00 85.75 341 ARG A O 1
ATOM 2652 N N . GLU A 1 342 ? 0.348 -2.858 34.724 1.00 85.44 342 GLU A N 1
ATOM 2653 C CA . GLU A 1 342 ? 0.797 -2.064 33.566 1.00 85.44 342 GLU A CA 1
ATOM 2654 C C . GLU A 1 342 ? 0.734 -2.868 32.256 1.00 85.44 342 GLU A C 1
ATOM 2656 O O . GLU A 1 342 ? 0.331 -2.362 31.206 1.00 85.44 342 GLU A O 1
ATOM 2661 N N . ARG A 1 343 ? 1.069 -4.162 32.323 1.00 87.38 343 ARG A N 1
ATOM 2662 C CA . ARG A 1 343 ? 0.980 -5.068 31.178 1.00 87.38 343 ARG A CA 1
ATOM 2663 C C . ARG A 1 343 ? -0.475 -5.251 30.743 1.00 87.38 343 ARG A C 1
ATOM 2665 O O . ARG A 1 343 ? -0.754 -5.162 29.552 1.00 87.38 343 ARG A O 1
ATOM 2672 N N . VAL A 1 344 ? -1.399 -5.456 31.682 1.00 90.62 344 VAL A N 1
ATOM 2673 C CA . VAL A 1 344 ? -2.840 -5.593 31.386 1.00 90.62 344 VAL A CA 1
ATOM 2674 C C . VAL A 1 344 ? -3.446 -4.276 30.882 1.00 90.62 344 VAL A C 1
ATOM 2676 O O . VAL A 1 344 ? -4.262 -4.297 29.964 1.00 90.62 344 VAL A O 1
ATOM 2679 N N . GLU A 1 345 ? -3.018 -3.125 31.407 1.00 87.75 345 GLU A N 1
ATOM 2680 C CA . GLU A 1 345 ? -3.410 -1.799 30.893 1.00 87.75 345 GLU A CA 1
ATOM 2681 C C . GLU A 1 345 ? -2.956 -1.609 29.443 1.00 87.75 345 GLU A C 1
ATOM 2683 O O . GLU A 1 345 ? -3.748 -1.213 28.588 1.00 87.75 345 GLU A O 1
ATOM 2688 N N . THR A 1 346 ? -1.716 -1.999 29.141 1.00 86.81 346 THR A N 1
ATOM 2689 C CA . THR A 1 346 ? -1.190 -1.974 27.773 1.00 86.81 346 THR A CA 1
ATOM 2690 C C . THR A 1 346 ? -1.976 -2.914 26.852 1.00 86.81 346 THR A C 1
ATOM 2692 O O . THR A 1 346 ? -2.289 -2.540 25.722 1.00 86.81 346 THR A O 1
ATOM 2695 N N . MET A 1 347 ? -2.356 -4.114 27.317 1.00 90.69 347 MET A N 1
ATOM 2696 C CA . MET A 1 347 ? -3.238 -5.008 26.549 1.00 90.69 347 MET A CA 1
ATOM 2697 C C . MET A 1 347 ? -4.579 -4.333 26.240 1.00 90.69 347 MET A C 1
ATOM 2699 O O . MET A 1 347 ? -5.024 -4.364 25.092 1.00 90.69 347 MET A O 1
ATOM 2703 N N . ALA A 1 348 ? -5.207 -3.709 27.244 1.00 89.88 348 ALA A N 1
ATOM 2704 C CA . ALA A 1 348 ? -6.491 -3.030 27.087 1.00 89.88 348 ALA A CA 1
ATOM 2705 C C . ALA A 1 348 ? -6.409 -1.940 26.016 1.00 89.88 348 ALA A C 1
ATOM 2707 O O . ALA A 1 348 ? -7.252 -1.899 25.124 1.00 89.88 348 ALA A O 1
ATOM 2708 N N . GLU A 1 349 ? -5.359 -1.119 26.049 1.00 85.31 349 GLU A N 1
ATOM 2709 C CA . GLU A 1 349 ? -5.123 -0.071 25.059 1.00 85.31 349 GLU A CA 1
ATOM 2710 C C . GLU A 1 349 ? -4.911 -0.641 23.647 1.00 85.31 349 GLU A C 1
ATOM 2712 O O . GLU A 1 349 ? -5.615 -0.264 22.705 1.00 85.31 349 GLU A O 1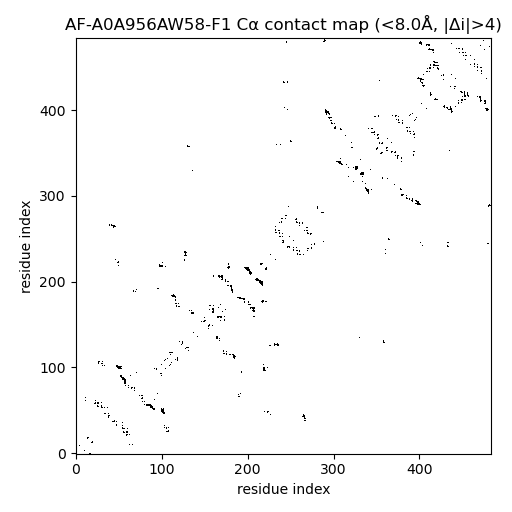
ATOM 2717 N N . LEU A 1 350 ? -3.975 -1.580 23.483 1.00 86.19 350 LEU A N 1
ATOM 2718 C CA . LEU A 1 350 ? -3.606 -2.101 22.164 1.00 86.19 350 LEU A CA 1
ATOM 2719 C C . LEU A 1 350 ? -4.750 -2.869 21.485 1.00 86.19 350 LEU A C 1
ATOM 2721 O O . LEU A 1 350 ? -4.910 -2.761 20.265 1.00 86.19 350 LEU A O 1
ATOM 2725 N N . VAL A 1 351 ? -5.547 -3.615 22.257 1.00 88.75 351 VAL A N 1
ATOM 2726 C CA . VAL A 1 351 ? -6.709 -4.365 21.752 1.00 88.75 351 VAL A CA 1
ATOM 2727 C C . VAL A 1 351 ? -7.882 -3.426 21.473 1.00 88.75 351 VAL A C 1
ATOM 2729 O O . VAL A 1 351 ? -8.477 -3.495 20.395 1.00 88.75 351 VAL A O 1
ATOM 2732 N N . ALA A 1 352 ? -8.202 -2.508 22.393 1.00 84.19 352 ALA A N 1
ATOM 2733 C CA . ALA A 1 352 ? -9.317 -1.574 22.221 1.00 84.19 352 ALA A CA 1
ATOM 2734 C C . ALA A 1 352 ? -9.162 -0.711 20.961 1.00 84.19 352 ALA A C 1
ATOM 2736 O O . ALA A 1 352 ? -10.138 -0.492 20.233 1.00 84.19 352 ALA A O 1
ATOM 2737 N N . PHE A 1 353 ? -7.930 -0.268 20.679 1.00 77.75 353 PHE A N 1
ATOM 2738 C CA . PHE A 1 353 ? -7.607 0.619 19.558 1.00 77.75 353 PHE A CA 1
ATOM 2739 C C . PHE A 1 353 ? -7.147 -0.091 18.289 1.00 77.75 353 PHE A C 1
ATOM 2741 O O . PHE A 1 353 ? -6.654 0.574 17.378 1.00 77.75 353 PHE A O 1
ATOM 2748 N N . GLU A 1 354 ? -7.356 -1.410 18.198 1.00 77.94 354 GLU A N 1
ATOM 2749 C CA . GLU A 1 354 ? -7.069 -2.208 16.995 1.00 77.94 354 GLU A CA 1
ATOM 2750 C C . GLU A 1 354 ? -5.607 -2.079 16.528 1.00 77.94 354 GLU A C 1
ATOM 2752 O O . GLU A 1 354 ? -5.292 -2.203 15.342 1.00 77.94 354 GLU A O 1
ATOM 2757 N N . VAL A 1 355 ? -4.694 -1.807 17.466 1.00 75.50 355 VAL A N 1
ATOM 2758 C CA . VAL A 1 355 ? -3.249 -1.811 17.204 1.00 75.50 355 VAL A CA 1
ATOM 2759 C C . VAL A 1 355 ? -2.742 -3.252 17.135 1.00 75.50 355 VAL A C 1
ATOM 2761 O O . VAL A 1 355 ? -1.797 -3.542 16.397 1.00 75.50 355 VAL A O 1
ATOM 2764 N N . MET A 1 356 ? -3.389 -4.150 17.882 1.00 78.75 356 MET A N 1
ATOM 2765 C CA . MET A 1 356 ? -3.145 -5.587 17.884 1.00 78.75 356 MET A CA 1
ATOM 2766 C C . MET A 1 356 ? -4.452 -6.376 17.714 1.00 78.75 356 MET A C 1
ATOM 2768 O O . MET A 1 356 ? -5.507 -5.912 18.156 1.00 78.75 356 MET A O 1
ATOM 2772 N N . PRO A 1 357 ? -4.387 -7.581 17.119 1.00 76.00 357 PRO A N 1
ATOM 2773 C CA . PRO A 1 357 ? -3.236 -8.205 16.471 1.00 76.00 357 PRO A CA 1
ATOM 2774 C C . PRO A 1 357 ? -3.001 -7.614 15.072 1.00 76.00 357 PRO A C 1
ATOM 2776 O O . PRO A 1 357 ? -3.906 -7.079 14.436 1.00 76.00 357 PRO A O 1
ATOM 2779 N N . LYS A 1 358 ? -1.774 -7.740 14.559 1.00 70.81 358 LYS A N 1
ATOM 2780 C CA . LYS A 1 358 ? -1.354 -7.155 13.268 1.00 70.81 358 LYS A CA 1
ATOM 2781 C C . LYS A 1 358 ? -1.757 -7.967 12.030 1.00 70.81 358 LYS A C 1
ATOM 2783 O O . LYS A 1 358 ? -1.140 -7.826 10.973 1.00 70.81 358 LYS A O 1
ATOM 2788 N N . THR A 1 359 ? -2.780 -8.808 12.134 1.00 69.06 359 THR A N 1
ATOM 2789 C CA . THR A 1 359 ? -3.238 -9.634 11.011 1.00 69.06 359 THR A CA 1
ATOM 2790 C C . THR A 1 359 ? -4.094 -8.804 10.041 1.00 69.06 359 THR A C 1
ATOM 2792 O O . THR A 1 359 ? -4.741 -7.840 10.460 1.00 69.06 359 THR A O 1
ATOM 2795 N N . PRO A 1 360 ? -4.161 -9.154 8.739 1.00 61.41 360 PRO A N 1
ATOM 2796 C CA . PRO A 1 360 ? -5.047 -8.473 7.787 1.00 61.41 360 P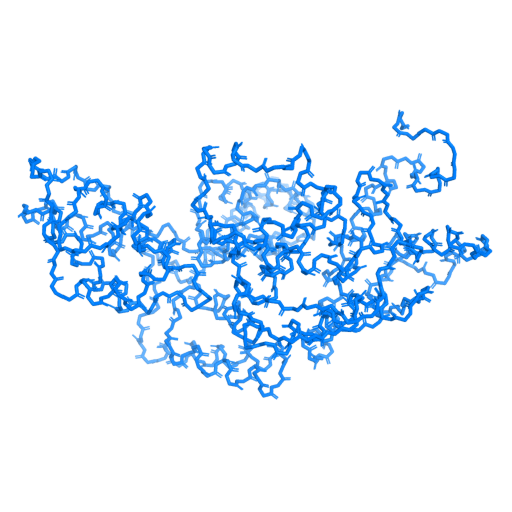RO A CA 1
ATOM 2797 C C . PRO A 1 360 ? -6.532 -8.508 8.187 1.00 61.41 360 PRO A C 1
ATOM 2799 O O . PRO A 1 360 ? -7.288 -7.583 7.870 1.00 61.41 360 PRO A O 1
ATOM 2802 N N . ARG A 1 361 ? -6.951 -9.567 8.894 1.00 68.00 361 ARG A N 1
ATOM 2803 C CA . ARG A 1 361 ? -8.312 -9.715 9.427 1.00 68.00 361 ARG A CA 1
ATOM 2804 C C . ARG A 1 361 ? -8.533 -8.893 10.701 1.00 68.00 361 ARG A C 1
ATOM 2806 O O . ARG A 1 361 ? -9.624 -8.350 10.867 1.00 68.00 361 ARG A O 1
ATOM 2813 N N . GLY A 1 362 ? -7.505 -8.722 11.532 1.00 76.62 362 GLY A N 1
ATOM 2814 C CA . GLY A 1 362 ? -7.636 -8.167 12.880 1.00 76.62 362 GLY A CA 1
ATOM 2815 C C . GLY A 1 362 ? -8.433 -9.101 13.797 1.00 76.62 362 GLY A C 1
ATOM 2816 O O . GLY A 1 362 ? -8.566 -10.293 13.513 1.00 76.62 362 GLY A O 1
ATOM 2817 N N . LEU A 1 363 ? -8.976 -8.557 14.888 1.00 80.38 363 LEU A N 1
ATOM 2818 C CA . LEU A 1 363 ? -10.002 -9.241 15.683 1.00 80.38 363 LEU A CA 1
ATOM 2819 C C . LEU A 1 363 ? -11.385 -8.947 15.113 1.00 80.38 363 LEU A C 1
ATOM 2821 O O . LEU A 1 363 ? -11.669 -7.822 14.703 1.00 80.38 363 LEU A O 1
ATOM 2825 N N . ASP A 1 364 ? -12.257 -9.950 15.167 1.00 77.75 364 ASP A N 1
ATOM 2826 C CA . ASP A 1 364 ? -13.695 -9.736 15.027 1.00 77.75 364 ASP A CA 1
ATOM 2827 C C . ASP A 1 364 ? -14.173 -8.725 16.086 1.00 77.75 364 ASP A C 1
ATOM 2829 O O . ASP A 1 364 ? -13.738 -8.774 17.239 1.00 77.75 364 ASP A O 1
ATOM 2833 N N . ASP A 1 365 ? -15.066 -7.807 15.708 1.00 74.38 365 ASP A N 1
ATOM 2834 C CA . ASP A 1 365 ? -15.546 -6.738 16.589 1.00 74.38 365 ASP A CA 1
ATOM 2835 C C . ASP A 1 365 ? -16.169 -7.264 17.893 1.00 74.38 365 ASP A C 1
ATOM 2837 O O . ASP A 1 365 ? -15.986 -6.650 18.946 1.00 74.38 365 ASP A O 1
ATOM 2841 N N . ALA A 1 366 ? -16.866 -8.404 17.857 1.00 80.12 366 ALA A N 1
ATOM 2842 C CA . ALA A 1 366 ? -17.454 -9.024 19.041 1.00 80.12 366 ALA A CA 1
ATOM 2843 C C . ALA A 1 366 ? -16.388 -9.664 19.940 1.00 80.12 366 ALA A C 1
ATOM 2845 O O . ALA A 1 366 ? -16.493 -9.591 21.165 1.00 80.12 366 ALA A O 1
ATOM 2846 N N . VAL A 1 367 ? -15.350 -10.266 19.349 1.00 87.44 367 VAL A N 1
ATOM 2847 C CA . VAL A 1 367 ? -14.197 -10.798 20.095 1.00 87.44 367 VAL A CA 1
ATOM 2848 C C . VAL A 1 367 ? -13.422 -9.663 20.745 1.00 87.44 367 VAL A C 1
ATOM 2850 O O . VAL A 1 367 ? -13.208 -9.687 21.952 1.00 87.44 367 VAL A O 1
ATOM 2853 N N . ARG A 1 368 ? -13.080 -8.629 19.972 1.00 88.75 368 ARG A N 1
ATOM 2854 C CA . ARG A 1 368 ? -12.383 -7.440 20.465 1.00 88.75 368 ARG A CA 1
ATOM 2855 C C . ARG A 1 368 ? -13.155 -6.789 21.602 1.00 88.75 368 ARG A C 1
ATOM 2857 O O . ARG A 1 368 ? -12.579 -6.551 22.655 1.00 88.75 368 ARG A O 1
ATOM 2864 N N . ARG A 1 369 ? -14.456 -6.540 21.408 1.00 87.06 369 ARG A N 1
ATOM 2865 C CA . ARG A 1 369 ? -15.307 -5.930 22.434 1.00 87.06 369 ARG A CA 1
ATOM 2866 C C . ARG A 1 369 ? -15.321 -6.768 23.709 1.00 87.06 369 ARG A C 1
ATOM 2868 O O . ARG A 1 369 ? -15.064 -6.210 24.766 1.00 87.06 369 ARG A O 1
ATOM 2875 N N . ARG A 1 370 ? -15.529 -8.085 23.610 1.00 90.75 370 ARG A N 1
ATOM 2876 C CA . ARG A 1 370 ? -15.479 -8.990 24.770 1.00 90.75 370 ARG A CA 1
ATOM 2877 C C . ARG A 1 370 ? -14.127 -8.925 25.486 1.00 90.75 370 ARG A C 1
ATOM 2879 O O . ARG A 1 370 ? -14.099 -8.755 26.698 1.00 90.75 370 ARG A O 1
ATOM 2886 N N . MET A 1 371 ? -13.017 -9.026 24.753 1.00 93.69 371 MET A N 1
ATOM 2887 C CA . MET A 1 371 ? -11.673 -8.953 25.341 1.00 93.69 371 MET A CA 1
ATOM 2888 C C . MET A 1 371 ? -11.447 -7.618 26.058 1.00 93.69 371 MET A C 1
ATOM 2890 O O . MET A 1 371 ? -10.942 -7.595 27.176 1.00 93.69 371 MET A O 1
ATOM 2894 N N . THR A 1 372 ? -11.832 -6.501 25.436 1.00 91.94 372 THR A N 1
ATOM 2895 C CA . THR A 1 372 ? -11.721 -5.171 26.043 1.00 91.94 372 THR A CA 1
ATOM 2896 C C . THR A 1 372 ? -12.607 -5.034 27.282 1.00 91.94 372 THR A C 1
ATOM 2898 O O . THR A 1 372 ? -12.143 -4.500 28.285 1.00 91.94 372 THR A O 1
ATOM 2901 N N . GLU A 1 373 ? -13.842 -5.542 27.244 1.00 92.06 373 GLU A N 1
ATOM 2902 C CA . GLU A 1 373 ? -14.756 -5.568 28.393 1.00 92.06 373 GLU A CA 1
ATOM 2903 C C . GLU A 1 373 ? -14.138 -6.346 29.567 1.00 92.06 373 GLU A C 1
ATOM 2905 O O . GLU A 1 373 ? -14.075 -5.825 30.680 1.00 92.06 373 GLU A O 1
ATOM 2910 N N . GLU A 1 374 ? -13.583 -7.536 29.312 1.00 93.31 374 GLU A N 1
ATOM 2911 C CA . GLU A 1 374 ? -12.906 -8.338 30.339 1.00 93.31 374 GLU A CA 1
ATOM 2912 C C . GLU A 1 374 ? -11.672 -7.628 30.916 1.00 93.31 374 GLU A C 1
ATOM 2914 O O . GLU A 1 374 ? -11.488 -7.590 32.133 1.00 93.31 374 GLU A O 1
ATOM 2919 N N . LEU A 1 375 ? -10.837 -7.017 30.071 1.00 93.62 375 LEU A N 1
ATOM 2920 C CA . LEU A 1 375 ? -9.663 -6.258 30.515 1.00 93.62 375 LEU A CA 1
ATOM 2921 C C . LEU A 1 375 ? -10.062 -5.049 31.376 1.00 93.62 375 LEU A C 1
ATOM 2923 O O . LEU A 1 375 ? -9.434 -4.785 32.403 1.00 93.62 375 LEU A O 1
ATOM 2927 N N . VAL A 1 376 ? -11.128 -4.338 30.999 1.00 92.12 376 VAL A N 1
ATOM 2928 C CA . VAL A 1 376 ? -11.669 -3.221 31.784 1.00 92.12 376 VAL A CA 1
ATOM 2929 C C . VAL A 1 376 ? -12.194 -3.702 33.138 1.00 92.12 376 VAL A C 1
ATOM 2931 O O . VAL A 1 376 ? -11.900 -3.080 34.162 1.00 92.12 376 VAL A O 1
ATOM 2934 N N . ASP A 1 377 ? -12.922 -4.815 33.172 1.00 91.00 377 ASP A N 1
ATOM 2935 C CA . ASP A 1 377 ? -13.468 -5.380 34.408 1.00 91.00 377 ASP A CA 1
ATOM 2936 C C . ASP A 1 377 ? -12.367 -5.832 35.383 1.00 91.00 377 ASP A C 1
ATOM 2938 O O . ASP A 1 377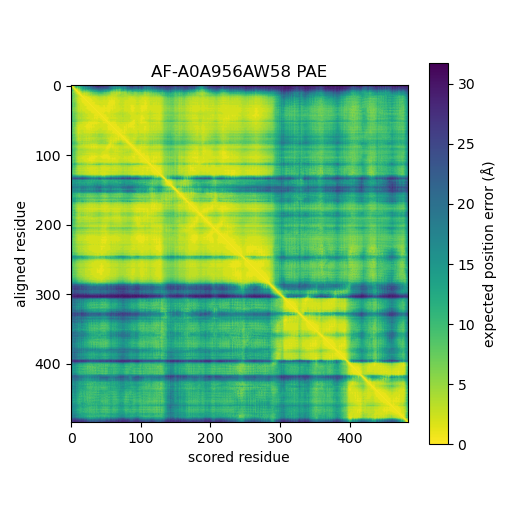 ? -12.516 -5.676 36.599 1.00 91.00 377 ASP A O 1
ATOM 2942 N N . LEU A 1 378 ? -11.245 -6.339 34.861 1.00 90.12 378 LEU A N 1
ATOM 2943 C CA . LEU A 1 378 ? -10.069 -6.719 35.650 1.00 90.12 378 LEU A CA 1
ATOM 2944 C C . LEU A 1 378 ? -9.326 -5.509 36.233 1.00 90.12 378 LEU A C 1
ATOM 2946 O O . LEU A 1 378 ? -8.798 -5.563 37.348 1.00 90.12 378 LEU A O 1
ATOM 2950 N N . LEU A 1 379 ? -9.261 -4.414 35.477 1.00 90.00 379 LEU A N 1
ATOM 2951 C CA . LEU A 1 379 ? -8.473 -3.240 35.835 1.00 90.00 379 LEU A CA 1
ATOM 2952 C C . LEU A 1 379 ? -9.238 -2.284 36.758 1.00 90.00 379 LEU A C 1
ATOM 2954 O O . LEU A 1 379 ? -8.686 -1.854 37.777 1.00 90.00 379 LEU A O 1
ATOM 2958 N N . TRP A 1 380 ? -10.502 -1.976 36.461 1.00 90.38 380 TRP A N 1
ATOM 2959 C CA . TRP A 1 380 ? -11.304 -1.004 37.209 1.00 90.38 380 TRP A CA 1
ATOM 2960 C C . TRP A 1 380 ? -12.348 -1.694 38.093 1.00 90.38 380 TRP A C 1
ATOM 2962 O O . TRP A 1 380 ? -13.396 -2.128 37.635 1.00 90.38 380 TRP A O 1
ATOM 2972 N N . THR A 1 381 ? -12.103 -1.734 39.404 1.00 84.12 381 THR A N 1
ATOM 2973 C CA . THR A 1 381 ? -12.992 -2.411 40.368 1.00 84.12 381 THR A CA 1
ATOM 2974 C C . THR A 1 381 ? -14.138 -1.538 40.886 1.00 84.12 381 THR A C 1
ATOM 2976 O O . THR A 1 381 ? -15.162 -2.059 41.333 1.00 84.12 381 THR A O 1
ATOM 2979 N N . LYS A 1 382 ? -14.002 -0.204 40.837 1.00 87.50 382 LYS A N 1
ATOM 2980 C CA . LYS A 1 382 ? -15.053 0.729 41.275 1.00 87.50 382 LYS A CA 1
ATOM 2981 C C . LYS A 1 382 ? -16.089 0.907 40.154 1.00 87.50 382 LYS A C 1
ATOM 2983 O O . LYS A 1 382 ? -15.690 1.247 39.043 1.00 87.50 382 LYS A O 1
ATOM 2988 N N . PRO A 1 383 ? -17.403 0.761 40.422 1.00 87.62 383 PRO A N 1
ATOM 2989 C CA . PRO A 1 383 ? -18.434 0.806 39.379 1.00 87.62 383 PRO A CA 1
ATOM 2990 C C . PRO A 1 383 ? -18.400 2.059 38.495 1.00 87.62 383 PRO A C 1
ATOM 2992 O O . PRO A 1 383 ? -18.551 1.950 37.283 1.00 87.62 383 PRO A O 1
ATOM 2995 N N . GLU A 1 384 ? -18.165 3.236 39.079 1.00 85.94 384 GLU A N 1
ATOM 2996 C CA . GLU A 1 384 ? -18.151 4.509 38.346 1.00 85.94 384 GLU A CA 1
ATOM 2997 C C . GLU A 1 384 ? -16.942 4.636 37.410 1.00 85.94 384 GLU A C 1
ATOM 2999 O O . GLU A 1 384 ? -17.093 4.985 36.240 1.00 85.94 384 GLU A O 1
ATOM 3004 N N . THR A 1 385 ? -15.741 4.298 37.890 1.00 86.00 385 THR A N 1
ATOM 3005 C CA . THR A 1 385 ? -14.522 4.371 37.070 1.00 86.00 385 THR A CA 1
ATOM 3006 C C . THR A 1 385 ? -14.484 3.264 36.027 1.00 86.00 385 THR A C 1
ATOM 3008 O O . THR A 1 385 ? -14.004 3.490 34.921 1.00 86.00 385 THR A O 1
ATOM 3011 N N . ARG A 1 386 ? -15.064 2.099 36.335 1.00 89.38 386 ARG A N 1
ATOM 3012 C CA . ARG A 1 386 ? -15.275 1.013 35.378 1.00 89.38 386 ARG A CA 1
ATOM 3013 C C . ARG A 1 386 ? -16.247 1.408 34.281 1.00 89.38 386 ARG A C 1
ATOM 3015 O O . ARG A 1 386 ? -15.956 1.170 33.120 1.00 89.38 386 ARG A O 1
ATOM 3022 N N . ALA A 1 387 ? -17.365 2.052 34.616 1.00 86.81 387 ALA A N 1
ATOM 3023 C CA . ALA A 1 387 ? -18.296 2.563 33.613 1.00 86.81 387 ALA A CA 1
ATOM 3024 C C . ALA A 1 387 ? -17.624 3.603 32.704 1.00 86.81 387 ALA A C 1
ATOM 3026 O O . ALA A 1 387 ? -17.830 3.577 31.494 1.00 86.81 387 ALA A O 1
ATOM 3027 N N . GLN A 1 388 ? -16.772 4.471 33.260 1.00 82.56 388 GLN A N 1
ATOM 3028 C CA . GLN A 1 388 ? -15.987 5.419 32.471 1.00 82.56 388 GLN A CA 1
ATOM 3029 C C . GLN A 1 388 ? -14.941 4.724 31.587 1.00 82.56 388 GLN A C 1
ATOM 3031 O O . GLN A 1 388 ? -14.793 5.089 30.426 1.00 82.56 388 GLN A O 1
ATOM 3036 N N . ALA A 1 389 ? -14.236 3.715 32.104 1.00 86.44 389 ALA A N 1
ATOM 3037 C CA . ALA A 1 389 ? -13.271 2.936 31.334 1.00 86.44 389 ALA A CA 1
ATOM 3038 C C . ALA A 1 389 ? -13.954 2.133 30.222 1.00 86.44 389 ALA A C 1
ATOM 3040 O O . ALA A 1 389 ? -13.460 2.111 29.101 1.00 86.44 389 ALA A O 1
ATOM 3041 N N . MET A 1 390 ? -15.127 1.564 30.495 1.00 87.69 390 MET A N 1
ATOM 3042 C CA . MET A 1 390 ? -15.952 0.886 29.501 1.00 87.69 390 MET A CA 1
ATOM 3043 C C . MET A 1 390 ? -16.380 1.862 28.409 1.00 87.69 390 MET A C 1
ATOM 3045 O O . MET A 1 390 ? -16.147 1.627 27.224 1.00 87.69 390 MET A O 1
ATOM 3049 N N . ALA A 1 391 ? -16.898 3.020 28.820 1.00 81.94 391 ALA A N 1
ATOM 3050 C CA . ALA A 1 391 ? -17.245 4.085 27.901 1.00 81.94 391 ALA A CA 1
ATOM 3051 C C . ALA A 1 391 ? -16.034 4.554 27.095 1.00 81.94 391 ALA A C 1
ATOM 3053 O O . ALA A 1 391 ? -16.225 4.925 25.956 1.00 81.94 391 ALA A O 1
ATOM 3054 N N . PHE A 1 392 ? -14.811 4.534 27.631 1.00 80.19 392 PHE A N 1
ATOM 3055 C CA . PHE A 1 392 ? -13.593 4.967 26.940 1.00 80.19 392 PHE A CA 1
ATOM 3056 C C . PHE A 1 392 ? -13.031 3.918 25.972 1.00 80.19 392 PHE A C 1
ATOM 3058 O O . PHE A 1 392 ? -12.864 4.209 24.787 1.00 80.19 392 PHE A O 1
ATOM 3065 N N . TYR A 1 393 ? -12.756 2.707 26.457 1.00 83.88 393 TYR A N 1
ATOM 3066 C CA . TYR A 1 393 ? -12.096 1.649 25.692 1.00 83.88 393 TYR A CA 1
ATOM 3067 C C . TYR A 1 393 ? -13.051 0.911 24.749 1.00 83.88 393 TYR A C 1
ATOM 3069 O O . TYR A 1 393 ? -12.662 0.577 23.631 1.00 83.88 393 TYR A O 1
ATOM 3077 N N . CYS A 1 394 ? -14.306 0.690 25.147 1.00 79.56 394 CYS A N 1
ATOM 3078 C CA . CYS A 1 394 ? -15.275 0.001 24.293 1.00 79.56 394 CYS A CA 1
ATOM 3079 C C . CYS A 1 394 ? -16.016 0.972 23.374 1.00 79.56 394 CYS A C 1
ATOM 3081 O O . CYS A 1 394 ? -16.261 0.642 22.212 1.00 79.56 394 CYS A O 1
ATOM 3083 N N . ASP A 1 395 ? -16.329 2.173 23.874 1.00 70.88 395 ASP A N 1
ATOM 3084 C CA . ASP A 1 395 ? -17.242 3.086 23.184 1.00 70.88 395 ASP A CA 1
ATOM 3085 C C . ASP A 1 395 ? -16.623 4.459 22.815 1.00 70.88 395 ASP A C 1
ATOM 3087 O O . ASP A 1 395 ? -17.173 5.144 21.961 1.00 70.88 395 ASP A O 1
ATOM 3091 N N . GLY A 1 396 ? -15.484 4.887 23.380 1.00 58.66 396 GLY A N 1
ATOM 3092 C CA . GLY A 1 396 ? -15.221 6.327 23.599 1.00 58.66 396 GLY A CA 1
ATOM 3093 C C . GLY A 1 396 ? -13.954 6.918 23.007 1.00 58.66 396 GLY A C 1
ATOM 3094 O O . GLY A 1 396 ? -13.674 8.095 23.226 1.00 58.66 396 GLY A O 1
ATOM 3095 N N . MET A 1 397 ? -13.201 6.167 22.217 1.00 52.03 397 MET A N 1
ATOM 3096 C CA . MET A 1 397 ? -12.008 6.681 21.541 1.00 52.03 397 MET A CA 1
ATOM 3097 C C . MET A 1 397 ? -12.000 6.297 20.069 1.00 52.03 397 MET A C 1
ATOM 3099 O O . MET A 1 397 ? -11.094 5.663 19.531 1.00 52.03 397 MET A O 1
ATOM 3103 N N . ARG A 1 398 ? -13.026 6.762 19.364 1.00 60.00 398 ARG A N 1
ATOM 3104 C CA . ARG A 1 398 ? -12.942 6.926 17.918 1.00 60.00 398 ARG A CA 1
ATOM 3105 C C . ARG A 1 398 ? -13.251 8.379 17.614 1.00 60.00 398 ARG A C 1
ATOM 3107 O O . ARG A 1 398 ? -14.398 8.738 17.378 1.00 60.00 398 ARG A O 1
ATOM 3114 N N . ALA A 1 399 ? -12.211 9.226 17.599 1.00 63.09 399 ALA A N 1
ATOM 3115 C CA . ALA A 1 399 ? -12.291 10.455 16.810 1.00 63.09 399 ALA A CA 1
ATOM 3116 C C . ALA A 1 399 ? -12.872 10.081 15.442 1.00 63.09 399 ALA A C 1
ATOM 3118 O O . ALA A 1 399 ? -12.549 9.008 14.934 1.00 63.09 399 ALA A O 1
ATOM 3119 N N . TYR A 1 400 ? -13.769 10.902 14.898 1.00 72.56 400 TYR A N 1
ATOM 3120 C CA . TYR A 1 400 ? -14.586 10.514 13.750 1.00 72.56 400 TYR A CA 1
ATOM 3121 C C . TYR A 1 400 ? -13.745 9.772 12.699 1.00 72.56 400 TYR A C 1
ATOM 3123 O O . TYR A 1 400 ? -12.732 10.335 12.260 1.00 72.56 400 TYR A O 1
ATOM 3131 N N . PRO A 1 401 ? -14.068 8.508 12.357 1.00 74.75 401 PRO A N 1
ATOM 3132 C CA . PRO A 1 401 ? -13.301 7.784 11.354 1.00 74.75 401 PRO A CA 1
ATOM 3133 C C . PRO A 1 401 ? -13.264 8.650 10.101 1.00 74.75 401 PRO A C 1
ATOM 3135 O O . PRO A 1 401 ? -14.272 9.238 9.729 1.00 74.75 401 PRO A O 1
ATOM 3138 N N . ALA A 1 402 ? -12.095 8.817 9.498 1.00 80.50 402 ALA A N 1
ATOM 3139 C CA . ALA A 1 402 ? -11.945 9.678 8.332 1.00 80.50 402 ALA A CA 1
ATOM 3140 C C . ALA A 1 402 ? -11.642 8.835 7.097 1.00 80.50 402 ALA A C 1
ATOM 3142 O O . ALA A 1 402 ? -11.027 7.770 7.180 1.00 80.50 402 ALA A O 1
ATOM 3143 N N . HIS A 1 403 ? -12.074 9.300 5.928 1.00 83.94 403 HIS A N 1
ATOM 3144 C CA . HIS A 1 403 ? -11.644 8.725 4.660 1.00 83.94 403 HIS A CA 1
ATOM 3145 C C . HIS A 1 403 ? -10.121 8.824 4.516 1.00 83.94 403 HIS A C 1
ATOM 3147 O O . HIS A 1 403 ? -9.482 9.699 5.110 1.00 83.94 403 HIS A O 1
ATOM 3153 N N . ARG A 1 404 ? -9.538 7.963 3.670 1.00 83.25 404 ARG A N 1
ATOM 3154 C CA . ARG A 1 404 ? -8.090 7.950 3.425 1.00 83.25 404 ARG A CA 1
ATOM 3155 C C . ARG A 1 404 ? -7.654 9.349 3.079 1.00 83.25 404 ARG A C 1
ATOM 3157 O O . ARG A 1 404 ? -8.302 9.996 2.259 1.00 83.25 404 ARG A O 1
ATOM 3164 N N . PHE A 1 405 ? -6.531 9.773 3.645 1.00 86.88 405 PHE A N 1
ATOM 3165 C CA . PHE A 1 405 ? -6.063 11.147 3.535 1.00 86.88 405 PHE A CA 1
ATOM 3166 C C . PHE A 1 405 ? -6.178 11.716 2.110 1.00 86.88 405 PHE A C 1
ATOM 3168 O O . PHE A 1 405 ? -6.802 12.750 1.897 1.00 86.88 405 PHE A O 1
ATOM 3175 N N . PHE A 1 406 ? -5.662 11.009 1.102 1.00 84.69 406 PHE A N 1
ATOM 3176 C CA . PHE A 1 406 ? -5.718 11.481 -0.285 1.00 84.69 406 PHE A CA 1
ATOM 3177 C C . PHE A 1 406 ? -7.126 11.466 -0.896 1.00 84.69 406 PHE A C 1
ATOM 3179 O O . PHE A 1 406 ? -7.446 12.367 -1.670 1.00 84.69 406 PHE A O 1
ATOM 3186 N N .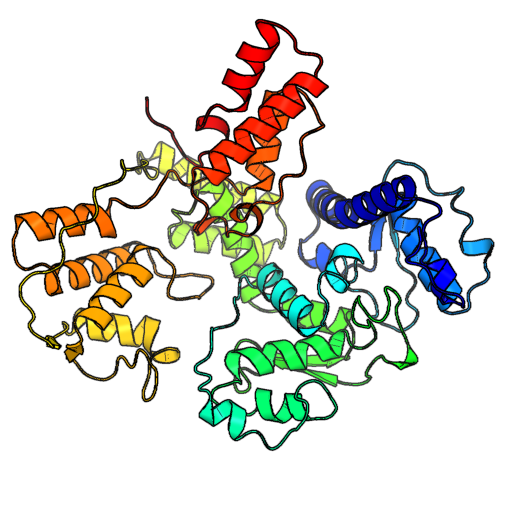 SER A 1 407 ? -7.975 10.503 -0.530 1.00 84.38 407 SER A N 1
ATOM 3187 C CA . SER A 1 407 ? -9.385 10.466 -0.940 1.00 84.38 407 SER A CA 1
ATOM 3188 C C . SER A 1 407 ? -10.158 11.640 -0.338 1.00 84.38 407 SER A C 1
ATOM 3190 O O . SER A 1 407 ? -10.843 12.355 -1.065 1.00 84.38 407 SER A O 1
ATOM 3192 N N . ALA A 1 408 ? -9.968 11.902 0.957 1.00 89.12 408 ALA A N 1
ATOM 3193 C CA . ALA A 1 408 ? -10.538 13.051 1.650 1.00 89.12 408 ALA A CA 1
ATOM 3194 C C . ALA A 1 408 ? -10.071 14.372 1.021 1.00 89.12 408 ALA A C 1
ATOM 3196 O O . ALA A 1 408 ? -10.886 15.221 0.675 1.00 89.12 408 ALA A O 1
ATOM 3197 N N . MET A 1 409 ? -8.766 14.531 0.770 1.00 90.69 409 MET A N 1
ATOM 3198 C CA . MET A 1 409 ? -8.244 15.730 0.101 1.00 90.69 409 MET A CA 1
ATOM 3199 C C . MET A 1 409 ? -8.763 15.863 -1.339 1.00 90.69 409 MET A C 1
ATOM 3201 O O . MET A 1 409 ? -8.889 16.977 -1.847 1.00 90.69 409 MET A O 1
ATOM 3205 N N . GLY A 1 410 ? -9.062 14.748 -2.011 1.00 85.81 410 GLY A N 1
ATOM 3206 C CA . GLY A 1 410 ? -9.752 14.729 -3.300 1.00 85.81 410 GLY A CA 1
ATOM 3207 C C . GLY A 1 410 ? -11.171 15.293 -3.207 1.00 85.81 410 GLY A C 1
ATOM 3208 O O . GLY A 1 410 ? -11.525 16.167 -3.997 1.00 85.81 410 GLY A O 1
ATOM 3209 N N . ALA A 1 411 ? -11.947 14.867 -2.207 1.00 88.19 411 ALA A N 1
ATOM 3210 C CA . ALA A 1 411 ? -13.288 15.389 -1.943 1.00 88.19 411 ALA A CA 1
ATOM 3211 C C . ALA A 1 411 ? -13.265 16.895 -1.621 1.00 88.19 411 ALA A C 1
ATOM 3213 O O . ALA A 1 411 ? -14.019 17.662 -2.217 1.00 88.19 411 ALA A O 1
ATOM 3214 N N . VAL A 1 412 ? -12.326 17.339 -0.777 1.00 91.06 412 VAL A N 1
ATOM 3215 C CA . VAL A 1 412 ? -12.103 18.763 -0.455 1.00 91.06 412 VAL A CA 1
ATOM 3216 C C . VAL A 1 412 ? -11.868 19.592 -1.723 1.00 91.06 412 VAL A C 1
ATOM 3218 O O . VAL A 1 412 ? -12.503 20.628 -1.925 1.00 91.06 412 VAL A O 1
ATOM 3221 N N . LYS A 1 413 ? -10.986 19.127 -2.619 1.00 89.31 413 LYS A N 1
ATOM 3222 C CA . LYS A 1 413 ? -10.694 19.792 -3.904 1.00 89.31 413 LYS A CA 1
ATOM 3223 C C . LYS A 1 413 ? -11.924 19.858 -4.809 1.00 89.31 413 LYS A C 1
ATOM 3225 O O . LYS A 1 413 ? -12.222 20.915 -5.368 1.00 89.31 413 LYS A O 1
ATOM 3230 N N . ALA A 1 414 ? -12.659 18.750 -4.918 1.00 87.88 414 ALA A N 1
ATOM 3231 C CA . ALA A 1 414 ? -13.880 18.678 -5.712 1.00 87.88 414 ALA A CA 1
ATOM 3232 C C . ALA A 1 414 ? -14.944 19.665 -5.201 1.00 87.88 414 ALA A C 1
ATOM 3234 O O . ALA A 1 414 ? -15.496 20.436 -5.986 1.00 87.88 414 ALA A O 1
ATOM 3235 N N . LEU A 1 415 ? -15.162 19.729 -3.883 1.00 90.94 415 LEU A N 1
ATOM 3236 C CA . LEU A 1 415 ? -16.089 20.678 -3.254 1.00 90.94 415 LEU A CA 1
ATOM 3237 C C . LEU A 1 415 ? -15.642 22.136 -3.397 1.00 90.94 415 LEU A C 1
ATOM 3239 O O . LEU A 1 415 ? -16.483 23.037 -3.471 1.00 90.94 415 LEU A O 1
ATOM 3243 N N . ALA A 1 416 ? -14.336 22.387 -3.470 1.00 90.44 416 ALA A N 1
ATOM 3244 C CA . ALA A 1 416 ? -13.786 23.707 -3.754 1.00 90.44 416 ALA A CA 1
ATOM 3245 C C . ALA A 1 416 ? -13.919 24.121 -5.236 1.00 90.44 416 ALA A C 1
ATOM 3247 O O . ALA A 1 416 ? -13.726 25.293 -5.562 1.00 90.44 416 ALA A O 1
ATOM 3248 N N . GLY A 1 417 ? -14.263 23.192 -6.138 1.00 82.94 417 GLY A N 1
ATOM 3249 C CA . GLY A 1 417 ? -14.359 23.446 -7.578 1.00 82.94 417 GLY A CA 1
ATOM 3250 C C . GLY A 1 417 ? -13.004 23.699 -8.248 1.00 82.94 417 GLY A C 1
ATOM 3251 O O . GLY A 1 417 ? -12.949 24.384 -9.268 1.00 82.94 417 GLY A O 1
ATOM 3252 N N . GLY A 1 418 ? -11.909 23.197 -7.666 1.00 70.44 418 GLY A N 1
ATOM 3253 C CA . GLY A 1 418 ? -10.550 23.396 -8.167 1.00 70.44 418 GLY A CA 1
ATOM 3254 C C . GLY A 1 418 ? -9.736 22.102 -8.175 1.00 70.44 418 GLY A C 1
ATOM 3255 O O . GLY A 1 418 ? -9.787 21.318 -7.238 1.00 70.44 418 GLY A O 1
ATOM 3256 N N . GLU A 1 419 ? -8.927 21.888 -9.216 1.00 67.44 419 GLU A N 1
ATOM 3257 C CA . GLU A 1 419 ? -8.084 20.682 -9.350 1.00 67.44 419 GLU A CA 1
ATOM 3258 C C . GLU A 1 419 ? -6.743 20.778 -8.591 1.00 67.44 419 GLU A C 1
ATOM 3260 O O . GLU A 1 419 ? -6.001 19.799 -8.474 1.00 67.44 419 GLU A O 1
ATOM 3265 N N . LYS A 1 420 ? -6.392 21.966 -8.078 1.00 61.88 420 LYS A N 1
ATOM 3266 C CA . LYS A 1 420 ? -5.101 22.238 -7.425 1.00 61.88 420 LYS A CA 1
ATOM 3267 C C . LYS A 1 420 ? -5.270 22.400 -5.917 1.00 61.88 420 LYS A C 1
ATOM 3269 O O . LYS A 1 420 ? -5.858 23.379 -5.484 1.00 61.88 420 LYS A O 1
ATOM 3274 N N . GLY A 1 421 ? -4.654 21.510 -5.140 1.00 61.75 421 GLY A N 1
ATOM 3275 C CA . GLY A 1 421 ? -4.457 21.695 -3.695 1.00 61.75 421 GLY A CA 1
ATOM 3276 C C . GLY A 1 421 ? -2.984 21.864 -3.322 1.00 61.75 421 GLY A C 1
ATOM 3277 O O . GLY A 1 421 ? -2.102 21.861 -4.187 1.00 61.75 421 GLY A O 1
ATOM 3278 N N . VAL A 1 422 ? -2.719 21.995 -2.024 1.00 68.25 422 VAL A N 1
ATOM 3279 C CA . VAL A 1 422 ? -1.356 22.059 -1.480 1.00 68.25 422 VAL A CA 1
ATOM 3280 C C . VAL A 1 422 ? -0.885 20.646 -1.165 1.00 68.25 422 VAL A C 1
ATOM 3282 O O . VAL A 1 422 ? -1.613 19.843 -0.587 1.00 68.25 422 VAL A O 1
ATOM 3285 N N . SER A 1 423 ? 0.356 20.342 -1.541 1.00 67.62 423 SER A N 1
ATOM 3286 C CA . SER A 1 423 ? 1.037 19.152 -1.038 1.00 67.62 423 SER A CA 1
ATOM 3287 C C . SER A 1 423 ? 1.382 19.397 0.426 1.00 67.62 423 SER A C 1
ATOM 3289 O O . SER A 1 423 ? 2.348 20.098 0.714 1.00 67.62 423 SER A O 1
ATOM 3291 N N . VAL A 1 424 ? 0.578 18.859 1.338 1.00 64.88 424 VAL A N 1
ATOM 3292 C CA . VAL A 1 424 ? 0.843 18.936 2.776 1.00 64.88 424 VAL A CA 1
ATOM 3293 C C . VAL A 1 424 ? 1.528 17.637 3.191 1.00 64.88 424 VAL A C 1
ATOM 3295 O O . VAL A 1 424 ? 0.983 16.557 2.974 1.00 64.88 424 VAL A O 1
ATOM 3298 N N . SER A 1 425 ? 2.739 17.739 3.738 1.00 70.50 425 SER A N 1
ATOM 3299 C CA . SER A 1 425 ? 3.426 16.592 4.332 1.00 70.50 425 SER A CA 1
ATOM 3300 C C . SER A 1 425 ? 2.896 16.406 5.745 1.00 70.50 425 SER A C 1
ATOM 3302 O O . SER A 1 425 ? 3.286 17.141 6.647 1.00 70.50 425 SER A O 1
ATOM 3304 N N . VAL A 1 426 ? 1.976 15.465 5.918 1.00 76.56 426 VAL A N 1
ATOM 3305 C CA . VAL A 1 426 ? 1.335 15.168 7.203 1.00 76.56 426 VAL A CA 1
ATOM 3306 C C . VAL A 1 426 ? 1.416 13.681 7.509 1.00 76.56 426 VAL A C 1
ATOM 3308 O O . VAL A 1 426 ? 1.374 12.854 6.593 1.00 76.56 426 VAL A O 1
ATOM 3311 N N . VAL A 1 427 ? 1.517 13.343 8.795 1.00 78.06 427 VAL A N 1
ATOM 3312 C CA . VAL A 1 427 ? 1.593 11.952 9.273 1.00 78.06 427 VAL A CA 1
ATOM 3313 C C . VAL A 1 427 ? 0.346 11.175 8.858 1.00 78.06 427 VAL A C 1
ATOM 3315 O O . VAL A 1 427 ? 0.449 10.018 8.463 1.00 78.06 427 VAL A O 1
ATOM 3318 N N . GLU A 1 428 ? -0.810 11.838 8.823 1.00 81.38 428 GLU A N 1
ATOM 3319 C CA . GLU A 1 428 ? -2.098 11.292 8.402 1.00 81.38 428 GLU A CA 1
ATOM 3320 C C . GLU A 1 428 ? -2.052 10.658 7.007 1.00 81.38 428 GLU A C 1
ATOM 3322 O O . GLU A 1 428 ? -2.776 9.706 6.750 1.00 81.38 428 GLU A O 1
ATOM 3327 N N . SER A 1 429 ? -1.176 11.121 6.110 1.00 79.31 429 SER A N 1
ATOM 3328 C CA . SER A 1 429 ? -1.019 10.517 4.778 1.00 79.31 429 SER A CA 1
ATOM 3329 C C . SER A 1 429 ? -0.440 9.096 4.799 1.00 79.31 429 SER A C 1
ATOM 3331 O O . SER A 1 429 ? -0.567 8.368 3.814 1.00 79.31 429 SER A O 1
ATOM 3333 N N . SER A 1 430 ? 0.186 8.712 5.913 1.00 72.69 430 SER A N 1
ATOM 3334 C CA . SER A 1 430 ? 0.808 7.405 6.140 1.00 72.69 430 SER A CA 1
ATOM 3335 C C . SER A 1 430 ? -0.023 6.497 7.054 1.00 72.69 430 SER A C 1
ATOM 3337 O O . SER A 1 430 ? 0.361 5.352 7.278 1.00 72.69 430 SER A O 1
ATOM 3339 N N . VAL A 1 431 ? -1.155 6.981 7.578 1.00 74.25 431 VAL A N 1
ATOM 3340 C CA . VAL A 1 431 ? -2.039 6.208 8.461 1.00 74.25 431 VAL A CA 1
ATOM 3341 C C . VAL A 1 431 ? -2.949 5.300 7.622 1.00 74.25 431 VAL A C 1
ATOM 3343 O O . VAL A 1 431 ? -3.428 5.669 6.547 1.00 74.25 431 VAL A O 1
ATOM 3346 N N . ARG A 1 432 ? -3.164 4.062 8.085 1.00 68.62 432 ARG A N 1
ATOM 3347 C CA . ARG A 1 432 ? -4.077 3.100 7.441 1.00 68.62 432 ARG A CA 1
ATOM 3348 C C . ARG A 1 432 ? -5.524 3.567 7.563 1.00 68.62 432 ARG A C 1
ATOM 3350 O O . ARG A 1 432 ? -5.876 4.204 8.542 1.00 68.62 432 ARG A O 1
ATOM 3357 N N . GLN A 1 433 ? -6.381 3.176 6.617 1.00 72.81 433 GLN A N 1
ATOM 3358 C CA . GLN A 1 433 ? -7.798 3.566 6.627 1.00 72.81 433 GLN A CA 1
ATOM 3359 C C . GLN A 1 433 ? -8.514 3.154 7.921 1.00 72.81 433 GLN A C 1
ATOM 3361 O O . GLN A 1 433 ? -9.222 3.973 8.496 1.00 72.81 433 GLN A O 1
ATOM 3366 N N . SER A 1 434 ? -8.295 1.924 8.394 1.00 63.66 434 SER A N 1
ATOM 3367 C CA . SER A 1 434 ? -8.883 1.413 9.641 1.00 63.66 434 SER A CA 1
ATOM 3368 C C . SER A 1 434 ? -8.525 2.262 10.866 1.00 63.66 434 SER A C 1
ATOM 3370 O O . SER A 1 434 ? -9.359 2.456 11.748 1.00 63.66 434 SER A O 1
ATOM 3372 N N . LEU A 1 435 ? -7.323 2.846 10.876 1.00 71.38 435 LEU A N 1
ATOM 3373 C CA . LEU A 1 435 ? -6.800 3.714 11.935 1.00 71.38 435 LEU A CA 1
ATOM 3374 C C . LEU A 1 435 ? -6.958 5.208 11.620 1.00 71.38 435 LEU A C 1
ATOM 3376 O O . LEU A 1 435 ? -6.567 6.057 12.419 1.00 71.38 435 LEU A O 1
ATOM 3380 N N . GLN A 1 436 ? -7.501 5.559 10.453 1.00 79.31 436 GLN A N 1
ATOM 3381 C CA . GLN A 1 436 ? -7.625 6.945 10.040 1.00 79.31 436 GLN A CA 1
ATOM 3382 C C . GLN A 1 436 ? -8.744 7.598 10.846 1.00 79.31 436 GLN A C 1
ATOM 3384 O O . GLN A 1 436 ? -9.899 7.160 10.844 1.00 79.31 436 GLN A O 1
ATOM 3389 N N . ARG A 1 437 ? -8.391 8.668 11.549 1.00 82.38 437 ARG A N 1
ATOM 3390 C CA . ARG A 1 437 ? -9.305 9.444 12.384 1.00 82.38 437 ARG A CA 1
ATOM 3391 C C . ARG A 1 437 ? -9.208 10.919 12.002 1.00 82.38 437 ARG A C 1
ATOM 3393 O O . ARG A 1 437 ? -8.161 11.374 11.533 1.00 82.38 437 ARG A O 1
ATOM 3400 N N . TYR A 1 438 ? -10.289 11.663 12.206 1.00 83.88 438 TYR A N 1
ATOM 3401 C CA . TYR A 1 438 ? -10.323 13.112 12.039 1.00 83.88 438 TYR A CA 1
ATOM 3402 C C . TYR A 1 438 ? -9.587 13.784 13.207 1.00 83.88 438 TYR A C 1
ATOM 3404 O O . TYR A 1 438 ? -10.178 14.160 14.218 1.00 83.88 438 TYR A O 1
ATOM 3412 N N . SER A 1 439 ? -8.263 13.864 13.089 1.00 83.62 439 SER A N 1
ATOM 3413 C CA . SER A 1 439 ? -7.366 14.507 14.052 1.00 83.62 439 SER A CA 1
ATOM 3414 C C . SER A 1 439 ? -7.285 16.029 13.820 1.00 83.62 439 SER A C 1
ATOM 3416 O O . SER A 1 439 ? -7.637 16.518 12.740 1.00 83.62 439 SER A O 1
ATOM 3418 N N . PRO A 1 440 ? -6.728 16.807 14.769 1.00 80.75 440 PRO A N 1
ATOM 3419 C CA . PRO A 1 440 ? -6.382 18.211 14.527 1.00 80.75 440 PRO A CA 1
ATOM 3420 C C . PRO A 1 440 ? -5.441 18.417 13.326 1.00 80.75 440 PRO A C 1
ATOM 3422 O O . PRO A 1 440 ? -5.583 19.393 12.582 1.00 80.75 440 PRO A O 1
ATOM 3425 N N . GLY A 1 441 ? -4.507 17.488 13.092 1.00 82.88 441 GLY A N 1
ATOM 3426 C CA . GLY A 1 441 ? -3.633 17.506 11.914 1.00 82.88 441 GLY A CA 1
ATOM 3427 C C . GLY A 1 441 ? -4.411 17.278 10.614 1.00 82.88 441 GLY A C 1
ATOM 3428 O O . GLY A 1 441 ? -4.233 18.026 9.648 1.00 82.88 441 GLY A O 1
ATOM 3429 N N . PHE A 1 442 ? -5.366 16.343 10.617 1.00 89.19 442 PHE A N 1
ATOM 3430 C CA . PHE A 1 442 ? -6.281 16.102 9.501 1.00 89.19 442 PHE A CA 1
ATOM 3431 C C . PHE A 1 442 ? -7.141 17.334 9.193 1.00 89.19 442 PHE A C 1
ATOM 3433 O O . PHE A 1 442 ? -7.241 17.755 8.036 1.00 89.19 442 PHE A O 1
ATOM 3440 N N . ALA A 1 443 ? -7.729 17.948 10.223 1.00 88.38 443 ALA A N 1
ATOM 3441 C CA . ALA A 1 443 ? -8.524 19.168 10.099 1.00 88.38 443 ALA A CA 1
ATOM 3442 C C . ALA A 1 443 ? -7.693 20.317 9.507 1.00 88.38 443 ALA A C 1
ATOM 3444 O O . ALA A 1 443 ? -8.123 20.993 8.572 1.00 88.38 443 ALA A O 1
ATOM 3445 N N . THR A 1 444 ? -6.452 20.480 9.975 1.00 87.88 444 THR A N 1
ATOM 3446 C CA . THR A 1 444 ? -5.515 21.485 9.450 1.00 87.88 444 THR A CA 1
ATOM 3447 C C . THR A 1 444 ? -5.195 21.236 7.976 1.00 87.88 444 THR A C 1
ATOM 3449 O O . THR A 1 444 ? -5.251 22.156 7.158 1.00 87.88 444 THR A O 1
ATOM 3452 N N . ALA A 1 445 ? -4.905 19.991 7.597 1.00 90.19 445 ALA A N 1
ATOM 3453 C CA . ALA A 1 445 ? -4.621 19.629 6.210 1.00 90.19 445 ALA A CA 1
ATOM 3454 C C . ALA A 1 445 ? -5.830 19.854 5.283 1.00 90.19 445 ALA A C 1
ATOM 3456 O O . ALA A 1 445 ? -5.656 20.341 4.160 1.00 90.19 445 ALA A O 1
ATOM 3457 N N . THR A 1 446 ? -7.036 19.555 5.778 1.00 91.94 446 THR A N 1
ATOM 3458 C CA . THR A 1 446 ? -8.322 19.839 5.123 1.00 91.94 446 THR A CA 1
ATOM 3459 C C . THR A 1 446 ? -8.475 21.340 4.891 1.00 91.94 446 THR A C 1
ATOM 3461 O O . THR A 1 446 ? -8.687 21.763 3.756 1.00 91.94 446 THR A O 1
ATOM 3464 N N . ALA A 1 447 ? -8.269 22.159 5.927 1.00 89.94 447 ALA A N 1
ATOM 3465 C CA . ALA A 1 447 ? -8.369 23.614 5.848 1.00 89.94 447 ALA A CA 1
ATOM 3466 C C . ALA A 1 447 ? -7.377 24.226 4.847 1.00 89.94 447 ALA A C 1
ATOM 3468 O O . ALA A 1 447 ? -7.757 25.043 4.005 1.00 89.94 447 ALA A O 1
ATOM 3469 N N . LEU A 1 448 ? -6.112 23.793 4.884 1.00 90.25 448 LEU A N 1
ATOM 3470 C CA . LEU A 1 448 ? -5.077 24.253 3.954 1.00 90.25 448 LEU A CA 1
ATOM 3471 C C . LEU A 1 448 ? -5.392 23.862 2.503 1.00 90.25 448 LEU A C 1
ATOM 3473 O O . LEU A 1 448 ? -5.230 24.685 1.596 1.00 90.25 448 LEU A O 1
ATOM 3477 N N . ASN A 1 449 ? -5.863 22.631 2.269 1.00 90.75 449 ASN A N 1
ATOM 3478 C CA . ASN A 1 449 ? -6.265 22.190 0.932 1.00 90.75 449 ASN A CA 1
ATOM 3479 C C . ASN A 1 449 ? -7.512 22.922 0.435 1.00 90.75 449 ASN A C 1
ATOM 3481 O O . ASN A 1 449 ? -7.517 23.344 -0.722 1.00 90.75 449 ASN A O 1
ATOM 3485 N N . GLY A 1 450 ? -8.523 23.115 1.282 1.00 92.00 450 GLY A N 1
ATOM 3486 C CA . GLY A 1 450 ? -9.739 23.859 0.951 1.00 92.00 450 GLY A CA 1
ATOM 3487 C C . GLY A 1 450 ? -9.420 25.300 0.565 1.00 92.00 450 GLY A C 1
ATOM 3488 O O . GLY A 1 450 ? -9.737 25.731 -0.542 1.00 92.00 450 GLY A O 1
ATOM 3489 N N . LEU A 1 451 ? -8.665 26.015 1.407 1.00 92.88 451 LEU A N 1
ATOM 3490 C CA . LEU A 1 451 ? -8.227 27.387 1.136 1.00 92.88 451 LEU A CA 1
ATOM 3491 C C . LEU A 1 451 ? -7.475 27.506 -0.194 1.00 92.88 451 LEU A C 1
ATOM 3493 O O . LEU A 1 451 ? -7.774 28.383 -1.008 1.00 92.88 451 LEU A O 1
ATOM 3497 N N . ALA A 1 452 ? -6.489 26.638 -0.422 1.00 90.31 452 ALA A N 1
ATOM 3498 C CA . ALA A 1 452 ? -5.695 26.674 -1.642 1.00 90.31 452 ALA A CA 1
ATOM 3499 C C . ALA A 1 452 ? -6.522 26.351 -2.890 1.00 90.31 452 ALA A C 1
ATOM 3501 O O . ALA A 1 452 ? -6.371 27.026 -3.909 1.00 90.31 452 ALA A O 1
ATOM 3502 N N . SER A 1 453 ? -7.416 25.367 -2.797 1.00 91.31 453 SER A N 1
ATOM 3503 C CA . SER A 1 453 ? -8.271 24.948 -3.909 1.00 91.31 453 SER A CA 1
ATOM 3504 C C . SER A 1 453 ? -9.313 26.013 -4.241 1.00 91.31 453 SER A C 1
ATOM 3506 O O . SER A 1 453 ? -9.486 26.348 -5.410 1.00 91.31 453 SER A O 1
ATOM 3508 N N . CYS A 1 454 ? -9.926 26.637 -3.231 1.00 93.00 454 CYS A N 1
ATOM 3509 C CA . CYS A 1 454 ? -10.858 27.747 -3.416 1.00 93.00 454 CYS A CA 1
ATOM 3510 C C . CYS A 1 454 ? -10.180 28.968 -4.051 1.00 93.00 454 CYS A C 1
ATOM 3512 O O . CYS A 1 454 ? -10.727 29.569 -4.977 1.00 93.00 454 CYS A O 1
ATOM 3514 N N . LYS A 1 455 ? -8.955 29.307 -3.621 1.00 92.12 455 LYS A N 1
ATOM 3515 C CA . LYS A 1 455 ? -8.151 30.356 -4.270 1.00 92.12 455 LYS A CA 1
ATOM 3516 C C . LYS A 1 455 ? -7.809 29.997 -5.716 1.00 92.12 455 LYS A C 1
ATOM 3518 O O . LYS A 1 455 ? -7.920 30.845 -6.595 1.00 92.12 455 LYS A O 1
ATOM 3523 N N . ALA A 1 456 ? -7.423 28.749 -5.981 1.00 88.56 456 ALA A N 1
ATOM 3524 C CA . ALA A 1 456 ? -7.124 28.278 -7.333 1.00 88.56 456 ALA A CA 1
ATOM 3525 C C . ALA A 1 456 ? -8.358 28.291 -8.252 1.00 88.56 456 ALA A C 1
ATOM 3527 O O . ALA A 1 456 ? -8.212 28.504 -9.453 1.00 88.56 456 ALA A O 1
ATOM 3528 N N . ALA A 1 457 ? -9.555 28.123 -7.687 1.00 91.12 457 ALA A N 1
ATOM 3529 C CA . ALA A 1 457 ? -10.839 28.274 -8.368 1.00 91.12 457 ALA A CA 1
ATOM 3530 C C . ALA A 1 457 ? -11.284 29.747 -8.531 1.00 91.12 457 ALA A C 1
ATOM 3532 O O . ALA A 1 457 ? -12.416 30.011 -8.937 1.00 91.12 457 ALA A O 1
ATOM 3533 N N . GLY A 1 458 ? -10.423 30.717 -8.198 1.00 93.19 458 GLY A N 1
ATOM 3534 C CA . GLY A 1 458 ? -10.684 32.147 -8.371 1.00 93.19 458 GLY A CA 1
ATOM 3535 C C . GLY A 1 458 ? -11.669 32.745 -7.364 1.00 93.19 458 GLY A C 1
ATOM 3536 O O . GLY A 1 458 ? -12.194 33.829 -7.607 1.00 93.19 458 GLY A O 1
ATOM 3537 N N . LYS A 1 459 ? -11.953 32.062 -6.246 1.00 94.00 459 LYS A N 1
ATOM 3538 C CA . LYS A 1 459 ? -12.860 32.580 -5.212 1.00 94.00 459 LYS A CA 1
ATOM 3539 C C . LYS A 1 459 ? -12.167 33.661 -4.378 1.00 94.00 459 LYS A C 1
ATOM 3541 O O . LYS A 1 459 ? -11.030 33.486 -3.941 1.00 94.00 459 LYS A O 1
ATOM 3546 N N . THR A 1 460 ? -12.871 34.762 -4.124 1.00 95.00 460 THR A N 1
ATOM 3547 C CA . THR A 1 460 ? -12.410 35.913 -3.327 1.00 95.00 460 THR A CA 1
ATOM 3548 C C . THR A 1 460 ? -13.544 36.436 -2.434 1.00 95.00 460 THR A C 1
ATOM 3550 O O . THR A 1 460 ? -14.701 36.062 -2.627 1.00 95.00 460 THR A O 1
ATOM 3553 N N . GLY A 1 461 ? -13.224 37.267 -1.433 1.00 95.12 461 GLY A N 1
ATOM 3554 C CA . GLY A 1 461 ? -14.220 37.886 -0.543 1.00 95.12 461 GLY A CA 1
ATOM 3555 C C . GLY A 1 461 ? -15.139 36.868 0.144 1.00 95.12 461 GLY A C 1
ATOM 3556 O O . GLY A 1 461 ? -14.688 35.805 0.571 1.00 95.12 461 GLY A O 1
ATOM 3557 N N . GLU A 1 462 ? -16.436 37.165 0.206 1.00 96.69 462 GLU A N 1
ATOM 3558 C CA . GLU A 1 462 ? -17.450 36.264 0.776 1.00 96.69 462 GLU A CA 1
ATOM 3559 C C . GLU A 1 462 ? -17.528 34.916 0.045 1.00 96.69 462 GLU A C 1
ATOM 3561 O O . GLU A 1 462 ? -17.671 33.872 0.678 1.00 96.69 462 GLU A O 1
ATOM 3566 N N . ALA A 1 463 ? -17.337 34.903 -1.279 1.00 94.31 463 ALA A N 1
ATOM 3567 C CA . ALA A 1 463 ? -17.339 33.666 -2.057 1.00 94.31 463 ALA A CA 1
ATOM 3568 C C . ALA A 1 463 ? -16.164 32.741 -1.695 1.00 94.31 463 ALA A C 1
ATOM 3570 O O . ALA A 1 463 ? -16.277 31.521 -1.829 1.00 94.31 463 ALA A O 1
ATOM 3571 N N . LEU A 1 464 ? -15.035 33.297 -1.237 1.00 94.50 464 LEU A N 1
ATOM 3572 C CA . LEU A 1 464 ? -13.927 32.509 -0.695 1.00 94.50 464 LEU A CA 1
ATOM 3573 C C . LEU A 1 464 ? -14.290 31.916 0.666 1.00 94.50 464 LEU A C 1
ATOM 3575 O O . LEU A 1 464 ? -14.038 30.733 0.876 1.00 94.50 464 LEU A O 1
ATOM 3579 N N . VAL A 1 465 ? -14.897 32.704 1.556 1.00 95.06 465 VAL A N 1
ATOM 3580 C CA . VAL A 1 465 ? -15.330 32.234 2.883 1.00 95.06 465 VAL A CA 1
ATOM 3581 C C . VAL A 1 465 ? -16.325 31.084 2.746 1.00 95.06 465 VAL A C 1
ATOM 3583 O O . VAL A 1 465 ? -16.125 30.034 3.350 1.00 95.06 465 VAL A O 1
ATOM 3586 N N . GLU A 1 466 ? -17.333 31.234 1.889 1.00 95.62 466 GLU A N 1
ATOM 3587 C CA . GLU A 1 466 ? -18.337 30.192 1.661 1.00 95.62 466 GLU A CA 1
ATOM 3588 C C . GLU A 1 466 ? -17.737 28.941 1.002 1.00 95.62 466 GLU A C 1
ATOM 3590 O O . GLU A 1 466 ? -18.049 27.812 1.381 1.00 95.62 466 GLU A O 1
ATOM 3595 N N . CYS A 1 467 ? -16.812 29.121 0.054 1.00 94.81 467 CYS A N 1
ATOM 3596 C CA . CYS A 1 467 ? -16.089 27.999 -0.540 1.00 94.81 467 CYS A CA 1
ATOM 3597 C C . CYS A 1 467 ? -15.260 27.235 0.500 1.00 94.81 467 CYS A C 1
ATOM 3599 O O . CYS A 1 467 ? -15.272 26.003 0.50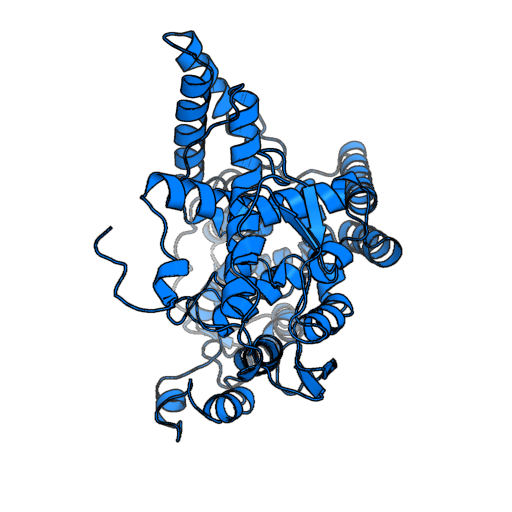0 1.00 94.81 467 CYS A O 1
ATOM 3601 N N . ILE A 1 468 ? -14.557 27.943 1.392 1.00 94.00 468 ILE A N 1
ATOM 3602 C CA . ILE A 1 468 ? -13.796 27.324 2.483 1.00 94.00 468 ILE A CA 1
ATOM 3603 C C . ILE A 1 468 ? -14.760 26.565 3.388 1.00 94.00 468 ILE A C 1
ATOM 3605 O O . ILE A 1 468 ? -14.598 25.361 3.526 1.00 94.00 468 ILE A O 1
ATOM 3609 N N . ARG A 1 469 ? -15.813 27.220 3.894 1.00 93.19 469 ARG A N 1
ATOM 3610 C CA . ARG A 1 469 ? -16.816 26.607 4.777 1.00 93.19 469 ARG A CA 1
ATOM 3611 C C . ARG A 1 469 ? -17.357 25.293 4.213 1.00 93.19 469 ARG A C 1
ATOM 3613 O O . ARG A 1 469 ? -17.409 24.302 4.929 1.00 93.19 469 ARG A O 1
ATOM 3620 N N . ARG A 1 470 ? -17.711 25.275 2.925 1.00 92.94 470 ARG A N 1
ATOM 3621 C CA . ARG A 1 470 ? -18.216 24.078 2.239 1.00 92.94 470 ARG A CA 1
ATOM 3622 C C . ARG A 1 470 ? -17.142 23.015 2.009 1.00 92.94 470 ARG A C 1
ATOM 3624 O O . ARG A 1 470 ? -17.413 21.833 2.164 1.00 92.94 470 ARG A O 1
ATOM 3631 N N . SER A 1 471 ? -15.948 23.411 1.568 1.00 91.44 471 SER A N 1
ATOM 3632 C CA . SER A 1 471 ? -14.881 22.458 1.220 1.00 91.44 471 SER A CA 1
ATOM 3633 C C . SER A 1 471 ? -14.173 21.868 2.435 1.00 91.44 471 SER A C 1
ATOM 3635 O O . SER A 1 471 ? -13.555 20.815 2.313 1.00 91.44 471 SER A O 1
ATOM 3637 N N . THR A 1 472 ? -14.266 22.522 3.593 1.00 91.12 472 THR A N 1
ATOM 3638 C CA . THR A 1 472 ? -13.674 22.070 4.855 1.00 91.12 472 THR A CA 1
ATOM 3639 C C . THR A 1 472 ? -14.712 21.545 5.839 1.00 91.12 472 THR A C 1
ATOM 3641 O O . THR A 1 472 ? -14.401 21.407 7.020 1.00 91.12 472 THR A O 1
ATOM 3644 N N . ASP A 1 473 ? -15.940 21.298 5.381 1.00 90.25 473 ASP A N 1
ATOM 3645 C CA . ASP A 1 473 ? -16.974 20.670 6.194 1.00 90.25 473 ASP A CA 1
ATOM 3646 C C . ASP A 1 473 ? -16.482 19.279 6.645 1.00 90.25 473 ASP A C 1
ATOM 3648 O O . ASP A 1 473 ? -16.140 18.456 5.786 1.00 90.25 473 ASP A O 1
ATOM 3652 N N . PRO A 1 474 ? -16.416 18.987 7.960 1.00 86.44 474 PRO A N 1
ATOM 3653 C CA . PRO A 1 474 ? -16.010 17.675 8.454 1.00 86.44 474 PRO A CA 1
ATOM 3654 C C . PRO A 1 474 ? -16.810 16.521 7.837 1.00 86.44 474 PRO A C 1
ATOM 3656 O O . PRO A 1 474 ? -16.243 15.454 7.604 1.00 86.44 474 PRO A O 1
ATOM 3659 N N . ALA A 1 475 ? -18.083 16.733 7.485 1.00 84.62 475 ALA A N 1
ATOM 3660 C CA . ALA A 1 475 ? -18.916 15.721 6.834 1.00 84.62 475 ALA A CA 1
ATOM 3661 C C . ALA A 1 475 ? -18.388 15.280 5.456 1.00 84.62 475 ALA A C 1
ATOM 3663 O O . ALA A 1 475 ? -18.733 14.202 4.984 1.00 84.62 475 ALA A O 1
ATOM 3664 N N . ALA A 1 476 ? -17.529 16.075 4.810 1.00 83.62 476 ALA A N 1
ATOM 3665 C CA . ALA A 1 476 ? -16.904 15.716 3.539 1.00 83.62 476 ALA A CA 1
ATOM 3666 C C . ALA A 1 476 ? -15.709 14.759 3.684 1.00 83.62 476 ALA A C 1
ATOM 3668 O O . ALA A 1 476 ? -15.251 14.186 2.692 1.00 83.62 476 ALA A O 1
ATOM 3669 N N . VAL A 1 477 ? -15.152 14.636 4.891 1.00 86.06 477 VAL A N 1
ATOM 3670 C CA . VAL A 1 477 ? -13.913 13.885 5.140 1.00 86.06 477 VAL A CA 1
ATOM 3671 C C . VAL A 1 477 ? -14.064 12.795 6.192 1.00 86.06 477 VAL A C 1
ATOM 3673 O O . VAL A 1 477 ? -13.270 11.855 6.198 1.00 86.06 477 VAL A O 1
ATOM 3676 N N . ILE A 1 478 ? -15.079 12.891 7.045 1.00 84.69 478 ILE A N 1
ATOM 3677 C CA . ILE A 1 478 ? -15.478 11.848 7.983 1.00 84.69 478 ILE A CA 1
ATOM 3678 C C . ILE A 1 478 ? -16.179 10.723 7.213 1.00 84.69 478 ILE A C 1
ATOM 3680 O O . ILE A 1 478 ? -17.098 10.965 6.438 1.00 84.69 478 ILE A O 1
ATOM 3684 N N . ALA A 1 479 ? -15.738 9.488 7.433 1.00 70.69 479 ALA A N 1
ATOM 3685 C CA . ALA A 1 479 ? -16.382 8.286 6.935 1.00 70.69 479 ALA A CA 1
ATOM 3686 C C . ALA A 1 479 ? -17.597 7.943 7.816 1.00 70.69 479 ALA A C 1
ATOM 3688 O O . ALA A 1 479 ? -17.474 7.825 9.033 1.00 70.69 479 ALA A O 1
ATOM 3689 N N . GLY A 1 480 ? -18.767 7.755 7.201 1.00 65.38 480 GLY A N 1
ATOM 3690 C CA . GLY A 1 480 ? -20.027 7.479 7.904 1.00 65.38 480 GLY A CA 1
ATOM 3691 C C . GLY A 1 480 ? -20.898 8.724 8.102 1.00 65.38 480 GLY A C 1
ATOM 3692 O O . GLY A 1 480 ? -20.627 9.791 7.556 1.00 65.38 480 GLY A O 1
ATOM 3693 N N . THR A 1 481 ? -21.999 8.589 8.844 1.00 49.81 481 THR A N 1
ATOM 3694 C CA . THR A 1 481 ? -22.914 9.712 9.091 1.00 49.81 481 THR A CA 1
ATOM 3695 C C . THR A 1 481 ? -22.407 10.575 10.240 1.00 49.81 481 THR A C 1
ATOM 3697 O O . THR A 1 481 ? -22.384 10.129 11.388 1.00 49.81 481 THR A O 1
ATOM 3700 N N . VAL A 1 482 ? -22.069 11.829 9.947 1.00 45.06 482 VAL A N 1
ATOM 3701 C CA . VAL A 1 482 ? -21.998 12.883 10.964 1.00 45.06 482 VAL A CA 1
ATOM 3702 C C . VAL A 1 482 ? -23.445 13.232 11.308 1.00 45.06 482 VAL A C 1
ATOM 3704 O O . VAL A 1 482 ? -24.184 13.717 10.452 1.00 45.06 482 VAL A O 1
ATOM 3707 N N . GLY A 1 483 ? -23.898 12.869 12.509 1.00 37.81 483 GLY A N 1
ATOM 3708 C CA . GLY A 1 483 ? -25.209 13.307 12.989 1.00 37.81 483 GLY A CA 1
ATOM 3709 C C . GLY A 1 483 ? -25.255 14.837 13.130 1.00 37.81 483 GLY A C 1
ATOM 3710 O O . GLY A 1 483 ? -24.191 15.452 13.230 1.00 37.81 483 GLY A O 1
ATOM 3711 N N . PRO A 1 484 ? -26.452 15.450 13.104 1.00 31.98 484 PRO A N 1
ATOM 3712 C CA . PRO A 1 484 ? -26.619 16.851 13.485 1.00 31.98 484 PRO A CA 1
ATOM 3713 C C . PRO A 1 484 ? -26.186 17.123 14.929 1.00 31.98 484 PRO A C 1
ATOM 3715 O O . PRO A 1 484 ? -26.300 16.197 15.769 1.00 31.98 484 PRO A O 1
#

pLDDT: mean 84.69, std 12.84, range [31.98, 98.44]

Radius of gyration: 25.2 Å; Cα contacts (8 Å, |Δi|>4): 763; chains: 1; bounding box: 63×60×75 Å

Secondary structure (DSSP, 8-state):
-TT--SSGGGGG--SSHHHHHHHHHHHHHHHHHHHHHHHHTT-BTTHHHH-SEEEE-HHHHHHHHHHHHHTT--GGGG-GGG--SS-EEEE---SSTT---TTTTSHHHHTSSSSHHHHHHHHHHHHH-PPPP-----HHHHHT-S-S-TTSTTHHHHHHHSTTTHHHHHHHHHHHHTTTTS--TTT-SS--GGG---SEEEEESSSSS-EEEEEESSHHHHHHHHHHSHHHHHHHHHHHHHHHHTT---HHHHHHHHHHHHHH-BHHHHHHHHHHHHHHHHHTT----PPPP-PPPPPPPSS--SEEEPPHHHHHHHHHHTTTTS-TT-TT---SSEEEHHHHHHHHHHHHTT-S--SSS---HHHHHHHHHHHHHHH--SHHHHHHHHHHHTTS----BB--HHHHHHHHHHHHT-S-------GGGGS-GGG-B--HHHHHHHHHHHHHHHHHTT--HHHHHHHHHHHT-GGGTBSS----

Sequence (484 aa):
SDVCGCGPRLMYCTENSKQYTRVRRAVQREVDDTIAYVVNQDMPLDELFSMNGTVRNRDAEFVYRRARVAAGEDESVLDLKDFGKKAKLTPRTEQVPGQQAGILTAPSLIYSSDALRGVMRNYYTYLWCAEPARSRVTTEAVLGLDVVDLRVGDGWKQLAAMPICTDCHARLDYGMQFFHGYPSSVNGIDFRPSDSLKGPGKFYGDNIDDFRGEQELNPSGFAKMALAQSEFAECMSRRVLDHVFGGSVDGKDFDAVLATFEKTRKLKPTMRTALQHFARRVLAGEALPKPVAAAAAPPAAGEPSDKVTISDALRRDLDNHCMECHDEGDAFDFNGMAFDRERVETMAELVAFEVMPKTPRGLDDAVRRRMTEELVDLLWTKPETRAQAMAFYCDGMRAYPAHRFFSAMGAVKALAGGEKGVSVSVVESSVRQSLQRYSPGFATATALNGLASCKAAGKTGEALVECIRRSTDPAAVIAGTVGP

Solvent-accessible surface area (backbone atoms only — not comparable to full-atom values): 26009 Å² total; per-residue (Å²): 123,100,81,69,68,90,60,87,68,47,75,77,57,57,98,41,72,68,52,42,53,50,29,56,51,32,36,50,44,22,52,55,47,31,52,50,45,37,57,74,71,67,36,44,55,62,48,53,34,55,30,55,38,45,21,34,26,37,54,28,45,52,57,56,33,49,41,42,35,76,72,70,45,65,71,73,63,63,65,53,85,92,44,49,84,66,62,41,80,40,75,60,91,66,94,46,90,44,57,45,9,16,48,56,63,31,69,54,45,56,44,65,30,75,38,54,52,56,32,37,50,50,47,39,36,70,45,30,46,41,64,72,59,87,60,78,72,48,71,67,65,61,71,68,50,97,52,96,47,60,88,51,88,66,35,48,58,55,40,18,70,33,86,57,35,7,53,43,29,21,24,24,60,41,50,30,44,21,44,43,23,49,51,31,43,86,78,38,96,46,75,37,75,89,56,39,50,78,54,78,34,63,40,37,63,54,21,64,86,37,68,74,49,72,33,50,24,20,31,28,33,47,36,57,57,55,63,70,38,67,45,24,44,51,28,55,31,48,56,49,40,29,68,74,49,41,50,71,69,50,72,68,60,48,52,56,22,30,57,43,24,69,74,58,41,25,60,69,66,23,47,51,47,44,52,54,49,52,51,49,39,56,73,70,64,48,80,67,75,66,67,38,70,74,40,64,79,44,72,79,60,63,83,83,56,65,60,42,73,62,52,76,64,55,50,51,51,38,61,76,63,38,36,95,81,18,36,90,91,40,99,63,46,61,68,80,55,63,40,45,44,69,57,51,52,50,48,33,54,34,44,45,69,64,67,40,47,74,53,78,78,49,60,56,67,68,57,39,45,51,51,32,51,52,42,38,58,70,52,26,78,51,71,70,53,24,51,35,33,41,41,21,54,74,54,8,75,44,55,43,32,18,42,46,47,68,60,22,53,47,42,19,19,58,60,19,66,18,96,48,63,62,91,73,93,52,74,61,71,75,50,51,46,70,72,26,44,57,41,76,69,48,52,49,51,39,44,51,23,8,48,42,2,15,47,69,47,69,37,54,74,70,58,26,53,52,30,28,55,63,14,46,35,63,71,66,33,34,40,67,66,73,75,133

Foldseek 3Di:
DVPDDDDLQCLVDDPDPVLVVVLLVQLVVQLVQQCCVCQVVQHFPLCQFQPQWTWGALSQVLLQLSLVVVVVDDPCSSPCPVGHRGTGIDGHDDPDPQQGTHCLLRLCQCQVFQDQLVSLQVVCCVQQVFHQDPFPDDPVNVVPQPDPDCVDDCNLVVQQPDPRRFQSRVQRVLLSLQVQQQHHNVVHSHGHPVRRDFDWTWHADRGPVRTQDIATSHSSRSSVSSCPDLSRLLLLLLQLLCQQQLQQDAPVLSVQLSVQCVVSSGDPSSNVSSNVVVVVCVVVVNDRDAQDAAQPQFPFFDDDPQKFFADPLLVVLCVVFPCVPADDPHPLNPPDGIDGLVSLVVVLVCLLLQVPDSHSVGDRLVSSLVNNLRSLVRRHVDPVSSVSSNCNSNNHPAQQQWRQLVVLLVLLLVLLVAPDFDPDDDPSNVDDSSNRHCDPRSLVRQLRRQLRSNVRVVQDDVRSVVSSCRSSPVCSTGDDDDDD